Protein 5D9O (pdb70)

Secondary structure (DSSP, 8-state):
------HHHHHHHHBEEEE-TTSTT---S-SS--HHHHHTTTSPPPP-HHHHHHHHHTTEEEEEE----GGGB-TT-PBPHHHHHHHHHHHHHHHHTT-EEEEE--TTBSSSTT--B-S-HHHHHHHHHHHHHHHHHHHHHTTTS-TTEEEES-S----TT--SSS-SSTHHHHHHHHHHHHHHHHHHHT-GGGGT--EEEEPGGG---HHHHHT--PPP-SSSS-EEEEEEE--STTHHHH-SS--HHHHHHHHHHHHHHHHHHTTS-EEEEEE-S--GGG----TTS-HHHHHHHHHHHHHHHHHHHHTT--EEEESTTS-GGGGGTT--S-HHHHHHHHHHHH-/------HHHHHHHHBEEEE-TTSTT---S-SS--HHHHHTTTSPPPP-HHHHHHHHHTTEEEEEE----GGGB-TTSPBPHHHHHHHHHHHHHHHHHT-EEEEE--TTBSSSTT--B-S-HHHHHHHHHHHHHHHHHHHHHTTTS-TTEEEE--S----TT--SSS-SSTTHHHHHHHHHHHHHHHHHTT-GGGGT--EEEEPGGG---HHHHHT--PPP-SSSS-EEEEEEE--STTHHHH-SS--HHHHHHHHHHHHHHHHH-SSS-EEEEEE-S--GGG----TTS-HHHHHHHHHHHHHHHHHHHHTT--EEEESTTS-GGGGGTT--S-HHHHHHHHHHHH-

Nearest PDB structures (foldseek):
  5d9m-assembly1_A  TM=1.002E+00  e=2.907E-74  Segatella bryantii
  3vdh-assembly2_B  TM=1.002E+00  e=3.012E-72  Segatella bryantii
  6d2w-assembly1_A  TM=1.001E+00  e=3.453E-71  Segatella baroniae B14
  6xso-assembly2_B  TM=8.796E-01  e=2.259E-38  uncultured bacterium
  6xso-assembly1_A  TM=8.969E-01  e=2.749E-37  uncultured bacterium

InterPro domains:
  IPR000805 Glycoside hydrolase family 26 [PTHR40079] (240-577)
  IPR001547 Glycoside hydrolase, family 5 [PF00150] (602-896)
  IPR017853 Glycoside hydrolase superfamily [SSF51445] (242-559)
  IPR017853 Glycoside hydrolase superfamily [SSF51445] (584-923)
  IPR022790 Glycosyl hydrolase family 26 domain [PF02156] (246-571)
  IPR022790 Glycosyl hydrolase family 26 domain [PS51764] (250-571)
  IPR026444 Secretion system, C-terminal sorting domain [PF18962] (91-149)
  IPR026444 Secretion system, C-terminal sorting domain [TIGR04183] (95-149)

CATH classification: 3.20.20.80

Structure (mmCIF, N/CA/C/O backbone):
data_5D9O
#
_entry.id   5D9O
#
_cell.length_a   49.180
_cell.length_b   85.058
_cell.length_c   74.978
_cell.angle_alpha   90.00
_cell.angle_beta   101.40
_cell.angle_gamma   90.00
#
_symmetry.space_group_name_H-M   'P 1 21 1'
#
loop_
_entity.id
_entity.type
_entity.pdbx_description
1 polymer B-1,4-endoglucanase
2 branched beta-D-glucopyranose-(1-4)-beta-D-glucopyranose-(1-4)-beta-D-glucopyranose-(1-4)-beta-D-glucopyranose
3 non-polymer 'CALCIUM ION'
4 water water
#
loop_
_atom_site.group_PDB
_atom_site.id
_atom_site.type_symbol
_atom_site.label_atom_id
_atom_site.label_alt_id
_atom_site.label_comp_id
_atom_site.label_asym_id
_atom_site.label_entity_id
_atom_site.label_seq_id
_atom_site.pdbx_PDB_ins_code
_atom_site.Cartn_x
_atom_site.Cartn_y
_atom_site.Cartn_z
_atom_site.occupancy
_atom_site.B_iso_or_equiv
_atom_site.auth_seq_id
_atom_site.auth_comp_id
_atom_site.auth_asym_id
_atom_site.auth_atom_id
_atom_site.pdbx_PDB_model_num
ATOM 1 N N . THR A 1 7 ? 2.516 -35.103 -6.469 1.00 30.63 7 THR A N 1
ATOM 2 C CA . THR A 1 7 ? 2.893 -34.205 -5.385 1.00 30.95 7 THR A CA 1
ATOM 3 C C . THR A 1 7 ? 3.453 -32.908 -5.948 1.00 26.79 7 THR A C 1
ATOM 4 O O . THR A 1 7 ? 4.292 -32.930 -6.844 1.00 26.40 7 THR A O 1
ATOM 8 N N . TYR A 1 8 ? 2.983 -31.778 -5.429 1.00 22.71 8 TYR A N 1
ATOM 9 C CA . TYR A 1 8 ? 3.457 -30.478 -5.890 1.00 18.25 8 TYR A CA 1
ATOM 10 C C . TYR A 1 8 ? 4.766 -30.100 -5.206 1.00 17.76 8 TYR A C 1
ATOM 11 O O . TYR A 1 8 ? 4.868 -30.173 -3.984 1.00 18.94 8 TYR A O 1
ATOM 20 N N . MET A 1 9 ? 5.771 -29.720 -5.990 1.00 15.57 9 MET A N 1
ATOM 21 C CA . MET A 1 9 ? 7.009 -29.177 -5.435 1.00 15.67 9 MET A CA 1
ATOM 22 C C . MET A 1 9 ? 7.377 -27.861 -6.098 1.00 13.36 9 MET A C 1
ATOM 23 O O . MET A 1 9 ? 7.752 -27.837 -7.269 1.00 16.10 9 MET A O 1
ATOM 28 N N . GLU A 1 10 ? 7.312 -26.782 -5.331 1.00 13.77 10 GLU A N 1
ATOM 29 C CA . GLU A 1 10 ? 7.557 -25.446 -5.842 1.00 13.27 10 GLU A CA 1
ATOM 30 C C . GLU A 1 10 ? 8.912 -25.353 -6.534 1.00 12.32 10 GLU A C 1
ATOM 31 O O . GLU A 1 10 ? 9.926 -25.819 -6.020 1.00 13.87 10 GLU A O 1
ATOM 37 N N . GLU A 1 11 ? 8.891 -24.767 -7.726 1.00 11.85 11 GLU A N 1
ATOM 38 C CA . GLU A 1 11 ? 10.067 -24.629 -8.567 1.00 12.52 11 GLU A CA 1
ATOM 39 C C . GLU A 1 11 ? 10.158 -23.199 -9.106 1.00 11.58 11 GLU A C 1
ATOM 40 O O . GLU A 1 11 ? 9.143 -22.615 -9.477 1.00 9.79 11 GLU A O 1
ATOM 46 N N . SER A 1 12 ? 11.361 -22.626 -9.127 1.00 10.02 12 SER A N 1
ATOM 47 C CA . SER A 1 12 ? 11.513 -21.255 -9.604 1.00 11.36 12 SER A CA 1
ATOM 48 C C . SER A 1 12 ? 11.268 -21.189 -11.099 1.00 9.78 12 SER A C 1
ATOM 49 O O . SER A 1 12 ? 11.367 -22.196 -11.802 1.00 9.56 12 SER A O 1
ATOM 52 N N . ALA A 1 13 ? 10.955 -19.996 -11.581 1.00 9.28 13 ALA A N 1
ATOM 53 C CA . ALA A 1 13 ? 10.690 -19.812 -13.001 1.00 9.00 13 ALA A CA 1
ATOM 54 C C . ALA A 1 13 ? 11.917 -20.159 -13.842 1.00 7.21 13 ALA A C 1
ATOM 55 O O . ALA A 1 13 ? 11.792 -20.802 -14.885 1.00 8.83 13 ALA A O 1
ATOM 57 N N . GLN A 1 14 ? 13.100 -19.725 -13.408 1.00 9.43 14 GLN A N 1
ATOM 58 C CA . GLN A 1 14 ? 14.317 -20.033 -14.159 1.00 8.25 14 GLN A CA 1
ATOM 59 C C . GLN A 1 14 ? 14.626 -21.539 -14.159 1.00 8.42 14 GLN A C 1
ATOM 60 O O . GLN A 1 14 ? 15.060 -22.086 -15.179 1.00 10.08 14 GLN A O 1
ATOM 66 N N . SER A 1 15 ? 14.396 -22.211 -13.029 1.00 10.08 15 SER A N 1
ATOM 67 C CA A SER A 1 15 ? 14.586 -23.657 -12.959 0.79 10.69 15 SER A CA 1
ATOM 68 C CA B SER A 1 15 ? 14.579 -23.658 -12.953 0.21 10.82 15 SER A CA 1
ATOM 69 C C . SER A 1 15 ? 13.682 -24.370 -13.959 1.00 10.31 15 SER A C 1
ATOM 70 O O . SER A 1 15 ? 14.124 -25.277 -14.673 1.00 10.40 15 SER A O 1
ATOM 75 N N . ALA A 1 16 ? 12.417 -23.955 -14.014 1.00 6.58 16 ALA A N 1
ATOM 76 C CA . ALA A 1 16 ? 11.485 -24.519 -14.972 1.00 7.79 16 ALA A CA 1
ATOM 77 C C . ALA A 1 16 ? 11.995 -24.341 -16.411 1.00 8.38 16 ALA A C 1
ATOM 78 O O . ALA A 1 16 ? 12.116 -25.311 -17.161 1.00 10.28 16 ALA A O 1
ATOM 80 N N . VAL A 1 17 ? 12.337 -23.109 -16.782 1.00 8.15 17 VAL A N 1
ATOM 81 C CA . VAL A 1 17 ? 12.839 -22.822 -18.124 1.00 8.35 17 VAL A CA 1
ATOM 82 C C . VAL A 1 17 ? 14.081 -23.655 -18.453 1.00 7.10 17 VAL A C 1
ATOM 83 O O . VAL A 1 17 ? 14.191 -24.201 -19.570 1.00 8.18 17 VAL A O 1
ATOM 87 N N . ASP A 1 18 ? 14.972 -23.806 -17.473 1.00 7.94 18 ASP A N 1
ATOM 88 C CA . ASP A 1 18 ? 16.190 -24.594 -17.646 1.00 9.02 18 ASP A CA 1
ATOM 89 C C . ASP A 1 18 ? 15.873 -26.075 -17.840 1.00 9.69 18 ASP A C 1
ATOM 90 O O . ASP A 1 18 ? 16.706 -26.822 -18.357 1.00 12.48 18 ASP A O 1
ATOM 95 N N . ASN A 1 19 ? 14.679 -26.491 -17.422 1.00 8.97 19 ASN A N 1
ATOM 96 C CA . ASN A 1 19 ? 14.261 -27.888 -17.529 1.00 10.32 19 ASN A CA 1
ATOM 97 C C . ASN A 1 19 ? 13.339 -28.193 -18.711 1.00 9.90 19 ASN A C 1
ATOM 98 O O . ASN A 1 19 ? 13.095 -29.358 -19.005 1.00 9.72 19 ASN A O 1
ATOM 103 N N . PHE A 1 20 ? 12.832 -27.157 -19.383 1.00 6.02 20 PHE A N 1
ATOM 104 C CA . PHE A 1 20 ? 11.959 -27.331 -20.542 1.00 7.55 20 PHE A CA 1
ATOM 105 C C . PHE A 1 20 ? 12.644 -28.112 -21.658 1.00 8.85 20 PHE A C 1
ATOM 106 O O . PHE A 1 20 ? 11.996 -28.881 -22.366 1.00 8.65 20 PHE A O 1
ATOM 114 N N . GLY A 1 21 ? 13.949 -27.901 -21.840 1.00 7.42 21 GLY A N 1
ATOM 115 C CA . GLY A 1 21 ? 14.651 -28.550 -22.935 1.00 8.69 21 GLY A CA 1
ATOM 116 C C . GLY A 1 21 ? 14.063 -28.211 -24.286 1.00 8.18 21 GLY A C 1
ATOM 117 O O . GLY A 1 21 ? 13.682 -27.074 -24.538 1.00 8.46 21 GLY A O 1
ATOM 118 N N . LEU A 1 22 ? 13.988 -29.208 -25.157 1.00 6.13 22 LEU A N 1
ATOM 119 C CA . LEU A 1 22 ? 13.333 -29.043 -26.454 1.00 6.13 22 LEU A CA 1
ATOM 120 C C . LEU A 1 22 ? 11.819 -29.042 -26.265 1.00 8.59 22 LEU A C 1
ATOM 121 O O . LEU A 1 22 ? 11.270 -29.956 -25.651 1.00 5.46 22 LEU A O 1
ATOM 126 N N . GLY A 1 23 ? 11.155 -28.003 -26.770 1.00 5.24 23 GLY A N 1
ATOM 127 C CA . GLY A 1 23 ? 9.711 -27.890 -26.638 1.00 5.09 23 GLY A CA 1
ATOM 128 C C . GLY A 1 23 ? 9.009 -27.939 -27.971 1.00 6.83 23 GLY A C 1
ATOM 129 O O . GLY A 1 23 ? 9.602 -27.665 -29.020 1.00 6.93 23 GLY A O 1
ATOM 130 N N . PHE A 1 24 ? 7.722 -28.268 -27.914 1.00 6.00 24 PHE A N 1
ATOM 131 C CA . PHE A 1 24 ? 6.893 -28.413 -29.110 1.00 5.37 24 PHE A CA 1
ATOM 132 C C . PHE A 1 24 ? 5.520 -27.800 -28.869 1.00 6.63 24 PHE A C 1
ATOM 133 O O . PHE A 1 24 ? 4.976 -27.933 -27.779 1.00 7.20 24 PHE A O 1
ATOM 141 N N . ASN A 1 25 ? 4.976 -27.125 -29.886 1.00 4.51 25 ASN A N 1
ATOM 142 C CA . ASN A 1 25 ? 3.602 -26.615 -29.864 1.00 4.41 25 ASN A CA 1
ATOM 143 C C . ASN A 1 25 ? 2.616 -27.568 -30.504 1.00 7.29 25 ASN A C 1
ATOM 144 O O . ASN A 1 25 ? 2.758 -27.876 -31.700 1.00 6.00 25 ASN A O 1
ATOM 149 N N . LEU A 1 26 ? 1.614 -27.995 -29.732 1.00 5.87 26 LEU A N 1
ATOM 150 C CA . LEU A 1 26 ? 0.492 -28.781 -30.261 1.00 5.45 26 LEU A CA 1
ATOM 151 C C . LEU A 1 26 ? -0.477 -27.833 -30.981 1.00 4.32 26 LEU A C 1
ATOM 152 O O . LEU A 1 26 ? -1.633 -27.630 -30.571 1.00 4.73 26 LEU A O 1
ATOM 157 N N . GLY A 1 27 ? 0.022 -27.240 -32.063 1.00 4.77 27 GLY A N 1
ATOM 158 C CA . GLY A 1 27 ? -0.685 -26.144 -32.709 1.00 5.42 27 GLY A CA 1
ATOM 159 C C . GLY A 1 27 ? -1.795 -26.596 -33.644 1.00 6.44 27 GLY A C 1
ATOM 160 O O . GLY A 1 27 ? -1.843 -27.763 -34.058 1.00 4.81 27 GLY A O 1
ATOM 161 N N . ASN A 1 28 ? -2.683 -25.660 -33.970 1.00 6.00 28 ASN A N 1
ATOM 162 C CA . ASN A 1 28 ? -3.851 -25.927 -34.830 1.00 6.38 28 ASN A CA 1
ATOM 163 C C . ASN A 1 28 ? -4.709 -27.087 -34.315 1.00 6.87 28 ASN A C 1
ATOM 164 O O . ASN A 1 28 ? -5.299 -27.826 -35.106 1.00 5.76 28 ASN A O 1
ATOM 169 N N . THR A 1 29 ? -4.772 -27.227 -32.988 1.00 5.87 29 THR A N 1
ATOM 170 C CA . THR A 1 29 ? -5.463 -28.338 -32.349 1.00 7.89 29 THR A CA 1
ATOM 171 C C . THR A 1 29 ? -6.558 -27.768 -31.428 1.00 5.94 29 THR A C 1
ATOM 172 O O . THR A 1 29 ? -7.635 -27.420 -31.918 1.00 6.50 29 THR A O 1
ATOM 176 N N . LEU A 1 30 ? -6.336 -27.632 -30.119 1.00 5.21 30 LEU A N 1
ATOM 177 C CA . LEU A 1 30 ? -7.385 -27.024 -29.302 1.00 7.69 30 LEU A CA 1
ATOM 178 C C . LEU A 1 30 ? -7.505 -25.519 -29.556 1.00 7.30 30 LEU A C 1
ATOM 179 O O . LEU A 1 30 ? -8.468 -24.876 -29.098 1.00 5.42 30 LEU A O 1
ATOM 184 N N . ASP A 1 31 ? -6.547 -24.967 -30.300 1.00 8.01 31 ASP A N 1
ATOM 185 C CA . ASP A 1 31 ? -6.613 -23.565 -30.703 1.00 6.12 31 ASP A CA 1
ATOM 186 C C . ASP A 1 31 ? -7.425 -23.380 -31.983 1.00 5.26 31 ASP A C 1
ATOM 187 O O . ASP A 1 31 ? -7.773 -22.247 -32.347 1.00 6.70 31 ASP A O 1
ATOM 192 N N . ALA A 1 32 ? -7.753 -24.481 -32.649 1.00 4.17 32 ALA A N 1
ATOM 193 C CA . ALA A 1 32 ? -8.573 -24.423 -33.851 1.00 6.75 32 ALA A CA 1
ATOM 194 C C . ALA A 1 32 ? -9.965 -23.924 -33.481 1.00 7.67 32 ALA A C 1
ATOM 195 O O . ALA A 1 32 ? -10.461 -24.177 -32.387 1.00 7.18 32 ALA A O 1
ATOM 197 N N . ASN A 1 33 ? -10.587 -23.199 -34.393 1.00 6.33 33 ASN A N 1
ATOM 198 C CA . ASN A 1 33 ? -11.857 -22.556 -34.095 1.00 6.57 33 ASN A CA 1
ATOM 199 C C . ASN A 1 33 ? -12.554 -22.145 -35.371 1.00 6.96 33 ASN A C 1
ATOM 200 O O . ASN A 1 33 ? -11.932 -22.074 -36.445 1.00 7.99 33 ASN A O 1
ATOM 205 N N . GLY A 1 34 ? -13.850 -21.869 -35.264 1.00 7.48 34 GLY A N 1
ATOM 206 C CA . GLY A 1 34 ? -14.541 -21.297 -36.401 1.00 9.47 34 GLY A CA 1
ATOM 207 C C . GLY A 1 34 ? -15.763 -22.065 -36.860 1.00 7.81 34 GLY A C 1
ATOM 208 O O . GLY A 1 34 ? -16.449 -21.643 -37.794 1.00 11.88 34 GLY A O 1
ATOM 209 N N . CYS A 1 35 ? -15.998 -23.221 -36.256 1.00 7.44 35 CYS A N 1
ATOM 210 C CA . CYS A 1 35 ? -17.100 -24.085 -36.653 1.00 10.04 35 CYS A CA 1
ATOM 211 C C . CYS A 1 35 ? -18.397 -23.697 -35.974 1.00 11.84 35 CYS A C 1
ATOM 212 O O . CYS A 1 35 ? -19.459 -24.231 -36.302 1.00 14.05 35 CYS A O 1
ATOM 215 N N . GLY A 1 36 ? -18.314 -22.758 -35.037 1.00 10.15 36 GLY A N 1
ATOM 216 C CA . GLY A 1 36 ? -19.494 -22.315 -34.327 1.00 10.41 36 GLY A CA 1
ATOM 217 C C . GLY A 1 36 ? -19.660 -23.061 -33.022 1.00 9.95 36 GLY A C 1
ATOM 218 O O . GLY A 1 36 ? -18.964 -24.036 -32.743 1.00 9.77 36 GLY A O 1
ATOM 219 N N . THR A 1 37 ? -20.576 -22.579 -32.205 1.00 8.42 37 THR A N 1
ATOM 220 C CA . THR A 1 37 ? -20.883 -23.236 -30.945 1.00 7.22 37 THR A CA 1
ATOM 221 C C . THR A 1 37 ? -21.731 -24.496 -31.142 1.00 8.17 37 THR A C 1
ATOM 222 O O . THR A 1 37 ? -22.163 -24.796 -32.257 1.00 9.66 37 THR A O 1
ATOM 226 N N . GLY A 1 38 ? -21.948 -25.244 -30.064 1.00 8.05 38 GLY A N 1
ATOM 227 C CA . GLY A 1 38 ? -22.891 -26.344 -30.098 1.00 9.96 38 GLY A CA 1
ATOM 228 C C . GLY A 1 38 ? -22.415 -27.576 -30.841 1.00 8.83 38 GLY A C 1
ATOM 229 O O . GLY A 1 38 ? -23.237 -28.313 -31.371 1.00 9.83 38 GLY A O 1
ATOM 230 N N . LYS A 1 39 ? -21.102 -27.761 -30.958 1.00 9.76 39 LYS A N 1
ATOM 231 C CA . LYS A 1 39 ? -20.558 -28.958 -31.615 1.00 10.11 39 LYS A CA 1
ATOM 232 C C . LYS A 1 39 ? -19.861 -29.898 -30.627 1.00 8.15 39 LYS A C 1
ATOM 233 O O . LYS A 1 39 ? -19.407 -29.456 -29.570 1.00 7.59 39 LYS A O 1
ATOM 239 N N . PRO A 1 40 ? -19.749 -31.194 -30.976 1.00 8.83 40 PRO A N 1
ATOM 240 C CA . PRO A 1 40 ? -18.914 -32.081 -30.151 1.00 9.25 40 PRO A CA 1
ATOM 241 C C . PRO A 1 40 ? -17.486 -31.565 -30.089 1.00 8.80 40 PRO A C 1
ATOM 242 O O . PRO A 1 40 ? -17.049 -30.902 -31.022 1.00 8.22 40 PRO A O 1
ATOM 246 N N . VAL A 1 41 ? -16.773 -31.853 -29.011 1.00 6.72 41 VAL A N 1
ATOM 247 C CA . VAL A 1 41 ? -15.419 -31.307 -28.844 1.00 7.37 41 VAL A CA 1
ATOM 248 C C . VAL A 1 41 ? -14.501 -31.617 -30.034 1.00 7.09 41 VAL A C 1
ATOM 249 O O . VAL A 1 41 ? -13.708 -30.758 -30.463 1.00 5.89 41 VAL A O 1
ATOM 253 N N . ALA A 1 42 ? -14.604 -32.823 -30.587 1.00 6.71 42 ALA A N 1
ATOM 254 C CA . ALA A 1 42 ? -13.712 -33.204 -31.684 1.00 6.65 42 ALA A CA 1
ATOM 255 C C . ALA A 1 42 ? -13.934 -32.354 -32.937 1.00 6.81 42 ALA A C 1
ATOM 256 O O . ALA A 1 42 ? -13.035 -32.242 -33.775 1.00 8.87 42 ALA A O 1
ATOM 258 N N . THR A 1 43 ? -15.123 -31.764 -33.072 1.00 5.34 43 THR A N 1
ATOM 259 C CA . THR A 1 43 ? -15.382 -30.907 -34.227 1.00 5.98 43 THR A CA 1
ATOM 260 C C . THR A 1 43 ? -14.420 -29.711 -34.207 1.00 8.87 43 THR A C 1
ATOM 261 O O . THR A 1 43 ? -13.961 -29.269 -35.258 1.00 8.78 43 THR A O 1
ATOM 265 N N . TYR A 1 44 ? -14.104 -29.208 -33.012 1.00 6.05 44 TYR A N 1
ATOM 266 C CA . TYR A 1 44 ? -13.133 -28.133 -32.856 1.00 4.78 44 TYR A CA 1
ATOM 267 C C . TYR A 1 44 ? -11.705 -28.632 -33.023 1.00 6.45 44 TYR A C 1
ATOM 268 O O . TYR A 1 44 ? -10.913 -28.057 -33.775 1.00 7.16 44 TYR A O 1
ATOM 277 N N . GLU A 1 45 ? -11.383 -29.704 -32.301 1.00 6.23 45 GLU A N 1
ATOM 278 C CA . GLU A 1 45 ? -10.006 -30.181 -32.231 1.00 6.50 45 GLU A CA 1
ATOM 279 C C . GLU A 1 45 ? -9.446 -30.605 -33.586 1.00 7.13 45 GLU A C 1
ATOM 280 O O . GLU A 1 45 ? -8.244 -30.447 -33.848 1.00 6.33 45 GLU A O 1
ATOM 286 N N . THR A 1 46 ? -10.319 -31.094 -34.458 1.00 6.27 46 THR A N 1
ATOM 287 C CA . THR A 1 46 ? -9.896 -31.543 -35.776 1.00 5.31 46 THR A CA 1
ATOM 288 C C . THR A 1 46 ? -10.225 -30.542 -36.884 1.00 6.39 46 THR A C 1
ATOM 289 O O . THR A 1 46 ? -9.993 -30.831 -38.059 1.00 8.56 46 THR A O 1
ATOM 293 N N . PHE A 1 47 ? -10.766 -29.381 -36.513 1.00 5.98 47 PHE A N 1
ATOM 294 C CA . PHE A 1 47 ? -11.288 -28.420 -37.500 1.00 8.64 47 PHE A CA 1
ATOM 295 C C . PHE A 1 47 ? -10.205 -27.833 -38.399 1.00 7.14 47 PHE A C 1
ATOM 296 O O . PHE A 1 47 ? -10.493 -27.391 -39.520 1.00 8.09 47 PHE A O 1
ATOM 304 N N . TRP A 1 48 ? -8.960 -27.820 -37.933 1.00 6.72 48 TRP A N 1
ATOM 305 C CA . TRP A 1 48 ? -7.874 -27.285 -38.758 1.00 6.78 48 TRP A CA 1
ATOM 306 C C . TRP A 1 48 ? -6.907 -28.395 -39.190 1.00 6.97 48 TRP A C 1
ATOM 307 O O . TRP A 1 48 ? -5.717 -28.158 -39.415 1.00 9.66 48 TRP A O 1
ATOM 318 N N . GLY A 1 49 ? -7.429 -29.612 -39.289 1.00 7.59 49 GLY A N 1
ATOM 319 C CA . GLY A 1 49 ? -6.720 -30.686 -39.956 1.00 8.38 49 GLY A CA 1
ATOM 320 C C . GLY A 1 49 ? -5.737 -31.489 -39.127 1.00 8.87 49 GLY A C 1
ATOM 321 O O . GLY A 1 49 ? -4.920 -32.224 -39.691 1.00 11.62 49 GLY A O 1
ATOM 322 N N . GLN A 1 50 ? -5.795 -31.339 -37.803 1.00 6.83 50 GLN A N 1
ATOM 323 C CA . GLN A 1 50 ? -5.015 -32.194 -36.901 1.00 5.05 50 GLN A CA 1
ATOM 324 C C . GLN A 1 50 ? -5.895 -33.316 -36.356 1.00 7.23 50 GLN A C 1
ATOM 325 O O . GLN A 1 50 ? -7.104 -33.137 -36.208 1.00 7.42 50 GLN A O 1
ATOM 331 N N . PRO A 1 51 ? -5.297 -34.474 -36.055 1.00 6.50 51 PRO A N 1
ATOM 332 C CA . PRO A 1 51 ? -6.030 -35.579 -35.426 1.00 6.96 51 PRO A CA 1
ATOM 333 C C . PRO A 1 51 ? -6.366 -35.276 -33.965 1.00 8.73 51 PRO A C 1
ATOM 334 O O . PRO A 1 51 ? -5.734 -34.414 -33.360 1.00 7.89 51 PRO A O 1
ATOM 338 N N . GLU A 1 52 ? -7.353 -35.972 -33.407 1.00 8.42 52 GLU A N 1
ATOM 339 C CA . GLU A 1 52 ? -7.571 -35.897 -31.969 1.00 6.90 52 GLU A CA 1
ATOM 340 C C . GLU A 1 52 ? -6.331 -36.346 -31.211 1.00 7.92 52 GLU A C 1
ATOM 341 O O . GLU A 1 52 ? -5.727 -37.376 -31.521 1.00 8.90 52 GLU A O 1
ATOM 347 N N . THR A 1 53 ? -5.970 -35.572 -30.196 1.00 5.84 53 THR A N 1
ATOM 348 C CA . THR A 1 53 ? -4.747 -35.842 -29.447 1.00 6.17 53 THR A CA 1
ATOM 349 C C . THR A 1 53 ? -4.890 -37.090 -28.579 1.00 8.08 53 THR A C 1
ATOM 350 O O . THR A 1 53 ? -5.953 -37.360 -28.018 1.00 9.05 53 THR A O 1
ATOM 354 N N . THR A 1 54 ? -3.817 -37.865 -28.482 1.00 7.82 54 THR A N 1
ATOM 355 C CA . THR A 1 54 ? -3.817 -39.067 -27.661 1.00 7.93 54 THR A CA 1
ATOM 356 C C . THR A 1 54 ? -2.629 -39.085 -26.704 1.00 7.07 54 THR A C 1
ATOM 357 O O . THR A 1 54 ? -1.660 -38.340 -26.879 1.00 7.43 54 THR A O 1
ATOM 361 N N . GLN A 1 55 ? -2.708 -39.946 -25.696 1.00 8.24 55 GLN A N 1
ATOM 362 C CA . GLN A 1 55 ? -1.604 -40.155 -24.778 1.00 8.16 55 GLN A CA 1
ATOM 363 C C . GLN A 1 55 ? -0.319 -40.522 -25.525 1.00 7.31 55 GLN A C 1
ATOM 364 O O . GLN A 1 55 ? 0.763 -40.031 -25.188 1.00 7.84 55 GLN A O 1
ATOM 370 N N . ASP A 1 56 ? -0.442 -41.371 -26.547 1.00 7.67 56 ASP A N 1
ATOM 371 C CA . ASP A 1 56 ? 0.707 -41.810 -27.327 1.00 10.36 56 ASP A CA 1
ATOM 372 C C . ASP A 1 56 ? 1.525 -40.646 -27.886 1.00 7.23 56 ASP A C 1
ATOM 373 O O . ASP A 1 56 ? 2.752 -40.744 -28.014 1.00 8.72 56 ASP A O 1
ATOM 378 N N . MET A 1 57 ? 0.852 -39.549 -28.238 1.00 6.81 57 MET A N 1
ATOM 379 C CA . MET A 1 57 ? 1.538 -38.397 -28.817 1.00 5.69 57 MET A CA 1
ATOM 380 C C . MET A 1 57 ? 2.447 -37.710 -27.797 1.00 6.24 57 MET A C 1
ATOM 381 O O . MET A 1 57 ? 3.583 -37.324 -28.114 1.00 8.50 57 MET A O 1
ATOM 386 N N . MET A 1 58 ? 1.961 -37.572 -26.575 1.00 7.06 58 MET A N 1
ATOM 387 C CA . MET A 1 58 ? 2.775 -36.972 -25.529 1.00 7.82 58 MET A CA 1
ATOM 388 C C . MET A 1 58 ? 3.922 -37.896 -25.135 1.00 7.20 58 MET A C 1
ATOM 389 O O . MET A 1 58 ? 5.063 -37.452 -24.930 1.00 8.21 58 MET A O 1
ATOM 394 N N . THR A 1 59 ? 3.609 -39.185 -25.026 1.00 6.91 59 THR A N 1
ATOM 395 C CA . THR A 1 59 ? 4.593 -40.195 -24.696 1.00 8.99 59 THR A CA 1
ATOM 396 C C . THR A 1 59 ? 5.697 -40.181 -25.744 1.00 6.31 59 THR A C 1
ATOM 397 O O . THR A 1 59 ? 6.879 -40.291 -25.415 1.00 6.42 59 THR A O 1
ATOM 401 N N . PHE A 1 60 ? 5.305 -40.018 -27.002 1.00 7.23 60 PHE A N 1
ATOM 402 C CA . PHE A 1 60 ? 6.270 -39.963 -28.104 1.00 6.56 60 PHE A CA 1
ATOM 403 C C . PHE A 1 60 ? 7.244 -38.796 -27.943 1.00 6.06 60 PHE A C 1
ATOM 404 O O . PHE A 1 60 ? 8.443 -38.961 -28.140 1.00 7.42 60 PHE A O 1
ATOM 412 N N . LEU A 1 61 ? 6.732 -37.622 -27.581 1.00 7.84 61 LEU A N 1
ATOM 413 C CA . LEU A 1 61 ? 7.597 -36.455 -27.413 1.00 7.34 61 LEU A CA 1
ATOM 414 C C . LEU A 1 61 ? 8.672 -36.716 -26.361 1.00 7.99 61 LEU A C 1
ATOM 415 O O . LEU A 1 61 ? 9.858 -36.493 -26.612 1.00 8.02 61 LEU A O 1
ATOM 420 N N . MET A 1 62 ? 8.254 -37.221 -25.201 1.00 6.76 62 MET A N 1
ATOM 421 C CA . MET A 1 62 ? 9.182 -37.517 -24.117 1.00 9.73 62 MET A CA 1
ATOM 422 C C . MET A 1 62 ? 10.184 -38.593 -24.517 1.00 8.49 62 MET A C 1
ATOM 423 O O . MET A 1 62 ? 11.369 -38.507 -24.190 1.00 10.50 62 MET A O 1
ATOM 428 N N . GLN A 1 63 ? 9.701 -39.603 -25.229 1.00 6.58 63 GLN A N 1
ATOM 429 C CA . GLN A 1 63 ? 10.522 -40.712 -25.715 1.00 8.65 63 GLN A CA 1
ATOM 430 C C . GLN A 1 63 ? 11.595 -40.253 -26.704 1.00 9.28 63 GLN A C 1
ATOM 431 O O . GLN A 1 63 ? 12.596 -40.944 -26.914 1.00 13.15 63 GLN A O 1
ATOM 437 N N . ASN A 1 64 ? 11.384 -39.083 -27.307 1.00 7.77 64 ASN A N 1
ATOM 438 C CA . ASN A 1 64 ? 12.276 -38.599 -28.360 1.00 8.04 64 ASN A CA 1
ATOM 439 C C . ASN A 1 64 ? 12.932 -37.266 -28.050 1.00 8.76 64 ASN A C 1
ATOM 440 O O . ASN A 1 64 ? 13.154 -36.439 -28.942 1.00 8.95 64 ASN A O 1
ATOM 445 N N . GLY A 1 65 ? 13.241 -37.056 -26.778 1.00 7.81 65 GLY A N 1
ATOM 446 C CA . GLY A 1 65 ? 14.159 -35.993 -26.411 1.00 8.50 65 GLY A CA 1
ATOM 447 C C . GLY A 1 65 ? 13.529 -34.632 -26.205 1.00 6.66 65 GLY A C 1
ATOM 448 O O . GLY A 1 65 ? 14.265 -33.647 -26.081 1.00 8.70 65 GLY A O 1
ATOM 449 N N . PHE A 1 66 ? 12.198 -34.568 -26.159 1.00 6.00 66 PHE A N 1
ATOM 450 C CA . PHE A 1 66 ? 11.516 -33.316 -25.878 1.00 10.01 66 PHE A CA 1
ATOM 451 C C . PHE A 1 66 ? 11.005 -33.334 -24.454 1.00 10.31 66 PHE A C 1
ATOM 452 O O . PHE A 1 66 ? 10.542 -34.368 -23.962 1.00 10.09 66 PHE A O 1
ATOM 460 N N . ASN A 1 67 ? 11.077 -32.196 -23.773 1.00 9.48 67 ASN A N 1
ATOM 461 C CA . ASN A 1 67 ? 10.699 -32.194 -22.368 1.00 7.46 67 ASN A CA 1
ATOM 462 C C . ASN A 1 67 ? 9.577 -31.210 -22.026 1.00 7.79 67 ASN A C 1
ATOM 463 O O . ASN A 1 67 ? 9.144 -31.132 -20.890 1.00 6.76 67 ASN A O 1
ATOM 468 N N . ALA A 1 68 ? 9.039 -30.525 -23.027 1.00 5.50 68 ALA A N 1
ATOM 469 C CA . ALA A 1 68 ? 7.967 -29.563 -22.771 1.00 5.85 68 ALA A CA 1
ATOM 470 C C . ALA A 1 68 ? 7.039 -29.441 -23.961 1.00 6.52 68 ALA A C 1
ATOM 471 O O . ALA A 1 68 ? 7.478 -29.530 -25.107 1.00 6.97 68 ALA A O 1
ATOM 473 N N . VAL A 1 69 ? 5.750 -29.246 -23.682 1.00 6.24 69 VAL A N 1
ATOM 474 C CA . VAL A 1 69 ? 4.781 -29.078 -24.749 1.00 5.08 69 VAL A CA 1
ATOM 475 C C . VAL A 1 69 ? 3.912 -27.869 -24.432 1.00 6.28 69 VAL A C 1
ATOM 476 O O . VAL A 1 69 ? 3.475 -27.683 -23.292 1.00 6.52 69 VAL A O 1
ATOM 480 N N . ARG A 1 70 ? 3.703 -27.026 -25.439 1.00 4.69 70 ARG A N 1
ATOM 481 C CA . ARG A 1 70 ? 2.761 -25.922 -25.326 1.00 4.60 70 ARG A CA 1
ATOM 482 C C . ARG A 1 70 ? 1.461 -26.362 -25.979 1.00 5.09 70 ARG A C 1
ATOM 483 O O . ARG A 1 70 ? 1.453 -26.898 -27.099 1.00 5.40 70 ARG A O 1
ATOM 491 N N . ILE A 1 71 ? 0.385 -26.181 -25.228 1.00 5.10 71 ILE A N 1
ATOM 492 C CA . ILE A 1 71 ? -0.957 -26.581 -25.633 1.00 5.50 71 ILE A CA 1
ATOM 493 C C . ILE A 1 71 ? -1.824 -25.344 -25.851 1.00 4.82 71 ILE A C 1
ATOM 494 O O . ILE A 1 71 ? -2.467 -24.865 -24.925 1.00 5.72 71 ILE A O 1
ATOM 499 N N . PRO A 1 72 ? -1.820 -24.802 -27.082 1.00 4.33 72 PRO A N 1
ATOM 500 C CA . PRO A 1 72 ? -2.663 -23.641 -27.392 1.00 5.25 72 PRO A CA 1
ATOM 501 C C . PRO A 1 72 ? -4.134 -23.992 -27.258 1.00 5.74 72 PRO A C 1
ATOM 502 O O . PRO A 1 72 ? -4.545 -25.052 -27.710 1.00 6.40 72 PRO A O 1
ATOM 506 N N . VAL A 1 73 ? -4.914 -23.116 -26.628 1.00 4.59 73 VAL A N 1
ATOM 507 C CA . VAL A 1 73 ? -6.358 -23.344 -26.506 1.00 5.20 73 VAL A CA 1
ATOM 508 C C . VAL A 1 73 ? -7.122 -22.067 -26.851 1.00 5.43 73 VAL A C 1
ATOM 509 O O . VAL A 1 73 ? -6.826 -20.988 -26.310 1.00 5.52 73 VAL A O 1
ATOM 513 N N . THR A 1 74 ? -8.100 -22.194 -27.749 1.00 6.35 74 THR A N 1
ATOM 514 C CA . THR A 1 74 ? -8.989 -21.090 -28.081 1.00 6.61 74 THR A CA 1
ATOM 515 C C . THR A 1 74 ? -10.323 -21.335 -27.396 1.00 7.27 74 THR A C 1
ATOM 516 O O . THR A 1 74 ? -10.871 -22.440 -27.471 1.00 6.71 74 THR A O 1
ATOM 520 N N . TRP A 1 75 ? -10.816 -20.316 -26.691 1.00 6.48 75 TRP A N 1
ATOM 521 C CA . TRP A 1 75 ? -11.917 -20.492 -25.762 1.00 4.85 75 TRP A CA 1
ATOM 522 C C . TRP A 1 75 ? -13.265 -19.928 -26.187 1.00 4.76 75 TRP A C 1
ATOM 523 O O . TRP A 1 75 ? -14.271 -20.370 -25.654 1.00 5.50 75 TRP A O 1
ATOM 534 N N . TYR A 1 76 ? -13.306 -18.996 -27.145 1.00 6.03 76 TYR A N 1
ATOM 535 C CA . TYR A 1 76 ? -14.516 -18.184 -27.315 1.00 6.63 76 TYR A CA 1
ATOM 536 C C . TYR A 1 76 ? -15.763 -18.975 -27.736 1.00 6.57 76 TYR A C 1
ATOM 537 O O . TYR A 1 76 ? -16.866 -18.648 -27.304 1.00 8.15 76 TYR A O 1
ATOM 546 N N . GLU A 1 77 ? -15.602 -20.046 -28.512 1.00 7.04 77 GLU A N 1
ATOM 547 C CA . GLU A 1 77 ? -16.781 -20.834 -28.897 1.00 6.88 77 GLU A CA 1
ATOM 548 C C . GLU A 1 77 ? -17.230 -21.784 -27.791 1.00 7.77 77 GLU A C 1
ATOM 549 O O . GLU A 1 77 ? -18.222 -22.512 -27.940 1.00 7.65 77 GLU A O 1
ATOM 555 N N . HIS A 1 78 ? -16.521 -21.746 -26.670 1.00 5.27 78 HIS A N 1
ATOM 556 C CA . HIS A 1 78 ? -16.784 -22.648 -25.556 1.00 6.34 78 HIS A CA 1
ATOM 557 C C . HIS A 1 78 ? -17.224 -21.918 -24.306 1.00 8.02 78 HIS A C 1
ATOM 558 O O . HIS A 1 78 ? -17.148 -22.457 -23.214 1.00 9.03 78 HIS A O 1
ATOM 565 N N . MET A 1 79 ? -17.663 -20.679 -24.475 1.00 9.30 79 MET A N 1
ATOM 566 C CA . MET A 1 79 ? -18.168 -19.884 -23.359 1.00 9.04 79 MET A CA 1
ATOM 567 C C . MET A 1 79 ? -19.631 -19.501 -23.607 1.00 7.01 79 MET A C 1
ATOM 568 O O . MET A 1 79 ? -19.987 -19.151 -24.746 1.00 8.20 79 MET A O 1
ATOM 573 N N . ASP A 1 80 ? -20.471 -19.580 -22.577 1.00 6.93 80 ASP A N 1
ATOM 574 C CA . ASP A 1 80 ? -21.861 -19.141 -22.743 1.00 7.48 80 ASP A CA 1
ATOM 575 C C . ASP A 1 80 ? -21.874 -17.623 -22.612 1.00 9.46 80 ASP A C 1
ATOM 576 O O . ASP A 1 80 ? -20.817 -16.998 -22.481 1.00 9.67 80 ASP A O 1
ATOM 581 N N . ALA A 1 81 ? -23.065 -17.032 -22.657 1.00 10.85 81 ALA A N 1
ATOM 582 C CA . ALA A 1 81 ? -23.214 -15.576 -22.648 1.00 12.32 81 ALA A CA 1
ATOM 583 C C . ALA A 1 81 ? -22.681 -14.919 -21.380 1.00 14.63 81 ALA A C 1
ATOM 584 O O . ALA A 1 81 ? -22.420 -13.718 -21.364 1.00 17.13 81 ALA A O 1
ATOM 586 N N . GLU A 1 82 ? -22.630 -15.685 -20.294 1.00 11.14 82 GLU A N 1
ATOM 587 C CA . GLU A 1 82 ? -22.131 -15.200 -19.013 1.00 13.60 82 GLU A CA 1
ATOM 588 C C . GLU A 1 82 ? -20.612 -15.430 -18.868 1.00 12.75 82 GLU A C 1
ATOM 589 O O . GLU A 1 82 ? -20.023 -15.097 -17.831 1.00 13.12 82 GLU A O 1
ATOM 595 N N . GLY A 1 83 ? -20.007 -16.116 -19.833 1.00 10.24 83 GLY A N 1
ATOM 596 C CA . GLY A 1 83 ? -18.574 -16.387 -19.762 1.00 8.21 83 GLY A CA 1
ATOM 597 C C . GLY A 1 83 ? -18.197 -17.701 -19.090 1.00 9.33 83 GLY A C 1
ATOM 598 O O . GLY A 1 83 ? -17.022 -17.941 -18.795 1.00 9.04 83 GLY A O 1
ATOM 599 N N . ASN A 1 84 ? -19.188 -18.549 -18.842 1.00 8.20 84 ASN A N 1
ATOM 600 C CA . ASN A 1 84 ? -18.957 -19.857 -18.237 1.00 8.19 84 ASN A CA 1
ATOM 601 C C . ASN A 1 84 ? -18.421 -20.818 -19.291 1.00 7.30 84 ASN A C 1
ATOM 602 O O . ASN A 1 84 ? -18.987 -20.911 -20.376 1.00 7.54 84 ASN A O 1
ATOM 607 N N . VAL A 1 85 ? -17.354 -21.555 -18.982 1.00 6.71 85 VAL A N 1
ATOM 608 C CA . VAL A 1 85 ? -16.779 -22.481 -19.950 1.00 7.06 85 VAL A CA 1
ATOM 609 C C . VAL A 1 85 ? -17.552 -23.805 -19.972 1.00 7.59 85 VAL A C 1
ATOM 610 O O . VAL A 1 85 ? -17.842 -24.377 -18.911 1.00 9.11 85 VAL A O 1
ATOM 614 N N . ASP A 1 86 ? -17.890 -24.257 -21.190 1.00 8.00 86 ASP A N 1
ATOM 615 C CA . ASP A 1 86 ? -18.532 -25.553 -21.441 1.00 7.58 86 ASP A CA 1
ATOM 616 C C . ASP A 1 86 ? -17.744 -26.654 -20.731 1.00 7.52 86 ASP A C 1
ATOM 617 O O . ASP A 1 86 ? -16.525 -26.748 -20.896 1.00 8.59 86 ASP A O 1
ATOM 622 N N . GLU A 1 87 ? -18.435 -27.500 -19.971 1.00 9.48 87 GLU A N 1
ATOM 623 C CA . GLU A 1 87 ? -17.746 -28.538 -19.207 1.00 9.90 87 GLU A CA 1
ATOM 624 C C . GLU A 1 87 ? -17.015 -29.538 -20.102 1.00 7.98 87 GLU A C 1
ATOM 625 O O . GLU A 1 87 ? -15.904 -29.962 -19.772 1.00 7.20 87 GLU A O 1
ATOM 631 N N . ALA A 1 88 ? -17.599 -29.881 -21.250 1.00 7.98 88 ALA A N 1
ATOM 632 C CA . ALA A 1 88 ? -16.926 -30.818 -22.163 1.00 7.03 88 ALA A CA 1
ATOM 633 C C . ALA A 1 88 ? -15.601 -30.251 -22.650 1.00 6.91 88 ALA A C 1
ATOM 634 O O . ALA A 1 88 ? -14.602 -30.967 -22.813 1.00 7.63 88 ALA A O 1
ATOM 636 N N . TRP A 1 89 ? -15.579 -28.949 -22.891 1.00 5.73 89 TRP A N 1
ATOM 637 C CA . TRP A 1 89 ? -14.341 -28.329 -23.355 1.00 5.49 89 TRP A CA 1
ATOM 638 C C . TRP A 1 89 ? -13.285 -28.288 -22.256 1.00 7.98 89 TRP A C 1
ATOM 639 O O . TRP A 1 89 ? -12.131 -28.661 -22.477 1.00 5.39 89 TRP A O 1
ATOM 650 N N . MET A 1 90 ? -13.670 -27.848 -21.062 1.00 8.09 90 MET A N 1
ATOM 651 C CA . MET A 1 90 ? -12.715 -27.822 -19.960 1.00 8.67 90 MET A CA 1
ATOM 652 C C . MET A 1 90 ? -12.175 -29.224 -19.636 1.00 6.07 90 MET A C 1
ATOM 653 O O . MET A 1 90 ? -10.990 -29.380 -19.349 1.00 6.72 90 MET A O 1
ATOM 658 N N . MET A 1 91 ? -13.037 -30.237 -19.724 1.00 6.75 91 MET A N 1
ATOM 659 C CA . MET A 1 91 ? -12.606 -31.613 -19.493 1.00 7.91 91 MET A CA 1
ATOM 660 C C . MET A 1 91 ? -11.587 -32.084 -20.517 1.00 8.09 91 MET A C 1
ATOM 661 O O . MET A 1 91 ? -10.687 -32.852 -20.186 1.00 7.95 91 MET A O 1
ATOM 666 N N . ARG A 1 92 ? -11.718 -31.632 -21.759 1.00 6.85 92 ARG A N 1
ATOM 667 C CA . ARG A 1 92 ? -10.774 -32.057 -22.789 1.00 6.22 92 ARG A CA 1
ATOM 668 C C . ARG A 1 92 ? -9.415 -31.381 -22.594 1.00 6.45 92 ARG A C 1
ATOM 669 O O . ARG A 1 92 ? -8.365 -32.003 -22.791 1.00 6.29 92 ARG A O 1
ATOM 677 N N . VAL A 1 93 ? -9.436 -30.107 -22.206 1.00 6.45 93 VAL A N 1
ATOM 678 C CA . VAL A 1 93 ? -8.203 -29.402 -21.895 1.00 6.70 93 VAL A CA 1
ATOM 679 C C . VAL A 1 93 ? -7.496 -30.146 -20.756 1.00 6.25 93 VAL A C 1
ATOM 680 O O . VAL A 1 93 ? -6.290 -30.437 -20.839 1.00 6.03 93 VAL A O 1
ATOM 684 N N . LYS A 1 94 ? -8.261 -30.484 -19.722 1.00 7.68 94 LYS A N 1
ATOM 685 C CA . LYS A 1 94 ? -7.773 -31.265 -18.598 1.00 8.17 94 LYS A CA 1
ATOM 686 C C . LYS A 1 94 ? -7.190 -32.584 -19.063 1.00 8.00 94 LYS A C 1
ATOM 687 O O . LYS A 1 94 ? -6.117 -33.003 -18.607 1.00 7.79 94 LYS A O 1
ATOM 693 N N . ALA A 1 95 ? -7.899 -33.252 -19.967 1.00 6.81 95 ALA A N 1
ATOM 694 C CA . ALA A 1 95 ? -7.452 -34.565 -20.446 1.00 5.89 95 ALA A CA 1
ATOM 695 C C . ALA A 1 95 ? -6.102 -34.511 -21.172 1.00 6.24 95 ALA A C 1
ATOM 696 O O . ALA A 1 95 ? -5.232 -35.353 -20.943 1.00 7.35 95 ALA A O 1
ATOM 698 N N . ILE A 1 96 ? -5.918 -33.517 -22.038 1.00 8.77 96 ILE A N 1
ATOM 699 C CA . ILE A 1 96 ? -4.663 -33.408 -22.790 1.00 6.43 96 ILE A CA 1
ATOM 700 C C . ILE A 1 96 ? -3.535 -32.950 -21.859 1.00 7.12 96 ILE A C 1
ATOM 701 O O . ILE A 1 96 ? -2.392 -33.407 -21.977 1.00 6.92 96 ILE A O 1
ATOM 706 N N . VAL A 1 97 ? -3.858 -32.062 -20.922 1.00 7.92 97 VAL A N 1
ATOM 707 C CA . VAL A 1 97 ? -2.919 -31.738 -19.855 1.00 7.18 97 VAL A CA 1
ATOM 708 C C . VAL A 1 97 ? -2.480 -33.002 -19.114 1.00 6.36 97 VAL A C 1
ATOM 709 O O . VAL A 1 97 ? -1.284 -33.217 -18.896 1.00 7.55 97 VAL A O 1
ATOM 713 N N . GLU A 1 98 ? -3.431 -33.863 -18.763 1.00 6.20 98 GLU A N 1
ATOM 714 C CA . GLU A 1 98 ? -3.078 -35.081 -18.043 1.00 7.51 98 GLU A CA 1
ATOM 715 C C . GLU A 1 98 ? -2.178 -36.005 -18.877 1.00 6.79 98 GLU A C 1
ATOM 716 O O . GLU A 1 98 ? -1.247 -36.608 -18.332 1.00 8.61 98 GLU A O 1
ATOM 722 N N . TYR A 1 99 ? -2.429 -36.088 -20.188 1.00 5.96 99 TYR A N 1
ATOM 723 C CA . TYR A 1 99 ? -1.548 -36.852 -21.069 1.00 7.02 99 TYR A CA 1
ATOM 724 C C . TYR A 1 99 ? -0.121 -36.348 -20.925 1.00 7.13 99 TYR A C 1
ATOM 725 O O . TYR A 1 99 ? 0.800 -37.133 -20.800 1.00 6.96 99 TYR A O 1
ATOM 734 N N . ALA A 1 100 ? 0.056 -35.025 -20.970 1.00 6.95 100 ALA A N 1
ATOM 735 C CA . ALA A 1 100 ? 1.403 -34.448 -20.890 1.00 6.94 100 ALA A CA 1
ATOM 736 C C . ALA A 1 100 ? 2.016 -34.690 -19.518 1.00 7.26 100 ALA A C 1
ATOM 737 O O . ALA A 1 100 ? 3.197 -35.033 -19.420 1.00 7.40 100 ALA A O 1
ATOM 739 N N . MET A 1 101 ? 1.225 -34.508 -18.457 1.00 6.74 101 MET A N 1
ATOM 740 C CA . MET A 1 101 ? 1.714 -34.759 -17.112 1.00 6.62 101 MET A CA 1
ATOM 741 C C . MET A 1 101 ? 2.139 -36.213 -16.976 1.00 6.80 101 MET A C 1
ATOM 742 O O . MET A 1 101 ? 3.234 -36.493 -16.473 1.00 8.06 101 MET A O 1
ATOM 747 N N . ASN A 1 102 ? 1.296 -37.132 -17.456 1.00 7.86 102 ASN A N 1
ATOM 748 C CA . ASN A 1 102 ? 1.619 -38.555 -17.368 1.00 7.51 102 ASN A CA 1
ATOM 749 C C . ASN A 1 102 ? 2.938 -38.863 -18.051 1.00 9.63 102 ASN A C 1
ATOM 750 O O . ASN A 1 102 ? 3.754 -39.622 -17.536 1.00 9.60 102 ASN A O 1
ATOM 755 N N . ALA A 1 103 ? 3.158 -38.230 -19.197 1.00 8.27 103 ALA A N 1
ATOM 756 C CA . ALA A 1 103 ? 4.365 -38.468 -19.980 1.00 8.24 103 ALA A CA 1
ATOM 757 C C . ALA A 1 103 ? 5.613 -37.849 -19.343 1.00 8.44 103 ALA A C 1
ATOM 758 O O . ALA A 1 103 ? 6.733 -38.072 -19.813 1.00 9.82 103 ALA A O 1
ATOM 760 N N . GLY A 1 104 ? 5.441 -37.079 -18.273 1.00 8.90 104 GLY A N 1
ATOM 761 C CA . GLY A 1 104 ? 6.585 -36.489 -17.582 1.00 8.89 104 GLY A CA 1
ATOM 762 C C . GLY A 1 104 ? 7.036 -35.156 -18.157 1.00 9.53 104 GLY A C 1
ATOM 763 O O . GLY A 1 104 ? 8.074 -34.622 -17.773 1.00 8.68 104 GLY A O 1
ATOM 764 N N . LEU A 1 105 ? 6.236 -34.614 -19.069 1.00 7.82 105 LEU A N 1
ATOM 765 C CA . LEU A 1 105 ? 6.514 -33.339 -19.710 1.00 8.64 105 LEU A CA 1
ATOM 766 C C . LEU A 1 105 ? 6.142 -32.136 -18.852 1.00 7.98 105 LEU A C 1
ATOM 767 O O . LEU A 1 105 ? 5.247 -32.214 -18.000 1.00 7.97 105 LEU A O 1
ATOM 772 N N . TYR A 1 106 ? 6.797 -31.005 -19.127 1.00 5.93 106 TYR A N 1
ATOM 773 C CA . TYR A 1 106 ? 6.224 -29.726 -18.750 1.00 6.82 106 TYR A CA 1
ATOM 774 C C . TYR A 1 106 ? 5.130 -29.391 -19.753 1.00 7.62 106 TYR A C 1
ATOM 775 O O . TYR A 1 106 ? 5.213 -29.781 -20.921 1.00 6.78 106 TYR A O 1
ATOM 784 N N . ALA A 1 107 ? 4.108 -28.676 -19.310 1.00 6.61 107 ALA A N 1
ATOM 785 C CA . ALA A 1 107 ? 3.043 -28.269 -20.220 1.00 6.26 107 ALA A CA 1
ATOM 786 C C . ALA A 1 107 ? 2.632 -26.836 -19.961 1.00 6.58 107 ALA A C 1
ATOM 787 O O . ALA A 1 107 ? 2.648 -26.375 -18.824 1.00 7.66 107 ALA A O 1
ATOM 789 N N . ILE A 1 108 ? 2.267 -26.147 -21.038 1.00 7.18 108 ILE A N 1
ATOM 790 C CA . ILE A 1 108 ? 1.731 -24.793 -20.967 1.00 6.40 108 ILE A CA 1
ATOM 791 C C . ILE A 1 108 ? 0.324 -24.770 -21.549 1.00 4.82 108 ILE A C 1
ATOM 792 O O . ILE A 1 108 ? 0.128 -25.223 -22.669 1.00 5.69 108 ILE A O 1
ATOM 797 N N . VAL A 1 109 ? -0.642 -24.235 -20.802 1.00 4.87 109 VAL A N 1
ATOM 798 C CA . VAL A 1 109 ? -1.977 -23.995 -21.334 1.00 6.47 109 VAL A CA 1
ATOM 799 C C . VAL A 1 109 ? -2.182 -22.493 -21.439 1.00 7.87 109 VAL A C 1
ATOM 800 O O . VAL A 1 109 ? -1.864 -21.761 -20.502 1.00 7.09 109 VAL A O 1
ATOM 804 N N . ASN A 1 110 ? -2.687 -22.034 -22.584 1.00 5.81 110 ASN A N 1
ATOM 805 C CA . ASN A 1 110 ? -2.886 -20.598 -22.778 1.00 5.40 110 ASN A CA 1
ATOM 806 C C . ASN A 1 110 ? -4.303 -20.222 -23.213 1.00 4.55 110 ASN A C 1
ATOM 807 O O . ASN A 1 110 ? -5.211 -21.046 -23.236 1.00 5.77 110 ASN A O 1
ATOM 812 N N . VAL A 1 111 ? -4.449 -18.946 -23.523 1.00 5.53 111 VAL A N 1
ATOM 813 C CA . VAL A 1 111 ? -5.625 -18.387 -24.169 1.00 5.58 111 VAL A CA 1
ATOM 814 C C . VAL A 1 111 ? -5.123 -17.899 -25.529 1.00 5.89 111 VAL A C 1
ATOM 815 O O . VAL A 1 111 ? -4.302 -16.982 -25.589 1.00 5.55 111 VAL A O 1
ATOM 819 N N . HIS A 1 112 ? -5.557 -18.549 -26.608 1.00 5.30 112 HIS A N 1
ATOM 820 C CA . HIS A 1 112 ? -4.857 -18.437 -27.890 1.00 5.67 112 HIS A CA 1
ATOM 821 C C . HIS A 1 112 ? -5.576 -17.528 -28.910 1.00 7.07 112 HIS A C 1
ATOM 822 O O . HIS A 1 112 ? -5.345 -16.320 -28.915 1.00 7.57 112 HIS A O 1
ATOM 829 N N . HIS A 1 113 ? -6.453 -18.068 -29.758 1.00 6.60 113 HIS A N 1
ATOM 830 C CA . HIS A 1 113 ? -7.038 -17.202 -30.796 1.00 5.97 113 HIS A CA 1
ATOM 831 C C . HIS A 1 113 ? -8.209 -16.359 -30.287 1.00 7.13 113 HIS A C 1
ATOM 832 O O . HIS A 1 113 ? -8.950 -15.751 -31.066 1.00 6.67 113 HIS A O 1
ATOM 839 N N . ASP A 1 114 ? -8.349 -16.298 -28.972 1.00 6.67 114 ASP A N 1
ATOM 840 C CA . ASP A 1 114 ? -9.099 -15.222 -28.342 1.00 4.87 114 ASP A CA 1
ATOM 841 C C . ASP A 1 114 ? -8.352 -13.884 -28.476 1.00 5.02 114 ASP A C 1
ATOM 842 O O . ASP A 1 114 ? -8.914 -12.818 -28.188 1.00 6.17 114 ASP A O 1
ATOM 847 N N . THR A 1 115 ? -7.079 -13.975 -28.872 1.00 6.41 115 THR A N 1
ATOM 848 C CA . THR A 1 115 ? -6.263 -12.825 -29.267 1.00 5.64 115 THR A CA 1
ATOM 849 C C . THR A 1 115 ? -5.955 -12.856 -30.766 1.00 6.42 115 THR A C 1
ATOM 850 O O . THR A 1 115 ? -6.074 -13.903 -31.412 1.00 7.03 115 THR A O 1
ATOM 854 N N . ALA A 1 116 ? -5.557 -11.691 -31.279 1.00 7.45 116 ALA A N 1
ATOM 855 C CA . ALA A 1 116 ? -4.949 -11.465 -32.605 1.00 7.82 116 ALA A CA 1
ATOM 856 C C . ALA A 1 116 ? -6.000 -11.202 -33.676 1.00 8.26 116 ALA A C 1
ATOM 857 O O . ALA A 1 116 ? -7.016 -10.559 -33.397 1.00 10.10 116 ALA A O 1
ATOM 859 N N . ALA A 1 117 ? -5.756 -11.667 -34.898 1.00 9.05 117 ALA A N 1
ATOM 860 C CA . ALA A 1 117 ? -6.487 -11.141 -36.052 1.00 11.96 117 ALA A CA 1
ATOM 861 C C . ALA A 1 117 ? -7.655 -11.995 -36.530 1.00 14.04 117 ALA A C 1
ATOM 862 O O . ALA A 1 117 ? -8.343 -11.623 -37.470 1.00 15.11 117 ALA A O 1
ATOM 864 N N . GLY A 1 118 ? -7.867 -13.142 -35.904 1.00 12.55 118 GLY A N 1
ATOM 865 C CA . GLY A 1 118 ? -8.949 -14.021 -36.305 1.00 12.39 118 GLY A CA 1
ATOM 866 C C . GLY A 1 118 ? -10.317 -13.488 -35.935 1.00 15.15 118 GLY A C 1
ATOM 867 O O . GLY A 1 118 ? -10.451 -12.613 -35.080 1.00 15.65 118 GLY A O 1
ATOM 868 N N . SER A 1 119 ? -11.342 -13.985 -36.615 1.00 17.46 119 SER A N 1
ATOM 869 C CA . SER A 1 119 ? -12.695 -13.627 -36.236 1.00 20.05 119 SER A CA 1
ATOM 870 C C . SER A 1 119 ? -12.910 -14.265 -34.873 1.00 21.05 119 SER A C 1
ATOM 871 O O . SER A 1 119 ? -12.461 -15.384 -34.630 1.00 25.05 119 SER A O 1
ATOM 874 N N . GLY A 1 120 ? -13.570 -13.558 -33.980 1.00 19.90 120 GLY A N 1
ATOM 875 C CA . GLY A 1 120 ? -13.801 -14.087 -32.651 1.00 16.25 120 GLY A CA 1
ATOM 876 C C . GLY A 1 120 ? -12.794 -13.620 -31.617 1.00 12.42 120 GLY A C 1
ATOM 877 O O . GLY A 1 120 ? -13.070 -13.713 -30.421 1.00 11.45 120 GLY A O 1
ATOM 878 N N . ALA A 1 121 ? -11.653 -13.083 -32.045 1.00 9.83 121 ALA A N 1
ATOM 879 C CA . ALA A 1 121 ? -10.722 -12.526 -31.067 1.00 8.13 121 ALA A CA 1
ATOM 880 C C . ALA A 1 121 ? -11.410 -11.402 -30.301 1.00 7.76 121 ALA A C 1
ATOM 881 O O . ALA A 1 121 ? -12.054 -10.543 -30.908 1.00 8.92 121 ALA A O 1
ATOM 883 N N . TRP A 1 122 ? -11.260 -11.402 -28.982 1.00 6.86 122 TRP A N 1
ATOM 884 C CA . TRP A 1 122 ? -11.928 -10.422 -28.125 1.00 5.63 122 TRP A CA 1
ATOM 885 C C . TRP A 1 122 ? -11.003 -9.772 -27.090 1.00 8.13 122 TRP A C 1
ATOM 886 O O . TRP A 1 122 ? -11.364 -8.795 -26.446 1.00 8.07 122 TRP A O 1
ATOM 897 N N . ILE A 1 123 ? -9.810 -10.330 -26.937 1.00 6.80 123 ILE A N 1
ATOM 898 C CA . ILE A 1 123 ? -8.811 -9.781 -26.037 1.00 7.88 123 ILE A CA 1
ATOM 899 C C . ILE A 1 123 ? -7.860 -8.921 -26.859 1.00 7.83 123 ILE A C 1
ATOM 900 O O . ILE A 1 123 ? -7.123 -9.447 -27.687 1.00 7.76 123 ILE A O 1
ATOM 905 N N . LYS A 1 124 ? -7.897 -7.604 -26.650 1.00 7.78 124 LYS A N 1
ATOM 906 C CA . LYS A 1 124 ? -7.143 -6.688 -27.504 1.00 7.69 124 LYS A CA 1
ATOM 907 C C . LYS A 1 124 ? -6.417 -5.609 -26.705 1.00 7.19 124 LYS A C 1
ATOM 908 O O . LYS A 1 124 ? -6.917 -5.131 -25.682 1.00 7.08 124 LYS A O 1
ATOM 914 N N . ALA A 1 125 ? -5.228 -5.243 -27.193 1.00 7.76 125 ALA A N 1
ATOM 915 C CA . ALA A 1 125 ? -4.412 -4.206 -26.578 1.00 6.78 125 ALA A CA 1
ATOM 916 C C . ALA A 1 125 ? -4.960 -2.828 -26.939 1.00 9.75 125 ALA A C 1
ATOM 917 O O . ALA A 1 125 ? -4.422 -2.097 -27.779 1.00 11.06 125 ALA A O 1
ATOM 919 N N . ASP A 1 126 ? -6.051 -2.498 -26.261 1.00 9.11 126 ASP A N 1
ATOM 920 C CA . ASP A 1 126 ? -6.880 -1.340 -26.559 1.00 9.59 126 ASP A CA 1
ATOM 921 C C . ASP A 1 126 ? -7.609 -1.038 -25.263 1.00 9.39 126 ASP A C 1
ATOM 922 O O . ASP A 1 126 ? -8.222 -1.929 -24.680 1.00 10.26 126 ASP A O 1
ATOM 927 N N . THR A 1 127 ? -7.497 0.190 -24.779 1.00 8.84 127 THR A N 1
ATOM 928 C CA . THR A 1 127 ? -7.998 0.479 -23.445 1.00 8.98 127 THR A CA 1
ATOM 929 C C . THR A 1 127 ? -9.524 0.334 -23.362 1.00 8.47 127 THR A C 1
ATOM 930 O O . THR A 1 127 ? -10.049 -0.028 -22.309 1.00 9.81 127 THR A O 1
ATOM 934 N N . ASP A 1 128 ? -10.221 0.620 -24.452 1.00 9.50 128 ASP A N 1
ATOM 935 C CA . ASP A 1 128 ? -11.674 0.467 -24.458 1.00 9.46 128 ASP A CA 1
ATOM 936 C C . ASP A 1 128 ? -12.070 -1.011 -24.465 1.00 9.30 128 ASP A C 1
ATOM 937 O O . ASP A 1 128 ? -13.006 -1.421 -23.756 1.00 11.19 128 ASP A O 1
ATOM 942 N N . VAL A 1 129 ? -11.368 -1.811 -25.264 1.00 10.32 129 VAL A N 1
ATOM 943 C CA . VAL A 1 129 ? -11.626 -3.249 -25.290 1.00 9.46 129 VAL A CA 1
ATOM 944 C C . VAL A 1 129 ? -11.326 -3.844 -23.918 1.00 9.25 129 VAL A C 1
ATOM 945 O O . VAL A 1 129 ? -12.092 -4.656 -23.409 1.00 11.19 129 VAL A O 1
ATOM 949 N N . TYR A 1 130 ? -10.215 -3.425 -23.317 1.00 7.56 130 TYR A N 1
ATOM 950 C CA . TYR A 1 130 ? -9.845 -3.905 -21.988 1.00 7.33 130 TYR A CA 1
ATOM 951 C C . TYR A 1 130 ? -10.946 -3.593 -20.957 1.00 8.70 130 TYR A C 1
ATOM 952 O O . TYR A 1 130 ? -11.310 -4.446 -20.137 1.00 10.29 130 TYR A O 1
ATOM 961 N N . ALA A 1 131 ? -11.465 -2.369 -20.978 1.00 10.23 131 ALA A N 1
ATOM 962 C CA . ALA A 1 131 ? -12.510 -1.990 -20.036 1.00 12.58 131 ALA A CA 1
ATOM 963 C C . ALA A 1 131 ? -13.734 -2.893 -20.183 1.00 11.39 131 ALA A C 1
ATOM 964 O O . ALA A 1 131 ? -14.356 -3.279 -19.190 1.00 13.09 131 ALA A O 1
ATOM 966 N N . ALA A 1 132 ? -14.052 -3.236 -21.423 1.00 10.23 132 ALA A N 1
ATOM 967 C CA . ALA A 1 132 ? -15.245 -4.015 -21.739 1.00 11.24 132 ALA A CA 1
ATOM 968 C C . ALA A 1 132 ? -15.071 -5.512 -21.484 1.00 12.21 132 ALA A C 1
ATOM 969 O O . ALA A 1 132 ? -16.059 -6.253 -21.443 1.00 14.25 132 ALA A O 1
ATOM 971 N N . THR A 1 133 ? -13.827 -5.971 -21.368 1.00 11.78 133 THR A N 1
ATOM 972 C CA . THR A 1 133 ? -13.571 -7.411 -21.323 1.00 10.76 133 THR A CA 1
ATOM 973 C C . THR A 1 133 ? -12.791 -7.893 -20.100 1.00 10.30 133 THR A C 1
ATOM 974 O O . THR A 1 133 ? -12.628 -9.108 -19.912 1.00 8.69 133 THR A O 1
ATOM 978 N N . LYS A 1 134 ? -12.309 -6.952 -19.287 1.00 8.80 134 LYS A N 1
ATOM 979 C CA . LYS A 1 134 ? -11.467 -7.267 -18.136 1.00 13.96 134 LYS A CA 1
ATOM 980 C C . LYS A 1 134 ? -12.073 -8.315 -17.207 1.00 11.46 134 LYS A C 1
ATOM 981 O O . LYS A 1 134 ? -11.405 -9.283 -16.852 1.00 10.75 134 LYS A O 1
ATOM 987 N N . GLU A 1 135 ? -13.332 -8.143 -16.829 1.00 10.23 135 GLU A N 1
ATOM 988 C CA . GLU A 1 135 ? -13.922 -9.089 -15.887 1.00 11.93 135 GLU A CA 1
ATOM 989 C C . GLU A 1 135 ? -14.201 -10.434 -16.566 1.00 10.99 135 GLU A C 1
ATOM 990 O O . GLU A 1 135 ? -14.052 -11.482 -15.940 1.00 11.11 135 GLU A O 1
ATOM 996 N N . LYS A 1 136 ? -14.558 -10.411 -17.846 1.00 10.10 136 LYS A N 1
ATOM 997 C CA . LYS A 1 136 ? -14.714 -11.654 -18.610 1.00 9.55 136 LYS A CA 1
ATOM 998 C C . LYS A 1 136 ? -13.401 -12.444 -18.653 1.00 8.24 136 LYS A C 1
ATOM 999 O O . LYS A 1 136 ? -13.377 -13.682 -18.496 1.00 8.77 136 LYS A O 1
ATOM 1005 N N . PHE A 1 137 ? -12.307 -11.722 -18.857 1.00 7.57 137 PHE A N 1
ATOM 1006 C CA . PHE A 1 137 ? -10.979 -12.327 -18.934 1.00 6.47 137 PHE A CA 1
ATOM 1007 C C . PHE A 1 137 ? -10.573 -12.951 -17.586 1.00 8.43 137 PHE A C 1
ATOM 1008 O O . PHE A 1 137 ? -10.076 -14.083 -17.530 1.00 8.50 137 PHE A O 1
ATOM 1016 N N . LYS A 1 138 ? -10.835 -12.230 -16.500 1.00 7.90 138 LYS A N 1
ATOM 1017 C CA . LYS A 1 138 ? -10.522 -12.733 -15.168 1.00 8.08 138 LYS A CA 1
ATOM 1018 C C . LYS A 1 138 ? -11.408 -13.924 -14.812 1.00 9.05 138 LYS A C 1
ATOM 1019 O O . LYS A 1 138 ? -10.953 -14.867 -14.158 1.00 9.45 138 LYS A O 1
ATOM 1025 N N . LYS A 1 139 ? -12.669 -13.893 -15.246 1.00 9.65 139 LYS A N 1
ATOM 1026 C CA . LYS A 1 139 ? -13.574 -15.009 -14.951 1.00 9.86 139 LYS A CA 1
ATOM 1027 C C . LYS A 1 139 ? -13.123 -16.265 -15.711 1.00 8.58 139 LYS A C 1
ATOM 1028 O O . LYS A 1 139 ? -13.173 -17.388 -15.191 1.00 8.77 139 LYS A O 1
ATOM 1034 N N . LEU A 1 140 ? -12.657 -16.076 -16.940 1.00 7.50 140 LEU A N 1
ATOM 1035 C CA . LEU A 1 140 ? -12.137 -17.193 -17.708 1.00 7.09 140 LEU A CA 1
ATOM 1036 C C . LEU A 1 140 ? -10.918 -17.800 -17.008 1.00 8.27 140 LEU A C 1
ATOM 1037 O O . LEU A 1 140 ? -10.833 -19.019 -16.820 1.00 7.92 140 LEU A O 1
ATOM 1042 N N . TRP A 1 141 ? -9.979 -16.956 -16.595 1.00 6.31 141 TRP A N 1
ATOM 1043 C CA . TRP A 1 141 ? -8.781 -17.499 -15.964 1.00 7.85 141 TRP A CA 1
ATOM 1044 C C . TRP A 1 141 ? -9.074 -18.109 -14.594 1.00 7.59 141 TRP A C 1
ATOM 1045 O O . TRP A 1 141 ? -8.450 -19.093 -14.200 1.00 6.84 141 TRP A O 1
ATOM 1056 N N . THR A 1 142 ? -10.053 -17.553 -13.888 1.00 7.97 142 THR A N 1
ATOM 1057 C CA . THR A 1 142 ? -10.474 -18.147 -12.625 1.00 7.59 142 THR A CA 1
ATOM 1058 C C . THR A 1 142 ? -10.955 -19.576 -12.865 1.00 7.75 142 THR A C 1
ATOM 1059 O O . THR A 1 142 ? -10.569 -20.503 -12.137 1.00 9.39 142 THR A O 1
ATOM 1063 N N . GLN A 1 143 ? -11.770 -19.769 -13.900 1.00 8.46 143 GLN A N 1
ATOM 1064 C CA . GLN A 1 143 ? -12.237 -21.115 -14.236 1.00 8.40 143 GLN A CA 1
ATOM 1065 C C . GLN A 1 143 ? -11.118 -22.064 -14.668 1.00 8.56 143 GLN A C 1
ATOM 1066 O O . GLN A 1 143 ? -11.073 -23.215 -14.221 1.00 8.29 143 GLN A O 1
ATOM 1072 N N . ILE A 1 144 ? -10.223 -21.596 -15.541 1.00 8.41 144 ILE A N 1
ATOM 1073 C CA . ILE A 1 144 ? -9.127 -22.445 -15.994 1.00 7.77 144 ILE A CA 1
ATOM 1074 C C . ILE A 1 144 ? -8.247 -22.832 -14.814 1.00 8.93 144 ILE A C 1
ATOM 1075 O O . ILE A 1 144 ? -7.949 -24.005 -14.617 1.00 8.81 144 ILE A O 1
ATOM 1080 N N . ALA A 1 145 ? -7.869 -21.843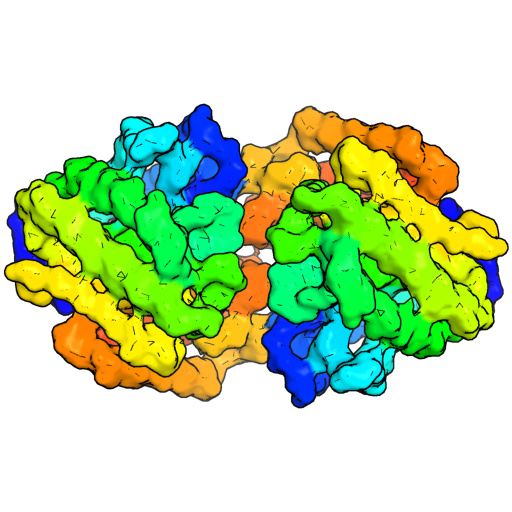 -14.003 1.00 8.16 145 ALA A N 1
ATOM 1081 C CA . ALA A 1 145 ? -7.017 -22.091 -12.843 1.00 8.43 145 ALA A CA 1
ATOM 1082 C C . ALA A 1 145 ? -7.658 -23.072 -11.872 1.00 7.85 145 ALA A C 1
ATOM 1083 O O . ALA A 1 145 ? -7.004 -24.000 -11.397 1.00 9.59 145 ALA A O 1
ATOM 1085 N N . ASN A 1 146 ? -8.934 -22.885 -11.566 1.00 8.21 146 ASN A N 1
ATOM 1086 C CA . ASN A 1 146 ? -9.612 -23.838 -10.686 1.00 9.21 146 ASN A CA 1
ATOM 1087 C C . ASN A 1 146 ? -9.666 -25.240 -11.287 1.00 8.42 146 ASN A C 1
ATOM 1088 O O . ASN A 1 146 ? -9.394 -26.227 -10.598 1.00 10.14 146 ASN A O 1
ATOM 1093 N N . ALA A 1 147 ? -9.980 -25.343 -12.574 1.00 7.92 147 ALA A N 1
ATOM 1094 C CA . ALA A 1 147 ? -10.109 -26.660 -13.193 1.00 9.34 147 ALA A CA 1
ATOM 1095 C C . ALA A 1 147 ? -8.778 -27.416 -13.232 1.00 9.15 147 ALA A C 1
ATOM 1096 O O . ALA A 1 147 ? -8.758 -28.646 -13.134 1.00 9.59 147 ALA A O 1
ATOM 1098 N N . LEU A 1 148 ? -7.676 -26.678 -13.363 1.00 9.12 148 LEU A N 1
ATOM 1099 C CA . LEU A 1 148 ? -6.353 -27.283 -13.512 1.00 7.04 148 LEU A CA 1
ATOM 1100 C C . LEU A 1 148 ? -5.498 -27.192 -12.245 1.00 9.89 148 LEU A C 1
ATOM 1101 O O . LEU A 1 148 ? -4.295 -27.483 -12.275 1.00 10.36 148 LEU A O 1
ATOM 1106 N N . ALA A 1 149 ? -6.123 -26.829 -11.130 1.00 9.48 149 ALA A N 1
ATOM 1107 C CA . ALA A 1 149 ? -5.395 -26.483 -9.913 1.00 10.14 149 ALA A CA 1
ATOM 1108 C C . ALA A 1 149 ? -4.570 -27.625 -9.323 1.00 11.73 149 ALA A C 1
ATOM 1109 O O . ALA A 1 149 ? -3.515 -27.384 -8.738 1.00 13.35 149 ALA A O 1
ATOM 1111 N N . ASP A 1 150 ? -5.026 -28.859 -9.488 1.00 10.02 150 ASP A N 1
ATOM 1112 C CA . ASP A 1 150 ? -4.400 -29.962 -8.761 1.00 10.74 150 ASP A CA 1
ATOM 1113 C C . ASP A 1 150 ? -3.162 -30.524 -9.450 1.00 10.72 150 ASP A C 1
ATOM 1114 O O . ASP A 1 150 ? -2.428 -31.304 -8.853 1.00 10.62 150 ASP A O 1
ATOM 1119 N N . TYR A 1 151 ? -2.908 -30.113 -10.691 1.00 10.59 151 TYR A N 1
ATOM 1120 C CA . TYR A 1 151 ? -1.708 -30.568 -11.385 1.00 10.68 151 TYR A CA 1
ATOM 1121 C C . TYR A 1 151 ? -0.456 -29.946 -10.792 1.00 9.55 151 TYR A C 1
ATOM 1122 O O . TYR A 1 151 ? -0.495 -28.831 -10.262 1.00 10.61 151 TYR A O 1
ATOM 1131 N N . ASP A 1 152 ? 0.644 -30.692 -10.834 1.00 8.76 152 ASP A N 1
ATOM 1132 C CA . ASP A 1 152 ? 1.871 -30.224 -10.188 1.00 8.21 152 ASP A CA 1
ATOM 1133 C C . ASP A 1 152 ? 2.586 -29.132 -10.989 1.00 8.51 152 ASP A C 1
ATOM 1134 O O . ASP A 1 152 ? 2.046 -28.602 -11.962 1.00 7.94 152 ASP A O 1
ATOM 1139 N N . GLN A 1 153 ? 3.794 -28.790 -10.549 1.00 8.84 153 GLN A N 1
ATOM 1140 C CA . GLN A 1 153 ? 4.525 -27.639 -11.065 1.00 8.55 153 GLN A CA 1
ATOM 1141 C C . GLN A 1 153 ? 4.977 -27.815 -12.512 1.00 7.54 153 GLN A C 1
ATOM 1142 O O . GLN A 1 153 ? 5.473 -26.874 -13.127 1.00 9.55 153 GLN A O 1
ATOM 1148 N N . HIS A 1 154 ? 4.786 -29.001 -13.075 1.00 6.84 154 HIS A N 1
ATOM 1149 C CA . HIS A 1 154 ? 5.094 -29.167 -14.493 1.00 7.49 154 HIS A CA 1
ATOM 1150 C C . HIS A 1 154 ? 4.102 -28.454 -15.398 1.00 7.11 154 HIS A C 1
ATOM 1151 O O . HIS A 1 154 ? 4.405 -28.193 -16.569 1.00 8.44 154 HIS A O 1
ATOM 1158 N N . LEU A 1 155 ? 2.937 -28.113 -14.847 1.00 6.78 155 LEU A N 1
ATOM 1159 C CA . LEU A 1 155 ? 1.943 -27.374 -15.603 1.00 5.73 155 LEU A CA 1
ATOM 1160 C C . LEU A 1 155 ? 2.083 -25.881 -15.354 1.00 6.86 155 LEU A C 1
ATOM 1161 O O . LEU A 1 155 ? 2.078 -25.429 -14.211 1.00 7.22 155 LEU A O 1
ATOM 1166 N N . LEU A 1 156 ? 2.193 -25.119 -16.439 1.00 6.92 156 LEU A N 1
ATOM 1167 C CA . LEU A 1 156 ? 2.230 -23.664 -16.372 1.00 7.31 156 LEU A CA 1
ATOM 1168 C C . LEU A 1 156 ? 1.030 -23.067 -17.119 1.00 7.49 156 LEU A C 1
ATOM 1169 O O . LEU A 1 156 ? 0.472 -23.714 -18.015 1.00 7.76 156 LEU A O 1
ATOM 1174 N N . PHE A 1 157 ? 0.632 -21.854 -16.726 1.00 8.41 157 PHE A N 1
ATOM 1175 C CA . PHE A 1 157 ? -0.416 -21.086 -17.411 1.00 6.81 157 PHE A CA 1
ATOM 1176 C C . PHE A 1 157 ? 0.193 -19.899 -18.154 1.00 6.64 157 PHE A C 1
ATOM 1177 O O . PHE A 1 157 ? 1.079 -19.234 -17.625 1.00 7.73 157 PHE A O 1
ATOM 1185 N N . GLU A 1 158 ? -0.307 -19.631 -19.363 1.00 5.72 158 GLU A N 1
ATOM 1186 C CA . GLU A 1 158 ? 0.114 -18.488 -20.180 1.00 6.12 158 GLU A CA 1
ATOM 1187 C C . GLU A 1 158 ? -1.116 -17.613 -20.462 1.00 8.21 158 GLU A C 1
ATOM 1188 O O . GLU A 1 158 ? -2.091 -18.071 -21.066 1.00 6.73 158 GLU A O 1
ATOM 1194 N N . GLY A 1 159 ? -1.068 -16.357 -20.024 1.00 4.94 159 GLY A N 1
ATOM 1195 C CA . GLY A 1 159 ? -2.248 -15.503 -19.992 1.00 6.01 159 GLY A CA 1
ATOM 1196 C C . GLY A 1 159 ? -2.958 -15.264 -21.306 1.00 6.54 159 GLY A C 1
ATOM 1197 O O . GLY A 1 159 ? -4.190 -15.261 -21.349 1.00 6.25 159 GLY A O 1
ATOM 1198 N N . TYR A 1 160 ? -2.184 -15.071 -22.373 1.00 5.83 160 TYR A N 1
ATOM 1199 C CA . TYR A 1 160 ? -2.708 -14.697 -23.694 1.00 6.94 160 TYR A CA 1
ATOM 1200 C C . TYR A 1 160 ? -1.592 -14.875 -24.729 1.00 6.05 160 TYR A C 1
ATOM 1201 O O . TYR A 1 160 ? -0.404 -14.704 -24.418 1.00 6.14 160 TYR A O 1
ATOM 1210 N N . ASN A 1 161 ? -1.969 -15.180 -25.967 1.00 6.27 161 ASN A N 1
ATOM 1211 C CA . ASN A 1 161 ? -1.009 -15.565 -27.014 1.00 5.89 161 ASN A CA 1
ATOM 1212 C C . ASN A 1 161 ? -0.343 -14.387 -27.737 1.00 5.01 161 ASN A C 1
ATOM 1213 O O . ASN A 1 161 ? 0.806 -14.018 -27.446 1.00 6.15 161 ASN A O 1
ATOM 1218 N N . GLU A 1 162 ? -1.066 -13.784 -28.670 1.00 5.47 162 GLU A N 1
ATOM 1219 C CA . GLU A 1 162 ? -0.519 -12.703 -29.481 1.00 6.04 162 GLU A CA 1
ATOM 1220 C C . GLU A 1 162 ? -1.502 -11.541 -29.476 1.00 7.20 162 GLU A C 1
ATOM 1221 O O . GLU A 1 162 ? -2.273 -11.348 -30.418 1.00 6.47 162 GLU A O 1
ATOM 1227 N N . MET A 1 163 ? -1.476 -10.775 -28.388 1.00 4.57 163 MET A N 1
ATOM 1228 C CA . MET A 1 163 ? -2.399 -9.669 -28.228 1.00 4.50 163 MET A CA 1
ATOM 1229 C C . MET A 1 163 ? -2.009 -8.514 -29.150 1.00 6.84 163 MET A C 1
ATOM 1230 O O . MET A 1 163 ? -0.866 -8.056 -29.143 1.00 7.23 163 MET A O 1
ATOM 1235 N N . LEU A 1 164 ? -2.973 -8.059 -29.944 1.00 6.32 164 LEU A N 1
ATOM 1236 C CA . LEU A 1 164 ? -2.790 -6.943 -30.866 1.00 6.49 164 LEU A CA 1
ATOM 1237 C C . LEU A 1 164 ? -3.772 -5.842 -30.535 1.00 8.44 164 LEU A C 1
ATOM 1238 O O . LEU A 1 164 ? -4.748 -6.068 -29.803 1.00 9.67 164 LEU A O 1
ATOM 1243 N N . ASP A 1 165 ? -3.549 -4.657 -31.102 1.00 8.93 165 ASP A N 1
ATOM 1244 C CA . ASP A 1 165 ? -4.496 -3.565 -30.924 1.00 9.05 165 ASP A CA 1
ATOM 1245 C C . ASP A 1 165 ? -5.738 -3.798 -31.795 1.00 9.42 165 ASP A C 1
ATOM 1246 O O . ASP A 1 165 ? -5.869 -4.837 -32.458 1.00 9.44 165 ASP A O 1
ATOM 1251 N N . GLY A 1 166 ? -6.632 -2.820 -31.817 1.00 11.01 166 GLY A N 1
ATOM 1252 C CA . GLY A 1 166 ? -7.886 -2.956 -32.538 1.00 13.29 166 GLY A CA 1
ATOM 1253 C C . GLY A 1 166 ? -7.726 -2.935 -34.044 1.00 16.33 166 GLY A C 1
ATOM 1254 O O . GLY A 1 166 ? -8.665 -3.241 -34.778 1.00 19.54 166 GLY A O 1
ATOM 1255 N N . ASN A 1 167 ? -6.536 -2.575 -34.510 1.00 15.76 167 ASN A N 1
ATOM 1256 C CA . ASN A 1 167 ? -6.240 -2.593 -35.934 1.00 15.74 167 ASN A CA 1
ATOM 1257 C C . ASN A 1 167 ? -5.430 -3.825 -36.338 1.00 13.80 167 ASN A C 1
ATOM 1258 O O . ASN A 1 167 ? -5.002 -3.953 -37.486 1.00 13.61 167 ASN A O 1
ATOM 1263 N N . ASN A 1 1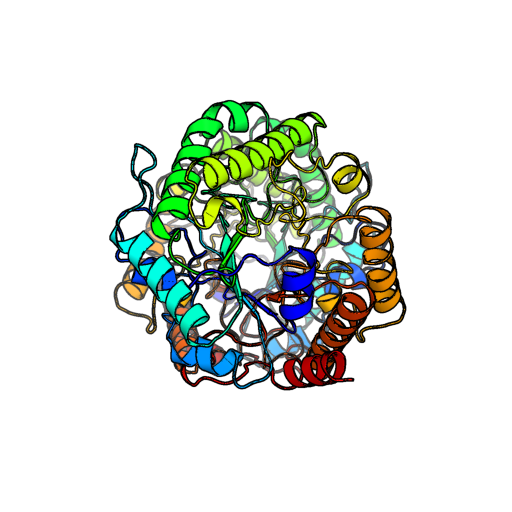68 ? -5.256 -4.749 -35.395 1.00 12.14 168 ASN A N 1
ATOM 1264 C CA . ASN A 1 168 ? -4.469 -5.955 -35.640 1.00 11.31 168 ASN A CA 1
ATOM 1265 C C . ASN A 1 168 ? -3.052 -5.612 -36.107 1.00 11.31 168 ASN A C 1
ATOM 1266 O O . ASN A 1 168 ? -2.507 -6.255 -36.999 1.00 13.76 168 ASN A O 1
ATOM 1271 N N . SER A 1 169 ? -2.465 -4.599 -35.488 1.00 11.53 169 SER A N 1
ATOM 1272 C CA A SER A 1 169 ? -1.123 -4.150 -35.838 0.34 9.91 169 SER A CA 1
ATOM 1273 C CA B SER A 1 169 ? -1.127 -4.159 -35.852 0.66 9.72 169 SER A CA 1
ATOM 1274 C C . SER A 1 169 ? -0.084 -5.116 -35.285 1.00 9.34 169 SER A C 1
ATOM 1275 O O . SER A 1 169 ? 0.045 -5.262 -34.075 1.00 8.33 169 SER A O 1
ATOM 1280 N N . TRP A 1 170 ? 0.659 -5.767 -36.176 1.00 10.89 170 TRP A N 1
ATOM 1281 C CA . TRP A 1 170 ? 1.577 -6.839 -35.770 1.00 13.10 170 TRP A CA 1
ATOM 1282 C C . TRP A 1 170 ? 2.920 -6.464 -35.129 1.00 16.62 170 TRP A C 1
ATOM 1283 O O . TRP A 1 170 ? 3.505 -7.282 -34.425 1.00 19.15 170 TRP A O 1
ATOM 1294 N N . ASP A 1 171 ? 3.444 -5.278 -35.379 1.00 16.12 171 ASP A N 1
ATOM 1295 C CA . ASP A 1 171 ? 4.743 -4.954 -34.799 1.00 14.53 171 ASP A CA 1
ATOM 1296 C C . ASP A 1 171 ? 4.603 -4.174 -33.503 1.00 12.56 171 ASP A C 1
ATOM 1297 O O . ASP A 1 171 ? 5.192 -4.535 -32.478 1.00 11.66 171 ASP A O 1
ATOM 1302 N N . GLU A 1 172 ? 3.731 -3.169 -33.535 1.00 8.12 172 GLU A N 1
ATOM 1303 C CA . GLU A 1 172 ? 3.534 -2.237 -32.421 1.00 9.02 172 GLU A CA 1
ATOM 1304 C C . GLU A 1 172 ? 2.107 -1.711 -32.460 1.00 9.26 172 GLU A C 1
ATOM 1305 O O . GLU A 1 172 ? 1.522 -1.585 -33.541 1.00 10.86 172 GLU A O 1
ATOM 1311 N N . PRO A 1 173 ? 1.555 -1.369 -31.286 1.00 9.00 173 PRO A N 1
ATOM 1312 C CA . PRO A 1 173 ? 0.205 -0.795 -31.285 1.00 9.22 173 PRO A CA 1
ATOM 1313 C C . PRO A 1 173 ? 0.202 0.580 -31.938 1.00 11.88 173 PRO A C 1
ATOM 1314 O O . PRO A 1 173 ? 1.203 1.292 -31.879 1.00 10.60 173 PRO A O 1
ATOM 1318 N N . GLN A 1 174 ? -0.902 0.937 -32.578 1.00 10.02 174 GLN A N 1
ATOM 1319 C CA . GLN A 1 174 ? -1.032 2.253 -33.209 1.00 10.92 174 GLN A CA 1
ATOM 1320 C C . GLN A 1 174 ? -1.273 3.387 -32.203 1.00 10.80 174 GLN A C 1
ATOM 1321 O O . GLN A 1 174 ? -1.255 4.557 -32.581 1.00 12.11 174 GLN A O 1
ATOM 1327 N N . LYS A 1 175 ? -1.603 3.024 -30.961 1.00 11.98 175 LYS A N 1
ATOM 1328 C CA . LYS A 1 175 ? -1.785 3.955 -29.836 1.00 13.56 175 LYS A CA 1
ATOM 1329 C C . LYS A 1 175 ? -0.905 3.491 -28.687 1.00 10.34 175 LYS A C 1
ATOM 1330 O O . LYS A 1 175 ? -0.927 2.303 -28.374 1.00 9.80 175 LYS A O 1
ATOM 1336 N N . ALA A 1 176 ? -0.177 4.385 -28.024 1.00 9.57 176 ALA A N 1
ATOM 1337 C CA . ALA A 1 176 ? 0.700 3.946 -26.934 1.00 11.28 176 ALA A CA 1
ATOM 1338 C C . ALA A 1 176 ? -0.100 3.352 -25.775 1.00 11.28 176 ALA A C 1
ATOM 1339 O O . ALA A 1 176 ? 0.396 2.495 -25.027 1.00 11.34 176 ALA A O 1
ATOM 1341 N N . SER A 1 177 ? -1.356 3.763 -25.637 1.00 10.52 177 SER A N 1
ATOM 1342 C CA . SER A 1 177 ? -2.169 3.231 -24.553 1.00 9.94 177 SER A CA 1
ATOM 1343 C C . SER A 1 177 ? -2.445 1.741 -24.740 1.00 9.02 177 SER A C 1
ATOM 1344 O O . SER A 1 177 ? -2.869 1.081 -23.798 1.00 10.11 177 SER A O 1
ATOM 1347 N N . GLY A 1 178 ? -2.236 1.216 -25.948 1.00 8.27 178 GLY A N 1
ATOM 1348 C CA . GLY A 1 178 ? -2.361 -0.219 -26.154 1.00 10.58 178 GLY A CA 1
ATOM 1349 C C . GLY A 1 178 ? -1.453 -0.999 -25.210 1.00 10.14 178 GLY A C 1
ATOM 1350 O O . GLY A 1 178 ? -1.815 -2.074 -24.723 1.00 8.94 178 GLY A O 1
ATOM 1351 N N . TYR A 1 179 ? -0.288 -0.444 -24.893 1.00 10.00 179 TYR A N 1
ATOM 1352 C CA . TYR A 1 179 ? 0.610 -1.118 -23.966 1.00 8.64 179 TYR A CA 1
ATOM 1353 C C . TYR A 1 179 ? 0.043 -1.137 -22.548 1.00 11.02 179 TYR A C 1
ATOM 1354 O O . TYR A 1 179 ? 0.246 -2.098 -21.809 1.00 11.09 179 TYR A O 1
ATOM 1363 N N . GLU A 1 180 ? -0.665 -0.074 -22.171 1.00 11.99 180 GLU A N 1
ATOM 1364 C CA . GLU A 1 180 ? -1.290 0.009 -20.851 1.00 12.43 180 GLU A CA 1
ATOM 1365 C C . GLU A 1 180 ? -2.308 -1.110 -20.679 1.00 11.35 180 GLU A C 1
ATOM 1366 O O . GLU A 1 180 ? -2.369 -1.767 -19.631 1.00 10.91 180 GLU A O 1
ATOM 1372 N N . ALA A 1 181 ? -3.098 -1.318 -21.725 1.00 9.75 181 ALA A N 1
ATOM 1373 C CA . ALA A 1 181 ? -4.125 -2.345 -21.729 1.00 10.06 181 ALA A CA 1
ATOM 1374 C C . ALA A 1 181 ? -3.496 -3.716 -21.594 1.00 10.23 181 ALA A C 1
ATOM 1375 O O . ALA A 1 181 ? -3.955 -4.544 -20.799 1.00 8.69 181 ALA A O 1
ATOM 1377 N N . LEU A 1 182 ? -2.455 -3.961 -22.387 1.00 9.58 182 LEU A N 1
ATOM 1378 C CA . LEU A 1 182 ? -1.771 -5.245 -22.342 1.00 9.27 182 LEU A CA 1
ATOM 1379 C C . LEU A 1 182 ? -1.229 -5.506 -20.952 1.00 7.75 182 LEU A C 1
ATOM 1380 O O . LEU A 1 182 ? -1.408 -6.596 -20.397 1.00 8.21 182 LEU A O 1
ATOM 1385 N N . ASN A 1 183 ? -0.545 -4.505 -20.398 1.00 7.16 183 ASN A N 1
ATOM 1386 C CA . ASN A 1 183 ? 0.076 -4.646 -19.094 1.00 7.68 183 ASN A CA 1
ATOM 1387 C C . ASN A 1 183 ? -0.990 -4.890 -18.042 1.00 8.85 183 ASN A C 1
ATOM 1388 O O . ASN A 1 183 ? -0.776 -5.643 -17.101 1.00 8.58 183 ASN A O 1
ATOM 1393 N N . ASN A 1 184 ? -2.158 -4.292 -18.226 1.00 8.07 184 ASN A N 1
ATOM 1394 C CA . ASN A 1 184 ? -3.247 -4.493 -17.280 1.00 10.34 184 ASN A CA 1
ATOM 1395 C C . ASN A 1 184 ? -3.825 -5.890 -17.377 1.00 7.89 184 ASN A C 1
ATOM 1396 O O . ASN A 1 184 ? -4.081 -6.519 -16.353 1.00 9.55 184 ASN A O 1
ATOM 1401 N N . TYR A 1 185 ? -3.998 -6.389 -18.595 1.00 8.63 185 TYR A N 1
ATOM 1402 C CA . TYR A 1 185 ? -4.429 -7.771 -18.766 1.00 7.48 185 TYR A CA 1
ATOM 1403 C C . TYR A 1 185 ? -3.454 -8.723 -18.070 1.00 8.82 185 TYR A C 1
ATOM 1404 O O . TYR A 1 185 ? -3.870 -9.680 -17.406 1.00 7.97 185 TYR A O 1
ATOM 1413 N N . ALA A 1 186 ? -2.157 -8.474 -18.250 1.00 8.40 186 ALA A N 1
ATOM 1414 C CA . ALA A 1 186 ? -1.139 -9.360 -17.694 1.00 5.70 186 ALA A CA 1
ATOM 1415 C C . ALA A 1 186 ? -1.261 -9.377 -16.176 1.00 6.60 186 ALA A C 1
ATOM 1416 O O . ALA A 1 186 ? -1.147 -10.435 -15.551 1.00 8.20 186 ALA A O 1
ATOM 1418 N N . GLN A 1 187 ? -1.507 -8.211 -15.581 1.00 7.86 187 GLN A N 1
ATOM 1419 C CA . GLN A 1 187 ? -1.674 -8.155 -14.135 1.00 7.46 187 GLN A CA 1
ATOM 1420 C C . GLN A 1 187 ? -2.953 -8.866 -13.699 1.00 9.06 187 GLN A C 1
ATOM 1421 O O . GLN A 1 187 ? -2.978 -9.545 -12.668 1.00 9.31 187 GLN A O 1
ATOM 1427 N N . ASP A 1 188 ? -4.024 -8.697 -14.468 1.00 9.12 188 ASP A N 1
ATOM 1428 C CA . ASP A 1 188 ? -5.295 -9.330 -14.121 1.00 11.28 188 ASP A CA 1
ATOM 1429 C C . ASP A 1 188 ? -5.190 -10.856 -14.172 1.00 9.16 188 ASP A C 1
ATOM 1430 O O . ASP A 1 188 ? -5.772 -11.560 -13.342 1.00 10.35 188 ASP A O 1
ATOM 1435 N N . PHE A 1 189 ? -4.448 -11.357 -15.153 1.00 7.26 189 PHE A N 1
ATOM 1436 C CA . PHE A 1 189 ? -4.196 -12.790 -15.297 1.00 8.24 189 PHE A CA 1
ATOM 1437 C C . PHE A 1 189 ? -3.498 -13.344 -14.065 1.00 8.78 189 PHE A C 1
ATOM 1438 O O . PHE A 1 189 ? -3.952 -14.312 -13.450 1.00 8.78 189 PHE A O 1
ATOM 1446 N N . VAL A 1 190 ? -2.397 -12.712 -13.685 1.00 9.14 190 VAL A N 1
ATOM 1447 C CA . VAL A 1 190 ? -1.669 -13.155 -12.505 1.00 8.13 190 VAL A CA 1
ATOM 1448 C C . VAL A 1 190 ? -2.563 -13.075 -11.271 1.00 9.53 190 VAL A C 1
ATOM 1449 O O . VAL A 1 190 ? -2.651 -14.035 -10.493 1.00 8.85 190 VAL A O 1
ATOM 1453 N N . ASP A 1 191 ? -3.279 -11.962 -11.117 1.00 9.26 191 ASP A N 1
ATOM 1454 C CA . ASP A 1 191 ? -4.158 -11.793 -9.954 1.00 9.93 191 ASP A CA 1
ATOM 1455 C C . ASP A 1 191 ? -5.221 -12.893 -9.868 1.00 9.85 191 ASP A C 1
ATOM 1456 O O . ASP A 1 191 ? -5.460 -13.467 -8.802 1.00 11.49 191 ASP A O 1
ATOM 1461 N N . ALA A 1 192 ? -5.870 -13.173 -10.994 1.00 9.71 192 ALA A N 1
ATOM 1462 C CA . ALA A 1 192 ? -6.965 -14.143 -11.008 1.00 9.68 192 ALA A CA 1
ATOM 1463 C C . ALA A 1 192 ? -6.455 -15.551 -10.706 1.00 9.94 192 ALA A C 1
ATOM 1464 O O . ALA A 1 192 ? -7.084 -16.301 -9.959 1.00 9.98 192 ALA A O 1
ATOM 1466 N N . VAL A 1 193 ? -5.299 -15.908 -11.262 1.00 8.74 193 VAL A N 1
ATOM 1467 C CA . VAL A 1 193 ? -4.748 -17.236 -11.022 1.00 8.74 193 VAL A CA 1
ATOM 1468 C C . VAL A 1 193 ? -4.343 -17.389 -9.557 1.00 9.99 193 VAL A C 1
ATOM 1469 O O . VAL A 1 193 ? -4.708 -18.360 -8.883 1.00 9.53 193 VAL A O 1
ATOM 1473 N N . ARG A 1 194 ? -3.601 -16.412 -9.050 1.00 8.19 194 ARG A N 1
ATOM 1474 C CA . ARG A 1 194 ? -3.105 -16.488 -7.680 1.00 8.79 194 ARG A CA 1
ATOM 1475 C C . ARG A 1 194 ? -4.241 -16.557 -6.683 1.00 10.79 194 ARG A C 1
ATOM 1476 O O . ARG A 1 194 ? -4.110 -17.190 -5.643 1.00 12.37 194 ARG A O 1
ATOM 1484 N N . ALA A 1 195 ? -5.362 -15.921 -7.014 1.00 10.82 195 ALA A N 1
ATOM 1485 C CA . ALA A 1 195 ? -6.486 -15.872 -6.088 1.00 11.82 195 ALA A CA 1
ATOM 1486 C C . ALA A 1 195 ? -7.100 -17.245 -5.849 1.00 11.60 195 ALA A C 1
ATOM 1487 O O . ALA A 1 195 ? -7.701 -17.472 -4.801 1.00 12.56 195 ALA A O 1
ATOM 1489 N N . THR A 1 196 ? -6.927 -18.170 -6.794 1.00 11.55 196 THR A N 1
ATOM 1490 C CA . THR A 1 196 ? -7.541 -19.490 -6.655 1.00 11.45 196 THR A CA 1
ATOM 1491 C C . THR A 1 196 ? -6.777 -20.368 -5.657 1.00 11.80 196 THR A C 1
ATOM 1492 O O . THR A 1 196 ? -7.283 -21.405 -5.217 1.00 14.60 196 THR A O 1
ATOM 1496 N N . GLY A 1 197 ? -5.577 -19.936 -5.277 1.00 11.51 197 GLY A N 1
ATOM 1497 C CA . GLY A 1 197 ? -4.815 -20.595 -4.223 1.00 11.82 197 GLY A CA 1
ATOM 1498 C C . GLY A 1 197 ? -4.332 -22.006 -4.518 1.00 12.16 197 GLY A C 1
ATOM 1499 O O . GLY A 1 197 ? -4.189 -22.408 -5.679 1.00 10.87 197 GLY A O 1
ATOM 1500 N N . GLY A 1 198 ? -4.050 -22.768 -3.465 1.00 13.45 198 GLY A N 1
ATOM 1501 C CA . GLY A 1 198 ? -3.525 -24.108 -3.657 1.00 12.15 198 GLY A CA 1
ATOM 1502 C C . GLY A 1 198 ? -2.202 -24.051 -4.404 1.00 12.08 198 GLY A C 1
ATOM 1503 O O . GLY A 1 198 ? -1.400 -23.145 -4.174 1.00 13.77 198 GLY A O 1
ATOM 1504 N N . ASN A 1 199 ? -1.978 -25.001 -5.311 1.00 11.46 199 ASN A N 1
ATOM 1505 C CA . ASN A 1 199 ? -0.764 -24.994 -6.136 1.00 8.29 199 ASN A CA 1
ATOM 1506 C C . ASN A 1 199 ? -0.640 -23.710 -6.955 1.00 8.29 199 ASN A C 1
ATOM 1507 O O . ASN A 1 199 ? 0.467 -23.272 -7.297 1.00 9.17 199 ASN A O 1
ATOM 1512 N N . ASN A 1 200 ? -1.778 -23.118 -7.296 1.00 9.35 200 ASN A N 1
ATOM 1513 C CA . ASN A 1 200 ? -1.768 -21.923 -8.127 1.00 8.18 200 ASN A CA 1
ATOM 1514 C C . ASN A 1 200 ? -1.191 -20.710 -7.405 1.00 9.57 200 ASN A C 1
ATOM 1515 O O . ASN A 1 200 ? -0.900 -19.687 -8.035 1.00 10.21 200 ASN A O 1
ATOM 1520 N N . ALA A 1 201 ? -1.014 -20.819 -6.091 1.00 9.60 201 ALA A N 1
ATOM 1521 C CA . ALA A 1 201 ? -0.373 -19.746 -5.329 1.00 8.74 201 ALA A CA 1
ATOM 1522 C C . ALA A 1 201 ? 1.091 -19.546 -5.757 1.00 9.86 201 ALA A C 1
ATOM 1523 O O . ALA A 1 201 ? 1.620 -18.434 -5.683 1.00 11.10 201 ALA A O 1
ATOM 1525 N N . THR A 1 202 ? 1.746 -20.615 -6.204 1.00 9.66 202 THR A N 1
ATOM 1526 C CA . THR A 1 202 ? 3.159 -20.542 -6.568 1.00 8.68 202 THR A CA 1
ATOM 1527 C C . THR A 1 202 ? 3.472 -21.162 -7.941 1.00 8.54 202 THR A C 1
ATOM 1528 O O . THR A 1 202 ? 4.636 -21.275 -8.325 1.00 8.90 202 THR A O 1
ATOM 1532 N N . ARG A 1 203 ? 2.442 -21.554 -8.682 1.00 8.88 203 ARG A N 1
ATOM 1533 C CA . ARG A 1 203 ? 2.639 -22.050 -10.044 1.00 6.82 203 ARG A CA 1
ATOM 1534 C C . ARG A 1 203 ? 3.357 -21.028 -10.908 1.00 8.34 203 ARG A C 1
ATOM 1535 O O . ARG A 1 203 ? 3.115 -19.829 -10.796 1.00 8.51 203 ARG A O 1
ATOM 1543 N N . ASN A 1 204 ? 4.243 -21.503 -11.771 1.00 6.55 204 ASN A N 1
ATOM 1544 C CA . ASN A 1 204 ? 4.903 -20.597 -12.705 1.00 8.14 204 ASN A CA 1
ATOM 1545 C C . ASN A 1 204 ? 3.947 -20.154 -13.827 1.00 7.93 204 ASN A C 1
ATOM 1546 O O . ASN A 1 204 ? 3.235 -20.971 -14.433 1.00 8.07 204 ASN A O 1
ATOM 1551 N N . LEU A 1 205 ? 3.906 -18.837 -14.046 1.00 5.88 205 LEU A N 1
ATOM 1552 C CA . LEU A 1 205 ? 2.981 -18.206 -14.986 1.00 5.70 205 LEU A CA 1
ATOM 1553 C C . LEU A 1 205 ? 3.753 -17.483 -16.081 1.00 6.89 205 LEU A C 1
ATOM 1554 O O . LEU A 1 205 ? 4.841 -16.961 -15.840 1.00 7.55 205 LEU A O 1
ATOM 1559 N N . ILE A 1 206 ? 3.186 -17.454 -17.279 1.00 6.93 206 ILE A N 1
ATOM 1560 C CA . ILE A 1 206 ? 3.865 -16.872 -18.431 1.00 6.05 206 ILE A CA 1
ATOM 1561 C C . ILE A 1 206 ? 3.058 -15.710 -18.984 1.00 5.89 206 ILE A C 1
ATOM 1562 O O . ILE A 1 206 ? 1.861 -15.847 -19.236 1.00 7.23 206 ILE A O 1
ATOM 1567 N N . VAL A 1 207 ? 3.707 -14.560 -19.141 1.00 5.85 207 VAL A N 1
ATOM 1568 C CA . VAL A 1 207 ? 3.073 -13.376 -19.712 1.00 7.10 207 VAL A CA 1
ATOM 1569 C C . VAL A 1 207 ? 3.825 -12.954 -20.971 1.00 5.50 207 VAL A C 1
ATOM 1570 O O . VAL A 1 207 ? 5.079 -12.981 -21.026 1.00 7.27 207 VAL A O 1
ATOM 1574 N N . ASN A 1 208 ? 3.070 -12.614 -22.006 1.00 5.02 208 ASN A N 1
ATOM 1575 C CA . ASN A 1 208 ? 3.651 -12.336 -23.307 1.00 5.17 208 ASN A CA 1
ATOM 1576 C C . ASN A 1 208 ? 3.721 -10.835 -23.614 1.00 6.53 208 ASN A C 1
ATOM 1577 O O . ASN A 1 208 ? 2.926 -10.042 -23.119 1.00 6.72 208 ASN A O 1
ATOM 1582 N N . THR A 1 209 ? 4.686 -10.452 -24.441 1.00 5.00 209 THR A N 1
ATOM 1583 C CA . THR A 1 209 ? 4.782 -9.068 -24.911 1.00 6.70 209 THR A CA 1
ATOM 1584 C C . THR A 1 209 ? 3.679 -8.771 -25.931 1.00 7.47 209 THR A C 1
ATOM 1585 O O . THR A 1 209 ? 2.979 -9.679 -26.381 1.00 6.17 209 THR A O 1
ATOM 1589 N N . TYR A 1 210 ? 3.536 -7.503 -26.304 1.00 6.40 21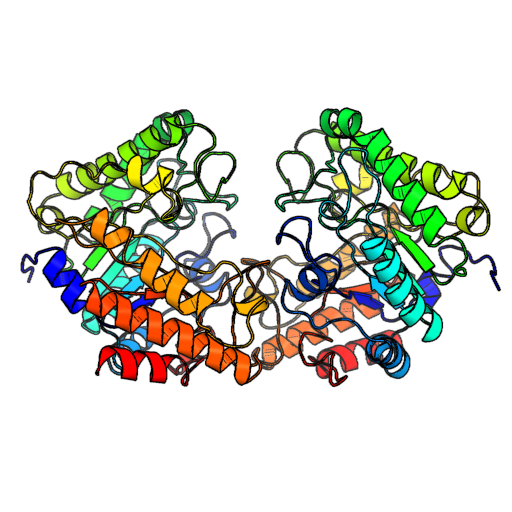0 TYR A N 1
ATOM 1590 C CA . TYR A 1 210 ? 2.642 -7.120 -27.397 1.00 7.54 210 TYR A CA 1
ATOM 1591 C C . TYR A 1 210 ? 2.965 -7.935 -28.644 1.00 6.93 210 TYR A C 1
ATOM 1592 O O . TYR A 1 210 ? 4.119 -7.976 -29.064 1.00 6.75 210 TYR A O 1
ATOM 1601 N N . ALA A 1 211 ? 1.952 -8.598 -29.205 1.00 5.80 211 ALA A N 1
ATOM 1602 C CA . ALA A 1 211 ? 2.090 -9.425 -30.414 1.00 6.10 211 ALA A CA 1
ATOM 1603 C C . ALA A 1 211 ? 3.102 -10.563 -30.266 1.00 5.46 211 ALA A C 1
ATOM 1604 O O . ALA A 1 211 ? 3.494 -11.168 -31.267 1.00 7.50 211 ALA A O 1
ATOM 1606 N N . ALA A 1 212 ? 3.499 -10.855 -29.029 1.00 6.99 212 ALA A N 1
ATOM 1607 C CA . ALA A 1 212 ? 4.673 -11.684 -28.737 1.00 7.67 212 ALA A CA 1
ATOM 1608 C C . ALA A 1 212 ? 5.892 -11.199 -29.530 1.00 7.33 212 ALA A C 1
ATOM 1609 O O . ALA A 1 212 ? 6.774 -11.987 -29.886 1.00 6.20 212 ALA A O 1
ATOM 1611 N N . ALA A 1 213 ? 5.954 -9.890 -29.774 1.00 6.37 213 ALA A N 1
ATOM 1612 C CA . ALA A 1 213 ? 7.038 -9.299 -30.549 1.00 7.98 213 ALA A CA 1
ATOM 1613 C C . ALA A 1 213 ? 8.181 -8.838 -29.653 1.00 7.33 213 ALA A C 1
ATOM 1614 O O . ALA A 1 213 ? 8.096 -8.915 -28.426 1.00 5.60 213 ALA A O 1
ATOM 1616 N N . LYS A 1 214 ? 9.271 -8.378 -30.265 1.00 8.27 214 LYS A N 1
ATOM 1617 C CA . LYS A 1 214 ? 10.466 -8.080 -29.480 1.00 9.69 214 LYS A CA 1
ATOM 1618 C C . LYS A 1 214 ? 11.231 -6.850 -29.932 1.00 9.15 214 LYS A C 1
ATOM 1619 O O . LYS A 1 214 ? 12.430 -6.728 -29.659 1.00 10.94 214 LYS A O 1
ATOM 1625 N N . GLY A 1 215 ? 10.570 -5.969 -30.674 1.00 7.80 215 GLY A N 1
ATOM 1626 C CA . GLY A 1 215 ? 11.180 -4.707 -31.069 1.00 7.56 215 GLY A CA 1
ATOM 1627 C C . GLY A 1 215 ? 11.457 -3.797 -29.877 1.00 9.91 215 GLY A C 1
ATOM 1628 O O . GLY A 1 215 ? 10.952 -4.018 -28.767 1.00 10.81 215 GLY A O 1
ATOM 1629 N N . GLU A 1 216 ? 12.255 -2.759 -30.112 1.00 8.58 216 GLU A N 1
ATOM 1630 C CA . GLU A 1 216 ? 12.677 -1.838 -29.066 1.00 8.49 216 GLU A CA 1
ATOM 1631 C C . GLU A 1 216 ? 11.509 -1.240 -28.292 1.00 9.42 216 GLU A C 1
ATOM 1632 O O . GLU A 1 216 ? 11.492 -1.256 -27.063 1.00 10.61 216 GLU A O 1
ATOM 1638 N N . ASN A 1 217 ? 10.519 -0.728 -29.008 1.00 9.88 217 ASN A N 1
ATOM 1639 C CA . ASN A 1 217 ? 9.425 -0.069 -28.318 1.00 8.45 217 ASN A CA 1
ATOM 1640 C C . ASN A 1 217 ? 8.560 -1.065 -27.541 1.00 8.98 217 ASN A C 1
ATOM 1641 O O . ASN A 1 217 ? 8.100 -0.752 -26.445 1.00 8.75 217 ASN A O 1
ATOM 1646 N N . VAL A 1 218 ? 8.356 -2.258 -28.101 1.00 9.36 218 VAL A N 1
ATOM 1647 C CA . VAL A 1 218 ? 7.547 -3.286 -27.449 1.00 8.13 218 VAL A CA 1
ATOM 1648 C C . VAL A 1 218 ? 8.196 -3.734 -26.147 1.00 8.29 218 VAL A C 1
ATOM 1649 O O . VAL A 1 218 ? 7.520 -3.863 -25.128 1.00 7.66 218 VAL A O 1
ATOM 1653 N N . LEU A 1 219 ? 9.511 -3.946 -26.169 1.00 9.47 219 LEU A N 1
ATOM 1654 C CA . LEU A 1 219 ? 10.187 -4.376 -24.943 1.00 9.17 219 LEU A CA 1
ATOM 1655 C C . LEU A 1 219 ? 10.229 -3.251 -23.903 1.00 10.05 219 LEU A C 1
ATOM 1656 O O . LEU A 1 219 ? 10.062 -3.503 -22.703 1.00 11.73 219 LEU A O 1
ATOM 1661 N N . ASN A 1 220 ? 10.422 -2.010 -24.344 1.00 8.88 220 ASN A N 1
ATOM 1662 C CA . ASN A 1 220 ? 10.553 -0.910 -23.396 1.00 11.01 220 ASN A CA 1
ATOM 1663 C C . ASN A 1 220 ? 9.226 -0.607 -22.712 1.00 10.82 220 ASN A C 1
ATOM 1664 O O . ASN A 1 220 ? 9.218 -0.161 -21.562 1.00 13.70 220 ASN A O 1
ATOM 1669 N N . ASN A 1 221 ? 8.118 -0.939 -23.379 1.00 9.29 221 ASN A N 1
ATOM 1670 C CA . ASN A 1 221 ? 6.798 -0.623 -22.845 1.00 10.17 221 ASN A CA 1
ATOM 1671 C C . ASN A 1 221 ? 6.109 -1.822 -22.229 1.00 10.80 221 ASN A C 1
ATOM 1672 O O . ASN A 1 221 ? 4.945 -1.747 -21.833 1.00 10.69 221 ASN A O 1
ATOM 1677 N N . PHE A 1 222 ? 6.844 -2.920 -22.118 1.00 11.28 222 PHE A N 1
ATOM 1678 C CA . PHE A 1 222 ? 6.347 -4.076 -21.393 1.00 9.83 222 PHE A CA 1
ATOM 1679 C C . PHE A 1 222 ? 6.618 -3.880 -19.915 1.00 10.42 222 PHE A C 1
ATOM 1680 O O . PHE A 1 222 ? 7.726 -3.532 -19.522 1.00 11.99 222 PHE A O 1
ATOM 1688 N N . MET A 1 223 ? 5.599 -4.117 -19.105 1.00 11.21 223 MET A N 1
ATOM 1689 C CA . MET A 1 223 ? 5.742 -4.056 -17.658 1.00 12.90 223 MET A CA 1
ATOM 1690 C C . MET A 1 223 ? 5.365 -5.396 -17.037 1.00 11.49 223 MET A C 1
ATOM 1691 O O . MET A 1 223 ? 4.223 -5.833 -17.140 1.00 10.70 223 MET A O 1
ATOM 1700 N N . LEU A 1 224 ? 6.327 -6.045 -16.394 1.00 10.86 224 LEU A N 1
ATOM 1701 C CA . LEU A 1 224 ? 6.052 -7.306 -15.713 1.00 12.25 224 LEU A CA 1
ATOM 1702 C C . LEU A 1 224 ? 5.054 -7.098 -14.566 1.00 12.03 224 LEU A C 1
ATOM 1703 O O . LEU A 1 224 ? 5.251 -6.201 -13.737 1.00 11.75 224 LEU A O 1
ATOM 1708 N N . PRO A 1 225 ? 3.998 -7.937 -14.494 1.00 10.75 225 PRO A N 1
ATOM 1709 C CA . PRO A 1 225 ? 3.032 -7.835 -13.392 1.00 12.74 225 PRO A CA 1
ATOM 1710 C C . PRO A 1 225 ? 3.685 -7.962 -12.016 1.00 11.66 225 PRO A C 1
ATOM 1711 O O . PRO A 1 225 ? 4.744 -8.574 -11.858 1.00 11.03 225 PRO A O 1
ATOM 1715 N N . THR A 1 226 ? 3.069 -7.339 -11.025 1.00 13.46 226 THR A N 1
ATOM 1716 C CA A THR A 1 226 ? 3.488 -7.506 -9.648 0.57 13.85 226 THR A CA 1
ATOM 1717 C CA B THR A 1 226 ? 3.498 -7.514 -9.650 0.43 13.89 226 THR A CA 1
ATOM 1718 C C . THR A 1 226 ? 2.985 -8.854 -9.137 1.00 14.53 226 THR A C 1
ATOM 1719 O O . THR A 1 226 ? 1.843 -9.235 -9.394 1.00 18.47 226 THR A O 1
ATOM 1726 N N . ASP A 1 227 ? 3.839 -9.578 -8.426 1.00 13.98 227 ASP A N 1
ATOM 1727 C CA . ASP A 1 227 ? 3.496 -10.910 -7.952 1.00 15.29 227 ASP A CA 1
ATOM 1728 C C . ASP A 1 227 ? 3.922 -11.017 -6.490 1.00 17.71 227 ASP A C 1
ATOM 1729 O O . ASP A 1 227 ? 5.055 -10.671 -6.145 1.00 20.34 227 ASP A O 1
ATOM 1734 N N . ALA A 1 228 ? 3.028 -11.509 -5.640 1.00 18.38 228 ALA A N 1
ATOM 1735 C CA . ALA A 1 228 ? 3.298 -11.546 -4.205 1.00 21.19 228 ALA A CA 1
ATOM 1736 C C . ALA A 1 228 ? 4.253 -12.672 -3.814 1.00 22.50 228 ALA A C 1
ATOM 1737 O O . ALA A 1 228 ? 4.779 -12.683 -2.708 1.00 27.24 228 ALA A O 1
ATOM 1739 N N . VAL A 1 229 ? 4.502 -13.596 -4.734 1.00 18.97 229 VAL A N 1
ATOM 1740 C CA . VAL A 1 229 ? 5.449 -14.673 -4.491 1.00 16.33 229 VAL A CA 1
ATOM 1741 C C . VAL A 1 229 ? 6.675 -14.399 -5.350 1.00 17.38 229 VAL A C 1
ATOM 1742 O O . VAL A 1 229 ? 6.594 -13.625 -6.294 1.00 18.79 229 VAL A O 1
ATOM 1746 N N . ASN A 1 230 ? 7.798 -15.034 -5.048 1.00 21.12 230 ASN A N 1
ATOM 1747 C CA . ASN A 1 230 ? 9.014 -14.664 -5.754 1.00 23.51 230 ASN A CA 1
ATOM 1748 C C . ASN A 1 230 ? 9.363 -15.600 -6.894 1.00 19.03 230 ASN A C 1
ATOM 1749 O O . ASN A 1 230 ? 9.205 -16.817 -6.783 1.00 17.79 230 ASN A O 1
ATOM 1754 N N . ASN A 1 231 ? 9.887 -15.011 -7.968 1.00 18.03 231 ASN A N 1
ATOM 1755 C CA . ASN A 1 231 ? 10.445 -15.767 -9.083 1.00 16.55 231 ASN A CA 1
ATOM 1756 C C . ASN A 1 231 ? 9.520 -16.823 -9.677 1.00 13.32 231 ASN A C 1
ATOM 1757 O O . ASN A 1 231 ? 9.942 -17.954 -9.907 1.00 12.53 231 ASN A O 1
ATOM 1762 N N . HIS A 1 232 ? 8.265 -16.461 -9.928 1.00 10.28 232 HIS A N 1
ATOM 1763 C CA . HIS A 1 232 ? 7.345 -17.399 -10.570 1.00 10.66 232 HIS A CA 1
ATOM 1764 C C . HIS A 1 232 ? 6.678 -16.798 -11.795 1.00 9.94 232 HIS A C 1
ATOM 1765 O O . HIS A 1 232 ? 5.538 -17.160 -12.136 1.00 9.71 232 HIS A O 1
ATOM 1772 N N . LEU A 1 233 ? 7.393 -15.895 -12.461 1.00 8.52 233 LEU A N 1
ATOM 1773 C CA . LEU A 1 233 ? 6.933 -15.332 -13.726 1.00 8.84 233 LEU A CA 1
ATOM 1774 C C . LEU A 1 233 ? 7.965 -15.527 -14.840 1.00 7.85 233 LEU A C 1
ATOM 1775 O O . LEU A 1 233 ? 9.170 -15.398 -14.617 1.00 8.92 233 LEU A O 1
ATOM 1780 N N . ILE A 1 234 ? 7.466 -15.825 -16.038 1.00 6.67 234 ILE A N 1
ATOM 1781 C CA . ILE A 1 234 ? 8.270 -16.010 -17.240 1.00 7.62 234 ILE A CA 1
ATOM 1782 C C . ILE A 1 234 ? 7.697 -15.116 -18.335 1.00 7.48 234 ILE A C 1
ATOM 1783 O O . ILE A 1 234 ? 6.482 -15.000 -18.444 1.00 7.28 234 ILE A O 1
ATOM 1788 N N . VAL A 1 235 ? 8.542 -14.464 -19.125 1.00 6.51 235 VAL A N 1
ATOM 1789 C CA A VAL A 1 235 ? 8.033 -13.691 -20.252 0.12 7.22 235 VAL A CA 1
ATOM 1790 C CA B VAL A 1 235 ? 8.096 -13.671 -20.278 0.88 7.43 235 VAL A CA 1
ATOM 1791 C C . VAL A 1 235 ? 8.234 -14.472 -21.557 1.00 7.51 235 VAL A C 1
ATOM 1792 O O . VAL A 1 235 ? 9.213 -15.200 -21.722 1.00 7.48 235 VAL A O 1
ATOM 1799 N N . GLN A 1 236 ? 7.263 -14.357 -22.458 1.00 5.90 236 GLN A N 1
ATOM 1800 C CA . GLN A 1 236 ? 7.300 -15.110 -23.711 1.00 5.62 236 GLN A CA 1
ATOM 1801 C C . GLN A 1 236 ? 7.218 -14.216 -24.939 1.00 6.36 236 GLN A C 1
ATOM 1802 O O . GLN A 1 236 ? 6.400 -13.281 -25.003 1.00 5.69 236 GLN A O 1
ATOM 1808 N N . VAL A 1 237 ? 8.072 -14.510 -25.910 1.00 6.10 237 VAL A N 1
ATOM 1809 C CA . VAL A 1 237 ? 7.997 -13.906 -27.228 1.00 4.79 237 VAL A CA 1
ATOM 1810 C C . VAL A 1 237 ? 8.021 -15.000 -28.290 1.00 6.53 237 VAL A C 1
ATOM 1811 O O . VAL A 1 237 ? 8.303 -16.162 -27.991 1.00 6.32 237 VAL A O 1
ATOM 1815 N N . HIS A 1 238 ? 7.721 -14.630 -29.532 1.00 4.59 238 HIS A N 1
ATOM 1816 C CA . HIS A 1 238 ? 7.730 -15.582 -30.650 1.00 4.49 238 HIS A CA 1
ATOM 1817 C C . HIS A 1 238 ? 8.726 -15.138 -31.717 1.00 6.93 238 HIS A C 1
ATOM 1818 O O . HIS A 1 238 ? 9.137 -13.976 -31.738 1.00 8.97 238 HIS A O 1
ATOM 1825 N N . SER A 1 239 ? 9.098 -16.038 -32.624 1.00 5.27 239 SER A N 1
ATOM 1826 C CA . SER A 1 239 ? 10.076 -15.665 -33.639 1.00 4.62 239 SER A CA 1
ATOM 1827 C C . SER A 1 239 ? 9.883 -16.369 -34.969 1.00 4.90 239 SER A C 1
ATOM 1828 O O . SER A 1 239 ? 9.968 -17.596 -35.053 1.00 6.44 239 SER A O 1
ATOM 1831 N N . TYR A 1 240 ? 9.647 -15.580 -36.016 1.00 4.63 240 TYR A N 1
ATOM 1832 C CA . TYR A 1 240 ? 9.649 -16.102 -37.388 1.00 5.55 240 TYR A CA 1
ATOM 1833 C C . TYR A 1 240 ? 10.583 -15.220 -38.198 1.00 8.06 240 TYR A C 1
ATOM 1834 O O . TYR A 1 240 ? 10.243 -14.746 -39.278 1.00 10.71 240 TYR A O 1
ATOM 1843 N N . ASP A 1 241 ? 11.795 -15.065 -37.672 1.00 7.42 241 ASP A N 1
ATOM 1844 C CA . ASP A 1 241 ? 12.755 -14.062 -38.114 1.00 6.80 241 ASP A CA 1
ATOM 1845 C C . ASP A 1 241 ? 13.979 -14.681 -38.770 1.00 7.67 241 ASP A C 1
ATOM 1846 O O . ASP A 1 241 ? 14.413 -15.747 -38.365 1.00 8.22 241 ASP A O 1
ATOM 1851 N N . PRO A 1 242 ? 14.528 -14.030 -39.811 1.00 7.20 242 PRO A N 1
ATOM 1852 C CA . PRO A 1 242 ? 14.037 -12.799 -40.448 1.00 7.82 242 PRO A CA 1
ATOM 1853 C C . PRO A 1 242 ? 12.741 -13.089 -41.201 1.00 7.58 242 PRO A C 1
ATOM 1854 O O . PRO A 1 242 ? 12.646 -14.132 -41.857 1.00 7.90 242 PRO A O 1
ATOM 1858 N N . TRP A 1 243 ? 11.773 -12.190 -41.114 1.00 7.41 243 TRP A N 1
ATOM 1859 C CA . TRP A 1 243 ? 10.451 -12.443 -41.667 1.00 6.72 243 TRP A CA 1
ATOM 1860 C C . TRP A 1 243 ? 10.519 -12.844 -43.150 1.00 7.68 243 TRP A C 1
ATOM 1861 O O . TRP A 1 243 ? 11.196 -12.202 -43.964 1.00 7.60 243 TRP A O 1
ATOM 1872 N N . ASN A 1 244 ? 9.821 -13.938 -43.457 1.00 6.04 244 ASN A N 1
ATOM 1873 C CA . ASN A 1 244 ? 9.693 -14.494 -44.813 1.00 6.21 244 ASN A CA 1
ATOM 1874 C C . ASN A 1 244 ? 10.970 -15.132 -45.372 1.00 7.72 244 ASN A C 1
ATOM 1875 O O . ASN A 1 244 ? 11.084 -15.367 -46.578 1.00 6.33 244 ASN A O 1
ATOM 1880 N N . PHE A 1 245 ? 11.900 -15.471 -44.489 1.00 5.70 245 PHE A N 1
ATOM 1881 C CA . PHE A 1 245 ? 13.157 -16.086 -44.917 1.00 5.20 245 PHE A CA 1
ATOM 1882 C C . PHE A 1 245 ? 12.921 -17.409 -45.643 1.00 6.97 245 PHE A C 1
ATOM 1883 O O . PHE A 1 245 ? 13.708 -17.798 -46.513 1.00 6.56 245 PHE A O 1
ATOM 1891 N N . PHE A 1 246 ? 11.827 -18.099 -45.306 1.00 6.62 246 PHE A N 1
ATOM 1892 C CA . PHE A 1 246 ? 11.589 -19.412 -45.903 1.00 6.98 246 PHE A CA 1
ATOM 1893 C C . PHE A 1 246 ? 11.353 -19.252 -47.397 1.00 7.68 246 PHE A C 1
ATOM 1894 O O . PHE A 1 246 ? 11.639 -20.157 -48.177 1.00 7.28 246 PHE A O 1
ATOM 1902 N N . ASN A 1 247 ? 10.839 -18.091 -47.797 1.00 7.47 247 ASN A N 1
ATOM 1903 C CA . ASN A 1 247 ? 10.597 -17.839 -49.215 1.00 8.26 247 ASN A CA 1
ATOM 1904 C C . ASN A 1 247 ? 11.733 -17.115 -49.933 1.00 10.83 247 ASN A C 1
ATOM 1905 O O . ASN A 1 247 ? 11.896 -17.265 -51.147 1.00 15.48 247 ASN A O 1
ATOM 1910 N N . THR A 1 248 ? 12.516 -16.335 -49.199 1.00 10.98 248 THR A N 1
ATOM 1911 C CA . THR A 1 248 ? 13.539 -15.512 -49.832 1.00 10.94 248 THR A CA 1
ATOM 1912 C C . THR A 1 248 ? 14.934 -16.132 -49.796 1.00 12.41 248 THR A C 1
ATOM 1913 O O . THR A 1 248 ? 15.782 -15.774 -50.616 1.00 13.05 248 THR A O 1
ATOM 1917 N N . LYS A 1 249 ? 15.150 -17.059 -48.863 1.00 11.08 249 LYS A N 1
ATOM 1918 C CA . LYS A 1 249 ? 16.455 -17.689 -48.620 1.00 10.40 249 LYS A CA 1
ATOM 1919 C C . LYS A 1 249 ? 16.454 -19.133 -49.088 1.00 8.96 249 LYS A C 1
ATOM 1920 O O . LYS A 1 249 ? 15.416 -19.806 -48.998 1.00 10.09 249 LYS A O 1
ATOM 1926 N N . THR A 1 250 ? 17.604 -19.620 -49.558 1.00 12.44 250 THR A N 1
ATOM 1927 C CA . THR A 1 250 ? 17.778 -21.051 -49.774 1.00 13.77 250 THR A CA 1
ATOM 1928 C C . THR A 1 250 ? 18.645 -21.641 -48.682 1.00 14.72 250 THR A C 1
ATOM 1929 O O . THR A 1 250 ? 18.698 -22.859 -48.519 1.00 16.92 250 THR A O 1
ATOM 1933 N N . THR A 1 251 ? 19.335 -20.775 -47.941 1.00 14.57 251 THR A N 1
ATOM 1934 C CA . THR A 1 251 ? 20.230 -21.224 -46.881 1.00 13.53 251 THR A CA 1
ATOM 1935 C C . THR A 1 251 ? 20.123 -20.311 -45.653 1.00 9.10 251 THR A C 1
ATOM 1936 O O . THR A 1 251 ? 19.882 -19.103 -45.775 1.00 10.47 251 THR A O 1
ATOM 1940 N N . TRP A 1 252 ? 20.291 -20.900 -44.471 1.00 7.28 252 TRP A N 1
ATOM 1941 C CA . TRP A 1 252 ? 20.325 -20.150 -43.216 1.00 7.47 252 TRP A CA 1
ATOM 1942 C C . TRP A 1 252 ? 21.654 -19.416 -43.139 1.00 7.37 252 TRP A C 1
ATOM 1943 O O . TRP A 1 252 ? 22.649 -19.950 -42.639 1.00 9.53 252 TRP A O 1
ATOM 1954 N N . ASP A 1 253 ? 21.681 -18.202 -43.672 1.00 8.99 253 ASP A N 1
ATOM 1955 C CA . ASP A 1 253 ? 22.954 -17.526 -43.905 1.00 7.72 253 ASP A CA 1
ATOM 1956 C C . ASP A 1 253 ? 23.317 -16.563 -42.772 1.00 8.78 253 ASP A C 1
ATOM 1957 O O . ASP A 1 253 ? 22.675 -16.573 -41.723 1.00 10.27 253 ASP A O 1
ATOM 1962 N N . SER A 1 254 ? 24.361 -15.759 -42.969 1.00 9.31 254 SER A N 1
ATOM 1963 C CA A SER A 1 254 ? 24.831 -14.863 -41.917 0.22 10.15 254 SER A CA 1
ATOM 1964 C CA B SER A 1 254 ? 24.822 -14.889 -41.892 0.78 10.04 254 SER A CA 1
ATOM 1965 C C . SER A 1 254 ? 23.762 -13.868 -41.493 1.00 9.69 254 SER A C 1
ATOM 1966 O O . SER A 1 254 ? 23.653 -13.529 -40.314 1.00 9.13 254 SER A O 1
ATOM 1971 N N . GLU A 1 255 ? 22.975 -13.387 -42.450 1.00 9.58 255 GLU A N 1
ATOM 1972 C CA . GLU A 1 255 ? 21.891 -12.479 -42.083 1.00 8.43 255 GLU A CA 1
ATOM 1973 C C . GLU A 1 255 ? 20.933 -13.139 -41.090 1.00 9.43 255 GLU A C 1
ATOM 1974 O O . GLU A 1 255 ? 20.562 -12.540 -40.081 1.00 8.28 255 GLU A O 1
ATOM 1980 N N . CYS A 1 256 ? 20.572 -14.387 -41.369 1.00 8.22 256 CYS A N 1
ATOM 1981 C CA . CYS A 1 256 ? 19.672 -15.142 -40.510 1.00 7.65 256 CYS A CA 1
ATOM 1982 C C . CYS A 1 256 ? 20.294 -15.340 -39.136 1.00 6.17 256 CYS A C 1
ATOM 1983 O O . CYS A 1 256 ? 19.660 -15.095 -38.109 1.00 7.93 256 CYS A O 1
ATOM 1986 N N . HIS A 1 257 ? 21.540 -15.787 -39.124 1.00 6.41 257 HIS A N 1
ATOM 1987 C CA . HIS A 1 257 ? 22.210 -16.039 -37.862 1.00 6.52 257 HIS A CA 1
ATOM 1988 C C . HIS A 1 257 ? 22.347 -14.765 -37.047 1.00 9.74 257 HIS A C 1
ATOM 1989 O O . HIS A 1 257 ? 22.059 -14.756 -35.849 1.00 9.47 257 HIS A O 1
ATOM 1996 N N . ASN A 1 258 ? 22.779 -13.685 -37.698 1.00 9.32 258 ASN A N 1
ATOM 1997 C CA . ASN A 1 258 ? 22.999 -12.439 -36.980 1.00 10.03 258 ASN A CA 1
ATOM 1998 C C . ASN A 1 258 ? 21.680 -11.866 -36.468 1.00 9.38 258 ASN A C 1
ATOM 1999 O O . ASN A 1 258 ? 21.628 -11.270 -35.402 1.00 9.10 258 ASN A O 1
ATOM 2004 N N . THR A 1 259 ? 20.610 -12.066 -37.222 1.00 9.61 259 THR A N 1
ATOM 2005 C CA . THR A 1 259 ? 19.290 -11.618 -36.797 1.00 8.79 259 THR A CA 1
ATOM 2006 C C . THR A 1 259 ? 18.909 -12.261 -35.469 1.00 9.02 259 THR A C 1
ATOM 2007 O O . THR A 1 259 ? 18.486 -11.579 -34.536 1.00 10.69 259 THR A O 1
ATOM 2011 N N . LEU A 1 260 ? 19.093 -13.573 -35.371 1.00 7.71 260 LEU A N 1
ATOM 2012 C CA . LEU A 1 260 ? 18.756 -14.281 -34.144 1.00 9.21 260 LEU A CA 1
ATOM 2013 C C . LEU A 1 260 ? 19.698 -13.925 -32.998 1.00 9.55 260 LEU A C 1
ATOM 2014 O O . LEU A 1 260 ? 19.258 -13.788 -31.857 1.00 9.97 260 LEU A O 1
ATOM 2019 N N . THR A 1 261 ? 20.995 -13.792 -33.277 1.00 7.95 261 THR A N 1
ATOM 2020 C CA . THR A 1 261 ? 21.919 -13.461 -32.193 1.00 10.07 261 THR A CA 1
ATOM 2021 C C . THR A 1 261 ? 21.560 -12.100 -31.607 1.00 10.32 261 THR A C 1
ATOM 2022 O O . THR A 1 261 ? 21.581 -11.918 -30.393 1.00 12.04 261 THR A O 1
ATOM 2026 N N . GLU A 1 262 ? 21.192 -11.157 -32.469 1.00 8.34 262 GLU A N 1
ATOM 2027 C CA . GLU A 1 262 ? 20.806 -9.832 -32.005 1.00 11.62 262 GLU A CA 1
ATOM 2028 C C . GLU A 1 262 ? 19.486 -9.852 -31.234 1.00 9.05 262 GLU A C 1
ATOM 2029 O O . GLU A 1 262 ? 19.294 -9.056 -30.298 1.00 10.68 262 GLU A O 1
ATOM 2035 N N . ILE A 1 263 ? 18.572 -10.745 -31.621 1.00 9.66 263 ILE A N 1
ATOM 2036 C CA . ILE A 1 263 ? 17.304 -10.870 -30.919 1.00 7.98 263 ILE A CA 1
ATOM 2037 C C . ILE A 1 263 ? 17.530 -11.360 -29.497 1.00 9.42 263 ILE A C 1
ATOM 2038 O O . ILE A 1 263 ? 17.011 -10.788 -28.536 1.00 9.22 263 ILE A O 1
ATOM 2043 N N . PHE A 1 264 ? 18.333 -12.404 -29.351 1.00 9.82 264 PHE A N 1
ATOM 2044 C CA . PHE A 1 264 ? 18.588 -12.916 -28.012 1.00 9.59 264 PHE A CA 1
ATOM 2045 C C . PHE A 1 264 ? 19.381 -11.916 -27.175 1.00 8.77 264 PHE A C 1
ATOM 2046 O O . PHE A 1 264 ? 19.172 -11.821 -25.969 1.00 8.55 264 PHE A O 1
ATOM 2054 N N . SER A 1 265 ? 20.305 -11.182 -27.795 1.00 8.73 265 SER A N 1
ATOM 2055 C CA A SER A 1 265 ? 21.051 -10.156 -27.075 0.50 9.17 265 SER A CA 1
ATOM 2056 C CA B SER A 1 265 ? 21.047 -10.166 -27.062 0.50 9.16 265 SER A CA 1
ATOM 2057 C C . SER A 1 265 ? 20.099 -9.107 -26.514 1.00 9.05 265 SER A C 1
ATOM 2058 O O . SER A 1 265 ? 20.215 -8.701 -25.357 1.00 10.39 265 SER A O 1
ATOM 2063 N N . ALA A 1 266 ? 19.153 -8.673 -27.339 1.00 9.35 266 ALA A N 1
ATOM 2064 C CA . ALA A 1 266 ? 18.198 -7.654 -26.918 1.00 9.69 266 ALA A CA 1
ATOM 2065 C C . ALA A 1 266 ? 17.295 -8.166 -25.790 1.00 9.36 266 ALA A C 1
ATOM 2066 O O . ALA A 1 266 ? 17.012 -7.444 -24.829 1.00 11.49 266 ALA A O 1
ATOM 2068 N N . LEU A 1 267 ? 16.857 -9.416 -25.906 1.00 8.48 267 LEU A N 1
ATOM 2069 C CA . LEU A 1 267 ? 16.012 -10.014 -24.885 1.00 9.07 267 LEU A CA 1
ATOM 2070 C C . LEU A 1 267 ? 16.747 -10.156 -23.567 1.00 8.59 267 LEU A C 1
ATOM 2071 O O . LEU A 1 267 ? 16.209 -9.832 -22.513 1.00 8.69 267 LEU A O 1
ATOM 2076 N N . SER A 1 268 ? 17.989 -10.616 -23.622 1.00 8.63 268 SER A N 1
ATOM 2077 C CA . SER A 1 268 ? 18.741 -10.823 -22.398 1.00 9.23 268 SER A CA 1
ATOM 2078 C C . SER A 1 268 ? 19.107 -9.498 -21.734 1.00 10.00 268 SER A C 1
ATOM 2079 O O . SER A 1 268 ? 19.185 -9.419 -20.505 1.00 11.89 268 SER A O 1
ATOM 2082 N N . LYS A 1 269 ? 19.246 -8.436 -22.517 1.00 8.67 269 LYS A N 1
ATOM 2083 C CA . LYS A 1 269 ? 19.624 -7.159 -21.921 1.00 11.09 269 LYS A CA 1
ATOM 2084 C C . LYS A 1 269 ? 18.393 -6.481 -21.303 1.00 12.84 269 LYS A C 1
ATOM 2085 O O . LYS A 1 269 ? 18.491 -5.792 -20.274 1.00 11.21 269 LYS A O 1
ATOM 2091 N N . LYS A 1 270 ? 17.226 -6.745 -21.879 1.00 12.25 270 LYS A N 1
ATOM 2092 C CA . LYS A 1 270 ? 15.967 -6.233 -21.332 1.00 13.96 270 LYS A CA 1
ATOM 2093 C C . LYS A 1 270 ? 15.529 -6.950 -20.056 1.00 13.51 270 LYS A C 1
ATOM 2094 O O . LYS A 1 270 ? 15.180 -6.309 -19.059 1.00 13.13 270 LYS A O 1
ATOM 2100 N N . PHE A 1 271 ? 15.567 -8.277 -20.055 1.00 11.28 271 PHE A N 1
ATOM 2101 C CA . PHE A 1 271 ? 14.950 -8.997 -18.946 1.00 12.34 271 PHE A CA 1
ATOM 2102 C C . PHE A 1 271 ? 15.881 -9.485 -17.847 1.00 17.90 271 PHE A C 1
ATOM 2103 O O . PHE A 1 271 ? 15.401 -9.897 -16.789 1.00 22.01 271 PHE A O 1
ATOM 2111 N N . THR A 1 272 ? 17.186 -9.375 -18.078 1.00 18.94 272 THR A N 1
ATOM 2112 C CA . THR A 1 272 ? 18.222 -9.788 -17.123 1.00 17.88 272 THR A CA 1
ATOM 2113 C C . THR A 1 272 ? 17.833 -11.000 -16.266 1.00 18.44 272 THR A C 1
ATOM 2114 O O . THR A 1 272 ? 17.945 -12.144 -16.719 1.00 17.89 272 THR A O 1
ATOM 2118 N N . THR A 1 273 ? 17.286 -10.745 -15.078 1.00 17.23 273 THR A N 1
ATOM 2119 C CA . THR A 1 273 ? 16.991 -11.800 -14.106 1.00 19.35 273 THR A CA 1
ATOM 2120 C C . THR A 1 273 ? 15.645 -12.476 -14.329 1.00 16.37 273 THR A C 1
ATOM 2121 O O . THR A 1 273 ? 15.383 -13.535 -13.759 1.00 16.59 273 THR A O 1
ATOM 2125 N N . ILE A 1 274 ? 14.801 -11.901 -15.177 1.00 12.56 274 ILE A N 1
ATOM 2126 C CA . ILE A 1 274 ? 13.509 -12.515 -15.415 1.00 11.02 274 ILE A CA 1
ATOM 2127 C C . ILE A 1 274 ? 13.726 -13.480 -16.568 1.00 9.47 274 ILE A C 1
ATOM 2128 O O . ILE A 1 274 ? 14.237 -13.074 -17.599 1.00 10.85 274 ILE A O 1
ATOM 2133 N N . PRO A 1 275 ? 13.315 -14.756 -16.416 1.00 9.38 275 PRO A N 1
ATOM 2134 C CA . PRO A 1 275 ? 13.522 -15.689 -17.530 1.00 9.01 275 PRO A CA 1
ATOM 2135 C C . PRO A 1 275 ? 12.559 -15.443 -18.673 1.00 9.00 275 PRO A C 1
ATOM 2136 O O . PRO A 1 275 ? 11.446 -14.991 -18.441 1.00 8.71 275 PRO A O 1
ATOM 2140 N N . TYR A 1 276 ? 12.989 -15.728 -19.895 1.00 8.35 276 TYR A N 1
ATOM 2141 C CA . TYR A 1 276 ? 12.095 -15.639 -21.043 1.00 8.13 276 TYR A CA 1
ATOM 2142 C C . TYR A 1 276 ? 12.207 -16.873 -21.915 1.00 8.19 276 TYR A C 1
ATOM 2143 O O . TYR A 1 276 ? 13.203 -17.602 -21.846 1.00 8.22 276 TYR A O 1
ATOM 2152 N N . ILE A 1 277 ? 11.159 -17.116 -22.701 1.00 6.30 277 ILE A N 1
ATOM 2153 C CA . ILE A 1 277 ? 11.150 -18.211 -23.665 1.00 6.47 277 ILE A CA 1
ATOM 2154 C C . ILE A 1 277 ? 10.726 -17.752 -25.053 1.00 6.64 277 ILE A C 1
ATOM 2155 O O . ILE A 1 277 ? 10.022 -16.741 -25.212 1.00 7.48 277 ILE A O 1
ATOM 2160 N N . ILE A 1 278 ? 11.196 -18.492 -26.052 1.00 5.68 278 ILE A N 1
ATOM 2161 C CA . ILE A 1 278 ? 10.706 -18.382 -27.414 1.00 5.27 278 ILE A CA 1
ATOM 2162 C C . ILE A 1 278 ? 9.570 -19.398 -27.515 1.00 4.76 278 ILE A C 1
ATOM 2163 O O . ILE A 1 278 ? 9.794 -20.585 -27.754 1.00 7.62 278 ILE A O 1
ATOM 2168 N N . GLY A 1 279 ? 8.344 -18.934 -27.317 1.00 5.45 279 GLY A N 1
ATOM 2169 C CA . GLY A 1 279 ? 7.220 -19.837 -27.159 1.00 4.84 279 GLY A CA 1
ATOM 2170 C C . GLY A 1 279 ? 6.713 -20.421 -28.449 1.00 5.03 279 GLY A C 1
ATOM 2171 O O . GLY A 1 279 ? 5.900 -21.345 -28.427 1.00 5.59 279 GLY A O 1
ATOM 2172 N N . ALA A 1 280 ? 7.144 -19.851 -29.570 1.00 4.43 280 ALA A N 1
ATOM 2173 C CA . ALA A 1 280 ? 6.764 -20.352 -30.884 1.00 4.34 280 ALA A CA 1
ATOM 2174 C C . ALA A 1 280 ? 7.725 -19.817 -31.920 1.00 4.38 280 ALA A C 1
ATOM 2175 O O . ALA A 1 280 ? 7.985 -18.612 -31.969 1.00 5.88 280 ALA A O 1
ATOM 2177 N N . TYR A 1 281 ? 8.251 -20.707 -32.749 1.00 7.80 281 TYR A N 1
ATOM 2178 C CA . TYR A 1 281 ? 9.112 -20.307 -33.860 1.00 6.21 281 TYR A CA 1
ATOM 2179 C C . TYR A 1 281 ? 8.976 -21.322 -34.978 1.00 4.45 281 TYR A C 1
ATOM 2180 O O . TYR A 1 281 ? 8.524 -22.447 -34.762 1.00 5.71 281 TYR A O 1
ATOM 2189 N N . GLY A 1 282 ? 9.337 -20.915 -36.184 1.00 4.47 282 GLY A N 1
ATOM 2190 C CA . GLY A 1 282 ? 9.262 -21.809 -37.318 1.00 5.08 282 GLY A CA 1
ATOM 2191 C C . GLY A 1 282 ? 9.515 -21.060 -38.602 1.00 5.08 282 GLY A C 1
ATOM 2192 O O . GLY A 1 282 ? 9.939 -19.891 -38.577 1.00 6.29 282 GLY A O 1
ATOM 2193 N N . THR A 1 283 ? 9.231 -21.725 -39.719 1.00 4.53 283 THR A N 1
ATOM 2194 C CA . THR A 1 283 ? 9.493 -21.206 -41.053 1.00 4.58 283 THR A CA 1
ATOM 2195 C C . THR A 1 283 ? 8.349 -20.393 -41.624 1.00 8.28 283 THR A C 1
ATOM 2196 O O . THR A 1 283 ? 8.452 -19.892 -42.744 1.00 8.73 283 THR A O 1
ATOM 2200 N N . HIS A 1 284 ? 7.272 -20.255 -40.854 1.00 8.80 284 HIS A N 1
ATOM 2201 C CA . HIS A 1 284 ? 6.040 -19.629 -41.326 1.00 7.18 284 HIS A CA 1
ATOM 2202 C C . HIS A 1 284 ? 6.284 -18.191 -41.781 1.00 8.31 284 HIS A C 1
ATOM 2203 O O . HIS A 1 284 ? 6.761 -17.358 -41.015 1.00 6.49 284 HIS A O 1
ATOM 2210 N N . GLY A 1 285 ? 5.984 -17.922 -43.052 1.00 8.42 285 GLY A N 1
ATOM 2211 C CA . GLY A 1 285 ? 6.242 -16.617 -43.640 1.00 6.36 285 GLY A CA 1
ATOM 2212 C C . GLY A 1 285 ? 5.031 -16.036 -44.347 1.00 7.95 285 GLY A C 1
ATOM 2213 O O . GLY A 1 285 ? 3.901 -16.276 -43.939 1.00 9.54 285 GLY A O 1
ATOM 2214 N N . GLU A 1 286 ? 5.269 -15.282 -45.418 1.00 7.84 286 GLU A N 1
ATOM 2215 C CA . GLU A 1 286 ? 4.173 -14.648 -46.151 1.00 9.88 286 GLU A CA 1
ATOM 2216 C C . GLU A 1 286 ? 3.198 -15.683 -46.703 1.00 11.44 286 GLU A C 1
ATOM 2217 O O . GLU A 1 286 ? 3.593 -16.805 -46.999 1.00 9.25 286 GLU A O 1
ATOM 2223 N N . SER A 1 287 ? 1.924 -15.299 -46.808 1.00 12.25 287 SER A N 1
ATOM 2224 C CA . SER A 1 287 ? 0.865 -16.179 -47.309 1.00 14.35 287 SER A CA 1
ATOM 2225 C C . SER A 1 287 ? 0.811 -17.490 -46.522 1.00 16.21 287 SER A C 1
ATOM 2226 O O . SER A 1 287 ? 0.477 -18.546 -47.077 1.00 15.81 287 SER A O 1
ATOM 2229 N N . ASP A 1 288 ? 1.160 -17.383 -45.239 1.00 16.18 288 ASP A N 1
ATOM 2230 C CA . ASP A 1 288 ? 1.430 -18.497 -44.320 1.00 23.54 288 ASP A CA 1
ATOM 2231 C C . ASP A 1 288 ? 1.982 -19.736 -45.005 1.00 22.70 288 ASP A C 1
ATOM 2232 O O . ASP A 1 288 ? 1.459 -20.843 -44.860 1.00 25.62 288 ASP A O 1
ATOM 2237 N N . ILE A 1 289 ? 3.029 -19.527 -45.778 1.00 16.83 289 ILE A N 1
ATOM 2238 C CA . ILE A 1 289 ? 3.794 -20.617 -46.333 1.00 13.30 289 ILE A CA 1
ATOM 2239 C C . ILE A 1 289 ? 4.774 -21.121 -45.277 1.00 13.33 289 ILE A C 1
ATOM 2240 O O . ILE A 1 289 ? 5.378 -20.324 -44.550 1.00 14.11 289 ILE A O 1
ATOM 2245 N N . SER A 1 290 ? 4.895 -22.441 -45.158 1.00 11.74 290 SER A N 1
ATOM 2246 C CA . SER A 1 290 ? 5.835 -23.039 -44.219 1.00 9.96 290 SER A CA 1
ATOM 2247 C C . SER A 1 290 ? 6.315 -24.378 -44.740 1.00 9.07 290 SER A C 1
ATOM 2248 O O . SER A 1 290 ? 5.732 -24.940 -45.664 1.00 11.24 290 SER A O 1
ATOM 2251 N N . VAL A 1 291 ? 7.381 -24.890 -44.132 1.00 8.02 291 VAL A N 1
ATOM 2252 C CA . VAL A 1 291 ? 7.997 -26.141 -44.567 1.00 8.47 291 VAL A CA 1
ATOM 2253 C C . VAL A 1 291 ? 7.092 -27.354 -44.319 1.00 8.68 291 VAL A C 1
ATOM 2254 O O . VAL A 1 291 ? 6.296 -27.372 -43.371 1.00 9.66 291 VAL A O 1
ATOM 2258 N N . SER A 1 292 ? 7.179 -28.347 -45.202 1.00 8.11 292 SER A N 1
ATOM 2259 C CA . SER A 1 292 ? 6.546 -29.646 -44.968 1.00 8.67 292 SER A CA 1
ATOM 2260 C C . SER A 1 292 ? 7.479 -30.745 -45.459 1.00 8.63 292 SER A C 1
ATOM 2261 O O . SER A 1 292 ? 8.551 -30.464 -46.008 1.00 9.32 292 SER A O 1
ATOM 2264 N N . LYS A 1 293 ? 7.084 -32.003 -45.267 1.00 8.47 293 LYS A N 1
ATOM 2265 C CA . LYS A 1 293 ? 7.976 -33.093 -45.650 1.00 8.95 293 LYS A CA 1
ATOM 2266 C C . LYS A 1 293 ? 8.110 -33.211 -47.179 1.00 10.29 293 LYS A C 1
ATOM 2267 O O . LYS A 1 293 ? 8.993 -33.925 -47.669 1.00 12.97 293 LYS A O 1
ATOM 2273 N N . SER A 1 294 ? 7.283 -32.487 -47.932 1.00 10.64 294 SER A N 1
ATOM 2274 C CA . SER A 1 294 ? 7.427 -32.489 -49.391 1.00 11.01 294 SER A CA 1
ATOM 2275 C C . SER A 1 294 ? 8.107 -31.221 -49.926 1.00 11.92 294 SER A C 1
ATOM 2276 O O . SER A 1 294 ? 8.232 -31.032 -51.141 1.00 12.58 294 SER A O 1
ATOM 2279 N N . SER A 1 295 ? 8.536 -30.350 -49.020 1.00 11.36 295 SER A N 1
ATOM 2280 C CA . SER A 1 295 ? 9.411 -29.243 -49.391 1.00 11.34 295 SER A CA 1
ATOM 2281 C C . SER A 1 295 ? 10.706 -29.771 -50.002 1.00 9.87 295 SER A C 1
ATOM 2282 O O . SER A 1 295 ? 11.172 -30.857 -49.655 1.00 10.61 295 SER A O 1
ATOM 2285 N N . PRO A 1 296 ? 11.307 -28.999 -50.916 1.00 9.56 296 PRO A N 1
ATOM 2286 C CA . PRO A 1 296 ? 12.615 -29.401 -51.436 1.00 9.76 296 PRO A CA 1
ATOM 2287 C C . PRO A 1 296 ? 13.608 -29.643 -50.306 1.00 9.47 296 PRO A C 1
ATOM 2288 O O . PRO A 1 296 ? 13.518 -28.974 -49.266 1.00 9.25 296 PRO A O 1
ATOM 2292 N N . ALA A 1 297 ? 14.537 -30.577 -50.508 1.00 10.67 297 ALA A N 1
ATOM 2293 C CA . ALA A 1 297 ? 15.514 -30.940 -49.473 1.00 9.73 297 ALA A CA 1
ATOM 2294 C C . ALA A 1 297 ? 16.243 -29.713 -48.942 1.00 9.17 297 ALA A C 1
ATOM 2295 O O . ALA A 1 297 ? 16.500 -29.592 -47.749 1.00 9.48 297 ALA A O 1
ATOM 2297 N N . GLU A 1 298 ? 16.562 -28.805 -49.850 1.00 9.92 298 GLU A N 1
ATOM 2298 C CA . GLU A 1 298 ? 17.290 -27.590 -49.508 1.00 11.86 298 GLU A CA 1
ATOM 2299 C C . GLU A 1 298 ? 16.498 -26.728 -48.520 1.00 9.53 298 GLU A C 1
ATOM 2300 O O . GLU A 1 298 ? 17.070 -26.117 -47.606 1.00 9.40 298 GLU A O 1
ATOM 2306 N N . LYS A 1 299 ? 15.176 -26.709 -48.681 1.00 7.78 299 LYS A N 1
ATOM 2307 C CA . LYS A 1 299 ? 14.312 -25.927 -47.804 1.00 8.12 299 LYS A CA 1
ATOM 2308 C C . LYS A 1 299 ? 14.141 -26.629 -46.458 1.00 8.06 299 LYS A C 1
ATOM 2309 O O . LYS A 1 299 ? 13.981 -25.981 -45.429 1.00 8.95 299 LYS A O 1
ATOM 2315 N N . ILE A 1 300 ? 14.152 -27.960 -46.460 1.00 7.93 300 ILE A N 1
ATOM 2316 C CA . ILE A 1 300 ? 14.096 -28.690 -45.201 1.00 6.47 300 ILE A CA 1
ATOM 2317 C C . ILE A 1 300 ? 15.383 -28.455 -44.391 1.00 8.75 300 ILE A C 1
ATOM 2318 O O . ILE A 1 300 ? 15.336 -28.274 -43.166 1.00 6.98 300 ILE A O 1
ATOM 2323 N N . LYS A 1 301 ? 16.516 -28.410 -45.083 1.00 8.41 301 LYS A N 1
ATOM 2324 C CA . LYS A 1 301 ? 17.794 -28.095 -44.450 1.00 9.23 301 LYS A CA 1
ATOM 2325 C C . LYS A 1 301 ? 17.787 -26.681 -43.878 1.00 7.95 301 LYS A C 1
ATOM 2326 O O . LYS A 1 301 ? 18.296 -26.450 -42.779 1.00 7.36 301 LYS A O 1
ATOM 2332 N N . LEU A 1 302 ? 17.210 -25.738 -44.621 1.00 8.06 302 LEU A N 1
ATOM 2333 C CA . LEU A 1 302 ? 17.011 -24.385 -44.122 1.00 8.14 302 LEU A CA 1
ATOM 2334 C C . LEU A 1 302 ? 16.230 -24.418 -42.804 1.00 7.56 302 LEU A C 1
ATOM 2335 O O . LEU A 1 302 ? 16.606 -23.752 -41.829 1.00 7.18 302 LEU A O 1
ATOM 2340 N N . ALA A 1 303 ? 15.151 -25.197 -42.759 1.00 6.98 303 ALA A N 1
ATOM 2341 C CA . ALA A 1 303 ? 14.390 -25.324 -41.513 1.00 7.01 303 ALA A CA 1
ATOM 2342 C C . ALA A 1 303 ? 15.231 -25.947 -40.401 1.00 6.12 303 ALA A C 1
ATOM 2343 O O . ALA A 1 303 ? 15.146 -25.527 -39.251 1.00 6.11 303 ALA A O 1
ATOM 2345 N N . ALA A 1 304 ? 16.031 -26.955 -40.731 1.00 6.56 304 ALA A N 1
ATOM 2346 C CA . ALA A 1 304 ? 16.867 -27.604 -39.710 1.00 7.36 304 ALA A CA 1
ATOM 2347 C C . ALA A 1 304 ? 17.884 -26.622 -39.120 1.00 7.08 304 ALA A C 1
ATOM 2348 O O . ALA A 1 304 ? 18.073 -26.547 -37.895 1.00 6.50 304 ALA A O 1
ATOM 2350 N N . ASP A 1 305 ? 18.496 -25.831 -39.994 1.00 7.00 305 ASP A N 1
ATOM 2351 C CA . ASP A 1 305 ? 19.515 -24.867 -39.561 1.00 7.25 305 ASP A CA 1
ATOM 2352 C C . ASP A 1 305 ? 18.911 -23.755 -38.689 1.00 6.72 305 ASP A C 1
ATOM 2353 O O . ASP A 1 305 ? 19.535 -23.346 -37.697 1.00 8.28 305 ASP A O 1
ATOM 2358 N N . GLN A 1 306 ? 17.715 -23.276 -39.031 1.00 5.86 306 GLN A N 1
ATOM 2359 C CA . GLN A 1 306 ? 17.030 -22.313 -38.169 1.00 5.54 306 GLN A CA 1
ATOM 2360 C C . GLN A 1 306 ? 16.842 -22.897 -36.776 1.00 6.14 306 GLN A C 1
ATOM 2361 O O . GLN A 1 306 ? 17.115 -22.245 -35.757 1.00 6.68 306 GLN A O 1
ATOM 2367 N N . ALA A 1 307 ? 16.345 -24.132 -36.745 1.00 7.02 307 ALA A N 1
ATOM 2368 C CA . ALA A 1 307 ? 15.943 -24.756 -35.500 1.00 5.42 307 ALA A CA 1
ATOM 2369 C C . ALA A 1 307 ? 17.162 -25.021 -34.620 1.00 5.63 307 ALA A C 1
ATOM 2370 O O . ALA A 1 307 ? 17.128 -24.781 -33.406 1.00 6.50 307 ALA A O 1
ATOM 2372 N N . ALA A 1 308 ? 18.251 -25.483 -35.231 1.00 5.83 308 ALA A N 1
ATOM 2373 C CA . ALA A 1 308 ? 19.481 -25.692 -34.485 1.00 7.54 308 ALA A CA 1
ATOM 2374 C C . ALA A 1 308 ? 19.967 -24.370 -33.883 1.00 7.09 308 ALA A C 1
ATOM 2375 O O . ALA A 1 308 ? 20.321 -24.309 -32.718 1.00 7.32 308 ALA A O 1
ATOM 2377 N N . ASP A 1 309 ? 19.937 -23.306 -34.668 1.00 6.71 309 ASP A N 1
ATOM 2378 C CA . ASP A 1 309 ? 20.425 -22.009 -34.202 1.00 7.97 309 ASP A CA 1
ATOM 2379 C C . ASP A 1 309 ? 19.540 -21.480 -33.067 1.00 6.54 309 ASP A C 1
ATOM 2380 O O . ASP A 1 309 ? 20.034 -20.996 -32.056 1.00 6.13 309 ASP A O 1
ATOM 2385 N N . MET A 1 310 ? 18.226 -21.591 -33.225 1.00 6.20 310 MET A N 1
ATOM 2386 C CA . MET A 1 310 ? 17.306 -21.158 -32.178 1.00 7.59 310 MET A CA 1
ATOM 2387 C C . MET A 1 310 ? 17.552 -21.899 -30.868 1.00 6.75 310 MET A C 1
ATOM 2388 O O . MET A 1 310 ? 17.582 -21.307 -29.789 1.00 6.23 310 MET A O 1
ATOM 2393 N N . VAL A 1 311 ? 17.712 -23.210 -30.966 1.00 5.72 311 VAL A N 1
ATOM 2394 C CA . VAL A 1 311 ? 17.924 -24.033 -29.776 1.00 5.82 311 VAL A CA 1
ATOM 2395 C C . VAL A 1 311 ? 19.246 -23.718 -29.059 1.00 8.11 311 VAL A C 1
ATOM 2396 O O . VAL A 1 311 ? 19.266 -23.562 -27.830 1.00 6.13 311 VAL A O 1
ATOM 2400 N N . LYS A 1 312 ? 20.347 -23.607 -29.801 1.00 7.61 312 LYS A N 1
ATOM 2401 C CA . LYS A 1 312 ? 21.614 -23.349 -29.130 1.00 7.23 312 LYS A CA 1
ATOM 2402 C C . LYS A 1 312 ? 21.704 -21.923 -28.584 1.00 8.20 312 LYS A C 1
ATOM 2403 O O . LYS A 1 312 ? 22.293 -21.709 -27.530 1.00 9.51 312 LYS A O 1
ATOM 2409 N N . LEU A 1 313 ? 21.161 -20.948 -29.311 1.00 6.54 313 LEU A N 1
ATOM 2410 C CA . LEU A 1 313 ? 21.156 -19.583 -28.790 1.00 6.70 313 LEU A CA 1
ATOM 2411 C C . LEU A 1 313 ? 20.315 -19.502 -27.514 1.00 7.48 313 LEU A C 1
ATOM 2412 O O . LEU A 1 313 ? 20.717 -18.863 -26.552 1.00 6.56 313 LEU A O 1
ATOM 2417 N N . ALA A 1 314 ? 19.168 -20.172 -27.486 1.00 6.54 314 ALA A N 1
ATOM 2418 C CA . ALA A 1 314 ? 18.358 -20.165 -26.278 1.00 6.88 314 ALA A CA 1
ATOM 2419 C C . ALA A 1 314 ? 19.117 -20.784 -25.109 1.00 7.96 314 ALA A C 1
ATOM 2420 O O . ALA A 1 314 ? 19.057 -20.262 -23.999 1.00 6.68 314 ALA A O 1
ATOM 2422 N N . LYS A 1 315 ? 19.850 -21.869 -25.366 1.00 7.35 315 LYS A N 1
ATOM 2423 C CA . LYS A 1 315 ? 20.641 -22.521 -24.328 1.00 8.79 315 LYS A CA 1
ATOM 2424 C C . LYS A 1 315 ? 21.672 -21.546 -23.783 1.00 7.58 315 LYS A C 1
ATOM 2425 O O . LYS A 1 315 ? 21.805 -21.387 -22.561 1.00 8.00 315 LYS A O 1
ATOM 2431 N N . ASP A 1 316 ? 22.379 -20.866 -24.689 1.00 8.17 316 ASP A N 1
ATOM 2432 C CA . ASP A 1 316 ? 23.382 -19.891 -24.285 1.00 9.59 316 ASP A CA 1
ATOM 2433 C C . ASP A 1 316 ? 22.798 -18.788 -23.417 1.00 8.92 316 ASP A C 1
ATOM 2434 O O . ASP A 1 316 ? 23.493 -18.229 -22.563 1.00 10.00 316 ASP A O 1
ATOM 2439 N N . HIS A 1 317 ? 21.539 -18.453 -23.664 1.00 8.37 317 HIS A N 1
ATOM 2440 C CA . HIS A 1 317 ? 20.884 -17.342 -22.976 1.00 9.16 317 HIS A CA 1
ATOM 2441 C C . HIS A 1 317 ? 19.956 -17.792 -21.847 1.00 8.87 317 HIS A C 1
ATOM 2442 O O . HIS A 1 317 ? 19.143 -17.000 -21.356 1.00 9.71 317 HIS A O 1
ATOM 2449 N N . HIS A 1 318 ? 20.073 -19.054 -21.427 1.00 7.41 318 HIS A N 1
ATOM 2450 C CA . HIS A 1 318 ? 19.261 -19.558 -20.317 1.00 6.72 318 HIS A CA 1
ATOM 2451 C C . HIS A 1 318 ? 17.783 -19.351 -20.606 1.00 8.50 318 HIS A C 1
ATOM 2452 O O . HIS A 1 318 ? 17.001 -18.930 -19.746 1.00 8.66 318 HIS A O 1
ATOM 2459 N N . SER A 1 319 ? 17.433 -19.642 -21.860 1.00 6.25 319 SER A N 1
ATOM 2460 C CA . SER A 1 319 ? 16.070 -19.559 -22.358 1.00 5.99 319 SER A CA 1
ATOM 2461 C C . SER A 1 319 ? 15.619 -20.976 -22.721 1.00 6.34 319 SER A C 1
ATOM 2462 O O . SER A 1 319 ? 16.259 -21.966 -22.313 1.00 7.33 319 SER A O 1
ATOM 2465 N N . ALA A 1 320 ? 14.524 -21.080 -23.469 1.00 6.01 320 ALA A N 1
ATOM 2466 C CA . ALA A 1 320 ? 14.011 -22.362 -23.964 1.00 6.09 320 ALA A CA 1
ATOM 2467 C C . ALA A 1 320 ? 13.121 -22.067 -25.149 1.00 5.85 320 ALA A C 1
ATOM 2468 O O . ALA A 1 320 ? 12.712 -20.922 -25.342 1.00 6.39 320 ALA A O 1
ATOM 2470 N N . THR A 1 321 ? 12.826 -23.090 -25.953 1.00 5.49 321 THR A N 1
ATOM 2471 C CA . THR A 1 321 ? 12.141 -22.879 -27.226 1.00 6.61 321 THR A CA 1
ATOM 2472 C C . THR A 1 321 ? 11.054 -23.909 -27.484 1.00 5.82 321 THR A C 1
ATOM 2473 O O . THR A 1 321 ? 11.180 -25.057 -27.069 1.00 6.41 321 THR A O 1
ATOM 2477 N N . PHE A 1 322 ? 10.020 -23.504 -28.215 1.00 5.37 322 PHE A N 1
ATOM 2478 C CA . PHE A 1 322 ? 8.905 -24.406 -28.561 1.00 4.74 322 PHE A CA 1
ATOM 2479 C C . PHE A 1 322 ? 8.628 -24.314 -30.057 1.00 5.98 322 PHE A C 1
ATOM 2480 O O . PHE A 1 322 ? 8.211 -23.263 -30.554 1.00 6.20 322 PHE A O 1
ATOM 2488 N N . TYR A 1 323 ? 8.862 -25.410 -30.773 1.00 5.52 323 TYR A N 1
ATOM 2489 C CA . TYR A 1 323 ? 8.706 -25.407 -32.234 1.00 5.22 323 TYR A CA 1
ATOM 2490 C C . TYR A 1 323 ? 7.237 -25.261 -32.611 1.00 4.47 323 TYR A C 1
ATOM 2491 O O . TYR A 1 323 ? 6.405 -25.945 -32.053 1.00 5.59 323 TYR A O 1
ATOM 2500 N N . TRP A 1 324 ? 6.915 -24.376 -33.557 1.00 4.38 324 TRP A N 1
ATOM 2501 C CA . TRP A 1 324 ? 5.523 -24.288 -33.995 1.00 4.27 324 TRP A CA 1
ATOM 2502 C C . TRP A 1 324 ? 5.212 -25.351 -35.052 1.00 4.30 324 TRP A C 1
ATOM 2503 O O . TRP A 1 324 ? 5.484 -25.159 -36.231 1.00 4.56 324 TRP A O 1
ATOM 2514 N N . MET A 1 325 ? 4.685 -26.488 -34.593 1.00 6.00 325 MET A N 1
ATOM 2515 C CA . MET A 1 325 ? 3.923 -27.462 -35.395 1.00 7.09 325 MET A CA 1
ATOM 2516 C C . MET A 1 325 ? 4.676 -28.380 -36.359 1.00 6.15 325 MET A C 1
ATOM 2517 O O . MET A 1 325 ? 4.440 -29.586 -36.368 1.00 4.99 325 MET A O 1
ATOM 2522 N N . SER A 1 326 ? 5.531 -27.806 -37.196 1.00 5.71 326 SER A N 1
ATOM 2523 C CA . SER A 1 326 ? 5.931 -28.481 -38.440 1.00 6.46 326 SER A CA 1
ATOM 2524 C C . SER A 1 326 ? 6.604 -29.829 -38.242 1.00 6.03 326 SER A C 1
ATOM 2525 O O . SER A 1 326 ? 6.454 -30.728 -39.069 1.00 5.89 326 SER A O 1
ATOM 2528 N N . ILE A 1 327 ? 7.358 -29.986 -37.156 1.00 7.03 327 ILE A N 1
ATOM 2529 C CA . ILE A 1 327 ? 8.140 -31.210 -36.965 1.00 6.61 327 ILE A CA 1
ATOM 2530 C C . ILE A 1 327 ? 7.288 -32.447 -36.630 1.00 6.00 327 ILE A C 1
ATOM 2531 O O . ILE A 1 327 ? 7.761 -33.565 -36.761 1.00 6.00 327 ILE A O 1
ATOM 2536 N N . PHE A 1 328 ? 6.035 -32.239 -36.227 1.00 5.16 328 PHE A N 1
ATOM 2537 C CA . PHE A 1 328 ? 5.191 -33.333 -35.733 1.00 5.01 328 PHE A CA 1
ATOM 2538 C C . PHE A 1 328 ? 3.739 -33.010 -36.065 1.00 5.89 328 PHE A C 1
ATOM 2539 O O . PHE A 1 328 ? 3.004 -32.503 -35.227 1.00 7.31 328 PHE A O 1
ATOM 2547 N N . ASP A 1 329 ? 3.348 -33.304 -37.305 1.00 5.85 329 ASP A N 1
ATOM 2548 C CA . ASP A 1 329 ? 2.166 -32.717 -37.901 1.00 7.12 329 ASP A CA 1
ATOM 2549 C C . ASP A 1 329 ? 1.205 -33.711 -38.529 1.00 7.06 329 ASP A C 1
ATOM 2550 O O . ASP A 1 329 ? 1.617 -34.685 -39.155 1.00 7.25 329 ASP A O 1
ATOM 2555 N N . GLY A 1 330 ? -0.086 -33.445 -38.380 1.00 6.23 330 GLY A N 1
ATOM 2556 C CA . GLY A 1 330 ? -1.091 -34.183 -39.127 1.00 4.97 330 GLY A CA 1
ATOM 2557 C C . GLY A 1 330 ? -1.070 -35.681 -38.872 1.00 5.18 330 GLY A C 1
ATOM 2558 O O . GLY A 1 330 ? -0.996 -36.124 -37.721 1.00 5.99 330 GLY A O 1
ATOM 2559 N N . SER A 1 331 ? -1.170 -36.464 -39.941 1.00 6.15 331 SER A N 1
ATOM 2560 C CA . SER A 1 331 ? -1.239 -37.914 -39.786 1.00 7.33 331 SER A CA 1
ATOM 2561 C C . SER A 1 331 ? 0.033 -38.490 -39.187 1.00 8.46 331 SER A C 1
ATOM 2562 O O . SER A 1 331 ? 0.024 -39.603 -38.695 1.00 8.57 331 SER A O 1
ATOM 2565 N N . ASP A 1 332 ? 1.130 -37.743 -39.201 1.00 6.23 332 ASP A N 1
ATOM 2566 C CA . ASP A 1 332 ? 2.325 -38.260 -38.563 1.00 5.94 332 ASP A CA 1
ATOM 2567 C C . ASP A 1 332 ? 2.115 -38.381 -37.049 1.00 5.62 332 ASP A C 1
ATOM 2568 O O . ASP A 1 332 ? 2.713 -39.240 -36.398 1.00 7.38 332 ASP A O 1
ATOM 2573 N N . ARG A 1 333 ? 1.263 -37.524 -36.480 1.00 7.09 333 ARG A N 1
ATOM 2574 C CA . ARG A 1 333 ? 1.003 -37.604 -35.037 1.00 5.85 333 ARG A CA 1
ATOM 2575 C C . ARG A 1 333 ? 0.350 -38.926 -34.625 1.00 8.55 333 ARG A C 1
ATOM 2576 O O . ARG A 1 333 ? 0.545 -39.392 -33.500 1.00 7.67 333 ARG A O 1
ATOM 2584 N N A ILE A 1 334 ? -0.425 -39.507 -35.536 0.64 9.31 334 ILE A N 1
ATOM 2585 N N B ILE A 1 334 ? -0.430 -39.516 -35.533 0.36 9.37 334 ILE A N 1
ATOM 2586 C CA A ILE A 1 334 ? -1.158 -40.747 -35.280 0.64 10.16 334 ILE A CA 1
ATOM 2587 C CA B ILE A 1 334 ? -1.179 -40.745 -35.245 0.36 9.97 334 ILE A CA 1
ATOM 2588 C C A ILE A 1 334 ? -0.249 -41.967 -35.230 0.64 10.04 334 ILE A C 1
ATOM 2589 C C B ILE A 1 334 ? -0.290 -41.992 -35.297 0.36 10.01 334 ILE A C 1
ATOM 2590 O O A ILE A 1 334 ? -0.543 -42.951 -34.541 0.64 11.34 334 ILE A O 1
ATOM 2591 O O B ILE A 1 334 ? -0.653 -43.035 -34.753 0.36 10.84 334 ILE A O 1
ATOM 2600 N N . GLN A 1 335 ? 0.878 -41.887 -35.934 1.00 8.68 335 GLN A N 1
ATOM 2601 C CA . GLN A 1 335 ? 1.724 -43.061 -36.134 1.00 10.74 335 GLN A CA 1
ATOM 2602 C C . GLN A 1 335 ? 2.308 -43.636 -34.814 1.00 8.94 335 GLN A C 1
ATOM 2603 O O . GLN A 1 335 ? 2.165 -44.836 -34.573 1.00 12.11 335 GLN A O 1
ATOM 2609 N N . PRO A 1 336 ? 2.991 -42.825 -33.973 1.00 8.66 336 PRO A N 1
ATOM 2610 C CA . PRO A 1 336 ? 3.508 -41.460 -34.106 1.00 7.08 336 PRO A CA 1
ATOM 2611 C C . PRO A 1 336 ? 4.923 -41.496 -34.683 1.00 7.30 336 PRO A C 1
ATOM 2612 O O . PRO A 1 336 ? 5.694 -42.392 -34.335 1.00 8.67 336 PRO A O 1
ATOM 2616 N N . GLN A 1 337 ? 5.232 -40.549 -35.563 1.00 7.33 337 GLN A N 1
ATOM 2617 C CA . GLN A 1 337 ? 6.579 -40.385 -36.106 1.00 6.18 337 GLN A CA 1
ATOM 2618 C C . GLN A 1 337 ? 6.812 -38.905 -36.377 1.00 5.94 337 GLN A C 1
ATOM 2619 O O . GLN A 1 337 ? 5.871 -38.145 -36.593 1.00 7.20 337 GLN A O 1
ATOM 2625 N N . TRP A 1 338 ? 8.073 -38.499 -36.412 1.00 7.00 338 TRP A N 1
ATOM 2626 C CA . TRP A 1 338 ? 8.367 -37.131 -36.787 1.00 6.78 338 TRP A CA 1
ATOM 2627 C C . TRP A 1 338 ? 8.002 -36.865 -38.238 1.00 6.51 338 TRP A C 1
ATOM 2628 O O . TRP A 1 338 ? 8.204 -37.709 -39.096 1.00 8.27 338 TRP A O 1
ATOM 2639 N N . SER A 1 339 ? 7.467 -35.679 -38.499 1.00 7.16 339 SER A N 1
ATOM 2640 C CA . SER A 1 339 ? 7.256 -35.214 -39.866 1.00 6.44 339 SER A CA 1
ATOM 2641 C C . SER A 1 339 ? 8.572 -34.785 -40.498 1.00 5.82 339 SER A C 1
ATOM 2642 O O . SER A 1 339 ? 8.806 -35.005 -41.696 1.00 7.13 339 SER A O 1
ATOM 2645 N N . LEU A 1 340 ? 9.422 -34.153 -39.689 1.00 5.91 340 LEU A N 1
ATOM 2646 C CA . LEU A 1 340 ? 10.689 -33.607 -40.171 1.00 6.14 340 LEU A CA 1
ATOM 2647 C C . LEU A 1 340 ? 11.854 -34.119 -39.330 1.00 6.31 340 LEU A C 1
ATOM 2648 O O . LEU A 1 340 ? 12.410 -33.380 -38.515 1.00 6.28 340 LEU A O 1
ATOM 2653 N N . PRO A 1 341 ? 12.224 -35.395 -39.512 1.00 6.52 341 PRO A N 1
ATOM 2654 C CA . PRO A 1 341 ? 13.274 -35.988 -38.672 1.00 6.17 341 PRO A CA 1
ATOM 2655 C C . PRO A 1 341 ? 14.635 -35.289 -38.793 1.00 8.67 341 PRO A C 1
ATOM 2656 O O . PRO A 1 341 ? 15.388 -35.327 -37.818 1.00 9.01 341 PRO A O 1
ATOM 2660 N N . THR A 1 342 ? 14.957 -34.671 -39.928 1.00 6.26 342 THR A N 1
ATOM 2661 C CA . THR A 1 342 ? 16.268 -34.004 -40.020 1.00 9.09 342 THR A CA 1
ATOM 2662 C C . THR A 1 342 ? 16.274 -32.724 -39.197 1.00 7.46 342 THR A C 1
ATOM 2663 O O . THR A 1 342 ? 17.304 -32.331 -38.643 1.00 7.93 342 THR A O 1
ATOM 2667 N N . VAL A 1 343 ? 15.117 -32.075 -39.112 1.00 6.77 343 VAL A N 1
ATOM 2668 C CA . VAL A 1 343 ? 15.001 -30.876 -38.301 1.00 5.77 343 VAL A CA 1
ATOM 2669 C C . VAL A 1 343 ? 15.157 -31.257 -36.827 1.00 5.79 343 VAL A C 1
ATOM 2670 O O . VAL A 1 343 ? 15.866 -30.591 -36.063 1.00 7.27 343 VAL A O 1
ATOM 2674 N N . VAL A 1 344 ? 14.504 -32.344 -36.427 1.00 5.81 344 VAL A N 1
ATOM 2675 C CA . VAL A 1 344 ? 14.597 -32.799 -35.042 1.00 5.86 344 VAL A CA 1
ATOM 2676 C C . VAL A 1 344 ? 16.028 -33.242 -34.668 1.00 6.71 344 VAL A C 1
ATOM 2677 O O . VAL A 1 344 ? 16.524 -32.894 -33.584 1.00 6.15 344 VAL A O 1
ATOM 2681 N N . GLU A 1 345 ? 16.697 -33.958 -35.566 1.00 6.52 345 GLU A N 1
ATOM 2682 C CA . GLU A 1 345 ? 18.077 -34.378 -35.318 1.00 6.58 345 GLU A CA 1
ATOM 2683 C C . GLU A 1 345 ? 18.976 -33.167 -35.085 1.00 7.94 345 GLU A C 1
ATOM 2684 O O . GLU A 1 345 ? 19.816 -33.186 -34.193 1.00 8.87 345 GLU A O 1
ATOM 2690 N N . ALA A 1 346 ? 18.792 -32.111 -35.876 1.00 6.90 346 ALA A N 1
ATOM 2691 C CA . ALA A 1 346 ? 19.590 -30.903 -35.699 1.00 7.93 346 ALA A CA 1
ATOM 2692 C C . ALA A 1 346 ? 19.307 -30.241 -34.358 1.00 8.05 346 ALA A C 1
ATOM 2693 O O . ALA A 1 346 ? 20.219 -29.731 -33.708 1.00 8.74 346 ALA A O 1
ATOM 2695 N N . MET A 1 347 ? 18.043 -30.242 -33.956 1.00 6.51 347 MET A N 1
ATOM 2696 C CA . MET A 1 347 ? 17.662 -29.672 -32.666 1.00 6.02 347 MET A CA 1
ATOM 2697 C C . MET A 1 347 ? 18.291 -30.450 -31.522 1.00 6.21 347 MET A C 1
ATOM 2698 O O . MET A 1 347 ? 18.782 -29.866 -30.548 1.00 7.40 347 MET A O 1
ATOM 2703 N N . GLN A 1 348 ? 18.273 -31.769 -31.640 1.00 6.33 348 GLN A N 1
ATOM 2704 C CA . GLN A 1 348 ? 18.801 -32.630 -30.586 1.00 6.53 348 GLN A CA 1
ATOM 2705 C C . GLN A 1 348 ? 20.305 -32.436 -30.447 1.00 6.86 348 GLN A C 1
ATOM 2706 O O . GLN A 1 348 ? 20.823 -32.358 -29.333 1.00 8.62 348 GLN A O 1
ATOM 2712 N N . GLU A 1 349 ? 20.998 -32.335 -31.573 1.00 6.87 349 GLU A N 1
ATOM 2713 C CA . GLU A 1 349 ? 22.440 -32.080 -31.525 1.00 7.13 349 GLU A CA 1
ATOM 2714 C C . GLU A 1 349 ? 22.708 -30.741 -30.824 1.00 8.41 349 GLU A C 1
ATOM 2715 O O . GLU A 1 349 ? 23.575 -30.635 -29.960 1.00 10.35 349 GLU A O 1
ATOM 2721 N N . ALA A 1 350 ? 21.924 -29.732 -31.182 1.00 8.41 350 ALA A N 1
ATOM 2722 C CA . ALA A 1 350 ? 22.096 -28.388 -30.631 1.00 8.69 350 ALA A CA 1
ATOM 2723 C C . ALA A 1 350 ? 21.821 -28.342 -29.134 1.00 11.13 350 ALA A C 1
ATOM 2724 O O . ALA A 1 350 ? 22.427 -27.545 -28.421 1.00 12.59 350 ALA A O 1
ATOM 2726 N N . TYR A 1 351 ? 20.875 -29.150 -28.658 1.00 7.29 351 TYR A N 1
ATOM 2727 C CA . TYR A 1 351 ? 20.521 -29.082 -27.251 1.00 8.16 351 TYR A CA 1
ATOM 2728 C C . TYR A 1 351 ? 21.464 -29.889 -26.380 1.00 10.46 351 TYR A C 1
ATOM 2729 O O . TYR A 1 351 ? 21.768 -29.505 -25.243 1.00 11.85 351 TYR A O 1
ATOM 2738 N N . ASN A 1 352 ? 21.945 -31.005 -26.902 1.00 10.05 352 ASN A N 1
ATOM 2739 C CA . ASN A 1 352 ? 22.705 -31.901 -26.042 1.00 12.52 352 ASN A CA 1
ATOM 2740 C C . ASN A 1 352 ? 24.206 -31.665 -26.107 1.00 13.67 352 ASN A C 1
ATOM 2741 O O . ASN A 1 352 ? 24.980 -32.356 -25.447 1.00 14.16 352 ASN A O 1
ATOM 2746 N N . ASN A 1 353 ? 24.621 -30.684 -26.901 1.00 9.31 353 ASN A N 1
ATOM 2747 C CA . ASN A 1 353 ? 25.999 -30.228 -26.861 1.00 9.49 353 ASN A CA 1
ATOM 2748 C C . ASN A 1 353 ? 26.090 -28.752 -26.479 1.00 15.12 353 ASN A C 1
ATOM 2749 O O . ASN A 1 353 ? 27.140 -28.129 -26.653 1.00 16.57 353 ASN A O 1
ATOM 2754 N N . THR B 1 7 ? -3.681 -10.817 -85.196 1.00 48.34 7 THR B N 1
ATOM 2755 C CA . THR B 1 7 ? -4.935 -10.253 -85.680 1.00 47.14 7 THR B CA 1
ATOM 2756 C C . THR B 1 7 ? -6.067 -10.502 -84.688 1.00 42.90 7 THR B C 1
ATOM 2757 O O . THR B 1 7 ? -6.260 -11.619 -84.204 1.00 45.19 7 THR B O 1
ATOM 2759 N N . TYR B 1 8 ? -6.816 -9.446 -84.401 1.00 36.14 8 TYR B N 1
ATOM 2760 C CA . TYR B 1 8 ? -7.926 -9.506 -83.459 1.00 29.03 8 TYR B CA 1
ATOM 2761 C C . TYR B 1 8 ? -9.217 -9.985 -84.111 1.00 26.36 8 TYR B C 1
ATOM 2762 O O . TYR B 1 8 ? -9.632 -9.458 -85.144 1.00 26.81 8 TYR B O 1
ATOM 2771 N N . MET B 1 9 ? -9.861 -10.968 -83.490 1.00 22.77 9 MET B N 1
ATOM 2772 C CA . MET B 1 9 ? -11.173 -11.428 -83.932 1.00 21.94 9 MET B CA 1
ATOM 2773 C C . MET B 1 9 ? -12.158 -11.365 -82.787 1.00 19.25 9 MET B C 1
ATOM 2774 O O . MET B 1 9 ? -12.048 -12.134 -81.837 1.00 19.41 9 MET B O 1
ATOM 2779 N N . GLU B 1 10 ? -13.125 -10.461 -82.885 1.00 16.83 10 GLU B N 1
ATOM 2780 C CA . GLU B 1 10 ? -14.110 -10.275 -81.823 1.00 16.53 10 GLU B CA 1
ATOM 2781 C C . GLU B 1 10 ? -14.799 -11.596 -81.521 1.00 16.12 10 GLU B C 1
ATOM 2782 O O . GLU B 1 10 ? -15.218 -12.310 -82.440 1.00 17.26 10 GLU B O 1
ATOM 2788 N N . GLU B 1 11 ? -14.887 -11.929 -80.237 1.00 15.11 11 GLU B N 1
ATOM 2789 C CA . GLU B 1 11 ? -15.500 -13.174 -79.777 1.00 14.47 11 GLU B CA 1
ATOM 2790 C C . GLU B 1 11 ? -16.445 -12.853 -78.619 1.00 14.73 11 GLU B C 1
ATOM 2791 O O . GLU B 1 11 ? -16.114 -12.046 -77.748 1.00 11.92 11 GLU B O 1
ATOM 2797 N N . SER B 1 12 ? -17.622 -13.464 -78.601 1.00 15.28 12 SER B N 1
ATOM 2798 C CA . SER B 1 12 ? -18.585 -13.166 -77.550 1.00 12.60 12 SER B CA 1
ATOM 2799 C C . SER B 1 12 ? -18.109 -13.730 -76.223 1.00 10.93 12 SER B C 1
ATOM 2800 O O . SER B 1 12 ? -17.284 -14.657 -76.189 1.00 12.07 12 SER B O 1
ATOM 2803 N N . ALA B 1 13 ? -18.636 -13.182 -75.131 1.00 10.92 13 ALA B N 1
ATOM 2804 C CA . ALA B 1 13 ? -18.253 -13.622 -73.795 1.00 12.40 13 ALA B CA 1
ATOM 2805 C C . ALA B 1 13 ? -18.572 -15.096 -73.570 1.00 11.66 13 ALA B C 1
ATOM 2806 O O . ALA B 1 13 ? -17.752 -15.824 -73.033 1.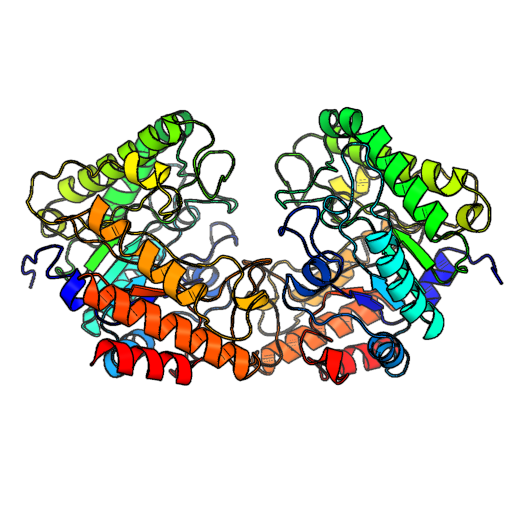00 10.87 13 ALA B O 1
ATOM 2808 N N . GLN B 1 14 ? -19.749 -15.546 -73.999 1.00 11.86 14 GLN B N 1
ATOM 2809 C CA . GLN B 1 14 ? -20.096 -16.951 -73.816 1.00 11.13 14 GLN B CA 1
ATOM 2810 C C . GLN B 1 14 ? -19.191 -17.856 -74.651 1.00 11.99 14 GLN B C 1
ATOM 2811 O O . GLN B 1 14 ? -18.801 -18.924 -74.200 1.00 12.03 14 GLN B O 1
ATOM 2817 N N . SER B 1 15 ? -18.860 -17.428 -75.866 1.00 12.61 15 SER B N 1
ATOM 2818 C CA . SER B 1 15 ? -17.982 -18.230 -76.711 1.00 12.41 15 SER B CA 1
ATOM 2819 C C . SER B 1 15 ? -16.619 -18.414 -76.060 1.00 13.10 15 SER B C 1
ATOM 2820 O O . SER B 1 15 ? -16.073 -19.513 -76.053 1.00 13.93 15 SER B O 1
ATOM 2823 N N . ALA B 1 16 ? -16.081 -17.337 -75.497 1.00 13.94 16 ALA B N 1
ATOM 2824 C CA . ALA B 1 16 ? -14.818 -17.403 -74.763 1.00 12.17 16 ALA B CA 1
ATOM 2825 C C . ALA B 1 16 ? -14.892 -18.393 -73.588 1.00 10.29 16 ALA B C 1
ATOM 2826 O O . ALA B 1 16 ? -14.033 -19.272 -73.453 1.00 11.41 16 ALA B O 1
ATOM 2828 N N . VAL B 1 17 ? -15.921 -18.257 -72.753 1.00 10.84 17 VAL B N 1
ATOM 2829 C CA . VAL B 1 17 ? -16.102 -19.139 -71.598 1.00 10.94 17 VAL B CA 1
ATOM 2830 C C . VAL B 1 17 ? -16.178 -20.599 -72.057 1.00 10.75 17 VAL B C 1
ATOM 2831 O O . VAL B 1 17 ? -15.586 -21.479 -71.447 1.00 11.82 17 VAL B O 1
ATOM 2835 N N . ASP B 1 18 ? -16.870 -20.838 -73.164 1.00 12.52 18 ASP B N 1
ATOM 2836 C CA . ASP B 1 18 ? -16.999 -22.188 -73.696 1.00 13.27 18 ASP B CA 1
ATOM 2837 C C . ASP B 1 18 ? -15.670 -22.730 -74.218 1.00 14.08 18 ASP B C 1
ATOM 2838 O O . ASP B 1 18 ? -15.500 -23.949 -74.354 1.00 16.40 18 ASP B O 1
ATOM 2843 N N . ASN B 1 19 ? -14.729 -21.836 -74.509 1.00 11.86 19 ASN B N 1
ATOM 2844 C CA . ASN B 1 19 ? -13.434 -22.248 -75.033 1.00 12.74 19 ASN B CA 1
ATOM 2845 C C . ASN B 1 19 ? -12.331 -22.300 -73.980 1.00 11.50 19 ASN B C 1
ATOM 2846 O O . ASN B 1 19 ? -11.243 -22.797 -74.267 1.00 13.21 19 ASN B O 1
ATOM 2851 N N . PHE B 1 20 ? -12.596 -21.796 -72.773 1.00 10.82 20 PHE B N 1
ATOM 2852 C CA . PHE B 1 20 ? -11.597 -21.808 -71.713 1.00 9.66 20 PHE B CA 1
ATOM 2853 C C . PHE B 1 20 ? -11.148 -23.231 -71.358 1.00 11.07 20 PHE B C 1
ATOM 2854 O O . PHE B 1 20 ? -9.983 -23.461 -71.066 1.00 10.66 20 PHE B O 1
ATOM 2862 N N . GLY B 1 21 ? -12.077 -24.181 -71.376 1.00 9.39 21 GLY B N 1
ATOM 2863 C CA . GLY B 1 21 ? -11.773 -25.541 -70.965 1.00 10.29 21 GLY B CA 1
ATOM 2864 C C . GLY B 1 21 ? -11.286 -25.602 -69.531 1.00 10.30 21 GLY B C 1
ATOM 2865 O O . GLY B 1 21 ? -11.815 -24.903 -68.659 1.00 9.19 21 GLY B O 1
ATOM 2866 N N . LEU B 1 22 ? -10.268 -26.429 -69.288 1.00 9.33 22 LEU B N 1
ATOM 2867 C CA . LEU B 1 22 ? -9.631 -26.478 -67.973 1.00 8.85 22 LEU B CA 1
ATOM 2868 C C . LEU B 1 22 ? -8.737 -25.262 -67.755 1.00 8.13 22 LEU B C 1
ATOM 2869 O O . LEU B 1 22 ? -7.873 -24.965 -68.579 1.00 10.23 22 LEU B O 1
ATOM 2874 N N . GLY B 1 23 ? -8.950 -24.558 -66.648 1.00 7.38 23 GLY B N 1
ATOM 2875 C CA . GLY B 1 23 ? -8.149 -23.384 -66.339 1.00 7.19 23 GLY B CA 1
ATOM 2876 C C . GLY B 1 23 ? -7.300 -23.515 -65.087 1.00 6.92 23 GLY B C 1
ATOM 2877 O O . GLY B 1 23 ? -7.567 -24.341 -64.212 1.00 7.03 23 GLY B O 1
ATOM 2878 N N . PHE B 1 24 ? -6.280 -22.667 -65.004 1.00 6.82 24 PHE B N 1
ATOM 2879 C CA . PHE B 1 24 ? -5.320 -22.683 -63.909 1.00 6.59 24 PHE B CA 1
ATOM 2880 C C . PHE B 1 24 ? -4.972 -21.254 -63.496 1.00 6.42 24 PHE B C 1
ATOM 2881 O O . PHE B 1 24 ? -4.836 -20.374 -64.350 1.00 7.74 24 PHE B O 1
ATOM 2889 N N . ASN B 1 25 ? -4.837 -21.048 -62.193 1.00 6.82 25 ASN B N 1
ATOM 2890 C CA . ASN B 1 25 ? -4.335 -19.798 -61.623 1.00 7.90 25 ASN B CA 1
ATOM 2891 C C . ASN B 1 25 ? -2.857 -19.839 -61.354 1.00 5.97 25 ASN B C 1
ATOM 2892 O O . ASN B 1 25 ? -2.425 -20.626 -60.518 1.00 6.85 25 ASN B O 1
ATOM 2897 N N . LEU B 1 26 ? -2.106 -18.941 -61.986 1.00 6.07 26 LEU B N 1
ATOM 2898 C CA . LEU B 1 26 ? -0.677 -18.754 -61.673 1.00 6.04 26 LEU B CA 1
ATOM 2899 C C . LEU B 1 26 ? -0.528 -17.933 -60.386 1.00 7.37 26 LEU B C 1
ATOM 2900 O O . LEU B 1 26 ? -0.046 -16.789 -60.412 1.00 7.44 26 LEU B O 1
ATOM 2905 N N . GLY B 1 27 ? -0.962 -18.509 -59.263 1.00 5.62 27 GLY B N 1
ATOM 2906 C CA . GLY B 1 27 ? -1.101 -17.745 -58.025 1.00 5.41 27 GLY B CA 1
ATOM 2907 C C . GLY B 1 27 ? 0.185 -17.571 -57.244 1.00 5.72 27 GLY B C 1
ATOM 2908 O O . GLY B 1 27 ? 1.160 -18.298 -57.457 1.00 6.90 27 GLY B O 1
ATOM 2909 N N . ASN B 1 28 ? 0.155 -16.619 -56.311 1.00 7.07 28 ASN B N 1
ATOM 2910 C CA . ASN B 1 28 ? 1.301 -16.284 -55.461 1.00 7.12 28 ASN B CA 1
ATOM 2911 C C . ASN B 1 28 ? 2.541 -15.958 -56.271 1.00 7.64 28 ASN B C 1
ATOM 2912 O O . ASN B 1 28 ? 3.675 -16.222 -55.847 1.00 8.60 28 ASN B O 1
ATOM 2917 N N . THR B 1 29 ? 2.315 -15.362 -57.437 1.00 6.22 29 THR B N 1
ATOM 2918 C CA . THR B 1 29 ? 3.383 -15.079 -58.386 1.00 7.87 29 THR B CA 1
ATOM 2919 C C . THR B 1 29 ? 3.426 -13.566 -58.641 1.00 7.89 29 THR B C 1
ATOM 2920 O O . THR B 1 29 ? 3.998 -12.836 -57.828 1.00 7.87 29 THR B O 1
ATOM 2924 N N . LEU B 1 30 ? 2.816 -13.062 -59.713 1.00 8.33 30 LEU B N 1
ATOM 2925 C CA . LEU B 1 30 ? 2.805 -11.612 -59.894 1.00 5.94 30 LEU B CA 1
ATOM 2926 C C . LEU B 1 30 ? 1.880 -10.918 -58.891 1.00 8.54 30 LEU B C 1
ATOM 2927 O O . LEU B 1 30 ? 1.894 -9.689 -58.770 1.00 7.49 30 LEU B O 1
ATOM 2932 N N . ASP B 1 31 ? 1.084 -11.714 -58.179 1.00 6.56 31 ASP B N 1
ATOM 2933 C CA . ASP B 1 31 ? 0.216 -11.202 -57.118 1.00 6.49 31 ASP B CA 1
ATOM 2934 C C . ASP B 1 31 ? 0.948 -11.138 -55.786 1.00 6.61 31 ASP B C 1
ATOM 2935 O O . ASP B 1 31 ? 0.457 -10.518 -54.838 1.00 6.62 31 ASP B O 1
ATOM 2940 N N . ALA B 1 32 ? 2.131 -11.743 -55.707 1.00 6.91 32 ALA B N 1
ATOM 2941 C CA . ALA B 1 32 ? 2.894 -11.699 -54.452 1.00 7.34 32 ALA B CA 1
ATOM 2942 C C . ALA B 1 32 ? 3.291 -10.260 -54.148 1.00 6.46 32 ALA B C 1
ATOM 2943 O O . ALA B 1 32 ? 3.549 -9.471 -55.060 1.00 6.54 32 ALA B O 1
ATOM 2945 N N . ASN B 1 33 ? 3.326 -9.913 -52.863 1.00 7.39 33 ASN B N 1
ATOM 2946 C CA . ASN B 1 33 ? 3.540 -8.529 -52.450 1.00 8.45 33 ASN B CA 1
ATOM 2947 C C . ASN B 1 33 ? 3.971 -8.451 -50.987 1.00 9.66 33 ASN B C 1
ATOM 2948 O O . ASN B 1 33 ? 3.821 -9.408 -50.230 1.00 9.92 33 ASN B O 1
ATOM 2953 N N . GLY B 1 34 ? 4.515 -7.302 -50.595 1.00 10.30 34 GLY B N 1
ATOM 2954 C CA . GLY B 1 34 ? 4.852 -7.056 -49.205 1.00 9.88 34 GLY B CA 1
ATOM 2955 C C . GLY B 1 34 ? 6.283 -6.604 -48.996 1.00 10.52 34 GLY B C 1
ATOM 2956 O O . GLY B 1 34 ? 6.637 -6.156 -47.906 1.00 13.38 34 GLY B O 1
ATOM 2957 N N . CYS B 1 35 ? 7.088 -6.674 -50.049 1.00 8.95 35 CYS B N 1
ATOM 2958 C CA . CYS B 1 35 ? 8.501 -6.320 -49.957 1.00 11.16 35 CYS B CA 1
ATOM 2959 C C . CYS B 1 35 ? 8.729 -4.822 -50.149 1.00 14.06 35 CYS B C 1
ATOM 2960 O O . CYS B 1 35 ? 9.856 -4.344 -50.027 1.00 17.84 35 CYS B O 1
ATOM 2963 N N . GLY B 1 36 ? 7.669 -4.097 -50.487 1.00 12.52 36 GLY B N 1
ATOM 2964 C CA . GLY B 1 36 ? 7.757 -2.661 -50.690 1.00 12.98 36 GLY B CA 1
ATOM 2965 C C . GLY B 1 36 ? 7.994 -2.265 -52.134 1.00 12.84 36 GLY B C 1
ATOM 2966 O O . GLY B 1 36 ? 8.300 -3.098 -52.981 1.00 12.77 36 GLY B O 1
ATOM 2967 N N . THR B 1 37 ? 7.837 -0.979 -52.417 1.00 8.89 37 THR B N 1
ATOM 2968 C CA A THR B 1 37 ? 8.136 -0.407 -53.726 0.89 9.84 37 THR B CA 1
ATOM 2969 C CA B THR B 1 37 ? 8.133 -0.469 -53.745 0.11 9.69 37 THR B CA 1
ATOM 2970 C C . THR B 1 37 ? 9.641 -0.404 -53.989 1.00 10.30 37 THR B C 1
ATOM 2971 O O . THR B 1 37 ? 10.430 -0.462 -53.052 1.00 14.31 37 THR B O 1
ATOM 2978 N N . GLY B 1 38 ? 10.018 -0.304 -55.262 1.00 11.54 38 GLY B N 1
ATOM 2979 C CA . GLY B 1 38 ? 11.397 -0.078 -55.669 1.00 14.27 38 GLY B CA 1
ATOM 2980 C C . GLY B 1 38 ? 12.377 -1.227 -55.638 1.00 16.46 38 GLY B C 1
ATOM 2981 O O . GLY B 1 38 ? 13.589 -1.013 -55.664 1.00 17.87 38 GLY B O 1
ATOM 2982 N N . LYS B 1 39 ? 11.855 -2.440 -55.678 1.00 13.79 39 LYS B N 1
ATOM 2983 C CA . LYS B 1 39 ? 12.676 -3.640 -55.677 1.00 14.00 39 LYS B CA 1
ATOM 2984 C C . LYS B 1 39 ? 12.743 -4.163 -57.097 1.00 14.93 39 LYS B C 1
ATOM 2985 O O . LYS B 1 39 ? 11.919 -3.800 -57.938 1.00 16.95 39 LYS B O 1
ATOM 2991 N N . PRO B 1 40 ? 13.753 -4.993 -57.392 1.00 14.52 40 PRO B N 1
ATOM 2992 C CA . PRO B 1 40 ? 13.780 -5.623 -58.714 1.00 15.87 40 PRO B CA 1
ATOM 2993 C C . PRO B 1 40 ? 12.524 -6.448 -58.956 1.00 13.92 40 PRO B C 1
ATOM 2994 O O . PRO B 1 40 ? 11.918 -6.958 -58.005 1.00 14.48 40 PRO B O 1
ATOM 2998 N N . VAL B 1 41 ? 12.144 -6.571 -60.220 1.00 13.51 41 VAL B N 1
ATOM 2999 C CA . VAL B 1 41 ? 10.935 -7.284 -60.593 1.00 13.52 41 VAL B CA 1
ATOM 3000 C C . VAL B 1 41 ? 10.912 -8.704 -60.017 1.00 11.71 41 VAL B C 1
ATOM 3001 O O . VAL B 1 41 ? 9.890 -9.160 -59.494 1.00 10.19 41 VAL B O 1
ATOM 3005 N N . ALA B 1 42 ? 12.049 -9.387 -60.092 1.00 12.63 42 ALA B N 1
ATOM 3006 C CA . ALA B 1 42 ? 12.109 -10.777 -59.653 1.00 10.46 42 ALA B CA 1
ATOM 3007 C C . ALA B 1 42 ? 11.886 -10.914 -58.160 1.00 9.30 42 ALA B C 1
ATOM 3008 O O . ALA B 1 42 ? 11.450 -11.960 -57.698 1.00 8.63 42 ALA B O 1
ATOM 3010 N N . THR B 1 43 ? 12.183 -9.862 -57.405 1.00 11.50 43 THR B N 1
ATOM 3011 C CA . THR B 1 43 ? 11.994 -9.902 -55.963 1.00 11.31 43 THR B CA 1
ATOM 3012 C C . THR B 1 43 ? 10.519 -10.092 -55.637 1.00 10.51 43 THR B C 1
ATOM 3013 O O . THR B 1 43 ? 10.172 -10.828 -54.717 1.00 9.85 43 THR B O 1
ATOM 3017 N N . TYR B 1 44 ? 9.651 -9.477 -56.435 1.00 9.79 44 TYR B N 1
ATOM 3018 C CA . TYR B 1 44 ? 8.211 -9.634 -56.260 1.00 8.11 44 TYR B CA 1
ATOM 3019 C C . TYR B 1 44 ? 7.732 -11.001 -56.696 1.00 6.30 44 TYR B C 1
ATOM 3020 O O . TYR B 1 44 ? 6.996 -11.677 -55.967 1.00 7.42 44 TYR B O 1
ATOM 3029 N N . GLU B 1 45 ? 8.127 -11.391 -57.903 1.00 7.45 45 GLU B N 1
ATOM 3030 C CA . GLU B 1 45 ? 7.615 -12.611 -58.498 1.00 8.79 45 GLU B CA 1
ATOM 3031 C C . GLU B 1 45 ? 7.962 -13.841 -57.643 1.00 10.76 45 GLU B C 1
ATOM 3032 O O . GLU B 1 45 ? 7.198 -14.804 -57.587 1.00 9.38 45 GLU B O 1
ATOM 3038 N N . THR B 1 46 ? 9.095 -13.790 -56.945 1.00 7.83 46 THR B N 1
ATOM 3039 C CA . THR B 1 46 ? 9.533 -14.917 -56.106 1.00 6.62 46 THR B CA 1
ATOM 3040 C C . THR B 1 46 ? 9.300 -14.726 -54.604 1.00 7.81 46 THR B C 1
ATOM 3041 O O . THR B 1 46 ? 9.685 -15.589 -53.812 1.00 8.85 46 THR B O 1
ATOM 3045 N N . PHE B 1 47 ? 8.648 -13.628 -54.217 1.00 7.34 47 PHE B N 1
ATOM 3046 C CA . PHE B 1 47 ? 8.524 -13.267 -52.801 1.00 7.41 47 PHE B CA 1
ATOM 3047 C C . PHE B 1 47 ? 7.711 -14.260 -51.975 1.00 6.54 47 PHE B C 1
ATOM 3048 O O . PHE B 1 47 ? 7.880 -14.345 -50.753 1.00 7.55 47 PHE B O 1
ATOM 3056 N N . TRP B 1 48 ? 6.815 -15.002 -52.622 1.00 7.04 48 TRP B N 1
ATOM 3057 C CA . TRP B 1 48 ? 5.990 -15.972 -51.921 1.00 7.17 48 TRP B CA 1
ATOM 3058 C C . TRP B 1 48 ? 6.340 -17.395 -52.361 1.00 7.83 48 TRP B C 1
ATOM 3059 O O . TRP B 1 48 ? 5.510 -18.305 -52.304 1.00 9.33 48 TRP B O 1
ATOM 3070 N N . GLY B 1 49 ? 7.576 -17.568 -52.805 1.00 9.12 49 GLY B N 1
ATOM 3071 C CA . GLY B 1 49 ? 8.146 -18.897 -52.969 1.00 10.38 49 GLY B CA 1
ATOM 3072 C C . GLY B 1 49 ? 7.871 -19.584 -54.291 1.00 14.15 49 GLY B C 1
ATOM 3073 O O . GLY B 1 49 ? 8.107 -20.791 -54.428 1.00 17.94 49 GLY B O 1
ATOM 3074 N N . GLN B 1 50 ? 7.393 -18.836 -55.278 1.00 11.01 50 GLN B N 1
ATOM 3075 C CA . GLN B 1 50 ? 7.250 -19.411 -56.617 1.00 9.96 50 GLN B CA 1
ATOM 3076 C C . GLN B 1 50 ? 8.469 -19.070 -57.456 1.00 8.93 50 GLN B C 1
ATOM 3077 O O . GLN B 1 50 ? 9.106 -18.034 -57.244 1.00 9.19 50 GLN B O 1
ATOM 3083 N N . PRO B 1 51 ? 8.812 -19.952 -58.409 1.00 7.87 51 PRO B N 1
ATOM 3084 C CA . PRO B 1 51 ? 9.907 -19.660 -59.342 1.00 7.85 51 PRO B CA 1
ATOM 3085 C C . PRO B 1 51 ? 9.497 -18.563 -60.326 1.00 9.09 51 PRO B C 1
ATOM 3086 O O . PRO B 1 51 ? 8.302 -18.337 -60.543 1.00 9.78 51 PRO B O 1
ATOM 3090 N N . GLU B 1 52 ? 10.469 -17.888 -60.920 1.00 10.32 52 GLU B N 1
ATOM 3091 C CA . GLU B 1 52 ? 10.168 -16.972 -62.016 1.00 9.82 52 GLU B CA 1
ATOM 3092 C C . GLU B 1 52 ? 9.506 -17.742 -63.149 1.00 10.90 52 GLU B C 1
ATOM 3093 O O . GLU B 1 52 ? 9.943 -18.836 -63.515 1.00 11.52 52 GLU B O 1
ATOM 3099 N N . THR B 1 53 ? 8.446 -17.156 -63.694 1.00 9.66 53 THR B N 1
ATOM 3100 C CA . THR B 1 53 ? 7.634 -17.793 -64.717 1.00 9.47 53 THR B CA 1
ATOM 3101 C C . THR B 1 53 ? 8.373 -17.909 -66.054 1.00 10.02 53 THR B C 1
ATOM 3102 O O . THR B 1 53 ? 9.142 -17.024 -66.437 1.00 10.88 53 THR B O 1
ATOM 3106 N N . THR B 1 54 ? 8.162 -19.022 -66.748 1.00 9.42 54 THR B N 1
ATOM 3107 C CA . THR B 1 54 ? 8.778 -19.225 -68.057 1.00 10.55 54 THR B CA 1
ATOM 3108 C C . THR B 1 54 ? 7.766 -19.612 -69.123 1.00 9.57 54 THR B C 1
ATOM 3109 O O . THR B 1 54 ? 6.649 -20.063 -68.825 1.00 9.33 54 THR B O 1
ATOM 3113 N N . GLN B 1 55 ? 8.169 -19.438 -70.375 1.00 11.67 55 GLN B N 1
ATOM 3114 C CA . GLN B 1 55 ? 7.375 -19.887 -71.501 1.00 9.94 55 GLN B CA 1
ATOM 3115 C C . GLN B 1 55 ? 7.030 -21.369 -71.400 1.00 9.99 55 GLN B C 1
ATOM 3116 O O . GLN B 1 55 ? 5.898 -21.767 -71.696 1.00 10.03 55 GLN B O 1
ATOM 3122 N N . ASP B 1 56 ? 8.003 -22.173 -70.980 1.00 8.76 56 ASP B N 1
ATOM 3123 C CA . ASP B 1 56 ? 7.811 -23.619 -70.848 1.00 11.81 56 ASP B CA 1
ATOM 3124 C C . ASP B 1 56 ? 6.605 -23.951 -69.964 1.00 10.44 56 ASP B C 1
ATOM 3125 O O . ASP B 1 56 ? 5.897 -24.931 -70.206 1.00 11.07 56 ASP B O 1
ATOM 3130 N N . MET B 1 57 ? 6.364 -23.127 -68.949 1.00 9.29 57 MET B N 1
ATOM 3131 C CA . MET B 1 57 ? 5.261 -23.391 -68.028 1.00 9.88 57 MET B CA 1
ATOM 3132 C C . MET B 1 57 ? 3.920 -23.239 -68.725 1.00 10.90 57 MET B C 1
ATOM 3133 O O . MET B 1 57 ? 3.008 -24.031 -68.516 1.00 11.14 57 MET B O 1
ATOM 3138 N N . MET B 1 58 ? 3.803 -22.208 -69.555 1.00 8.76 58 MET B N 1
ATOM 3139 C CA . MET B 1 58 ? 2.548 -21.997 -70.278 1.00 9.72 58 MET B CA 1
ATOM 3140 C C . MET B 1 58 ? 2.353 -23.058 -71.360 1.00 10.03 58 MET B C 1
ATOM 3141 O O . MET B 1 58 ? 1.251 -23.567 -71.547 1.00 10.61 58 MET B O 1
ATOM 3146 N N . THR B 1 59 ? 3.430 -23.394 -72.057 1.00 12.05 59 THR B N 1
ATOM 3147 C CA . THR B 1 59 ? 3.391 -24.446 -73.063 1.00 9.97 59 THR B CA 1
ATOM 3148 C C . THR B 1 59 ? 2.956 -25.774 -72.438 1.00 10.83 59 THR B C 1
ATOM 3149 O O . THR B 1 59 ? 2.152 -26.508 -73.020 1.00 13.05 59 THR B O 1
ATOM 3153 N N . PHE B 1 60 ? 3.458 -26.048 -71.236 1.00 9.13 60 PHE B N 1
ATOM 3154 C CA . PHE B 1 60 ? 3.131 -27.275 -70.509 1.00 10.39 60 PHE B CA 1
ATOM 3155 C C . PHE B 1 60 ? 1.625 -27.359 -70.220 1.00 10.15 60 PHE B C 1
ATOM 3156 O O . PHE B 1 60 ? 1.018 -28.426 -70.353 1.00 12.13 60 PHE B O 1
ATOM 3164 N N . LEU B 1 61 ? 1.034 -26.246 -69.799 1.00 10.74 61 LEU B N 1
ATOM 3165 C CA . LEU B 1 61 ? -0.400 -26.227 -69.538 1.00 9.82 61 LEU B CA 1
ATOM 3166 C C . LEU B 1 61 ? -1.173 -26.596 -70.802 1.00 9.73 61 LEU B C 1
ATOM 3167 O O . LEU B 1 61 ? -2.039 -27.481 -70.784 1.00 11.46 61 LEU B O 1
ATOM 3172 N N . MET B 1 62 ? -0.838 -25.945 -71.913 1.00 11.80 62 MET B N 1
ATOM 3173 C CA . MET B 1 62 ? -1.563 -26.192 -73.156 1.00 13.14 62 MET B CA 1
ATOM 3174 C C . MET B 1 62 ? -1.391 -27.631 -73.626 1.00 13.71 62 MET B C 1
ATOM 3175 O O . MET B 1 62 ? -2.352 -28.282 -74.045 1.00 13.97 62 MET B O 1
ATOM 3180 N N . GLN B 1 63 ? -0.167 -28.137 -73.539 1.00 13.29 63 GLN B N 1
ATOM 3181 C CA A GLN B 1 63 ? 0.135 -29.469 -74.051 0.42 15.16 63 GLN B CA 1
ATOM 3182 C CA B GLN B 1 63 ? 0.140 -29.467 -74.057 0.58 15.09 63 GLN B CA 1
ATOM 3183 C C . GLN B 1 63 ? -0.401 -30.561 -73.135 1.00 14.81 63 GLN B C 1
ATOM 3184 O O . GLN B 1 63 ? -0.380 -31.740 -73.486 1.00 18.45 63 GLN B O 1
ATOM 3195 N N . ASN B 1 64 ? -0.897 -30.169 -71.964 1.00 13.41 64 ASN B N 1
ATOM 3196 C CA . ASN B 1 64 ? -1.450 -31.147 -71.036 1.00 12.02 64 ASN B CA 1
ATOM 3197 C C . ASN B 1 64 ? -2.916 -30.879 -70.691 1.00 11.93 64 ASN B C 1
ATOM 3198 O O . ASN B 1 64 ? -3.361 -31.116 -69.569 1.00 13.71 64 ASN B O 1
ATOM 3203 N N . GLY B 1 65 ? -3.660 -30.390 -71.679 1.00 12.84 65 GLY B N 1
ATOM 3204 C CA . GLY B 1 65 ? -5.108 -30.373 -71.599 1.00 11.52 65 GLY B CA 1
ATOM 3205 C C . GLY B 1 65 ? -5.767 -29.171 -70.958 1.00 9.42 65 GLY B C 1
ATOM 3206 O O . GLY B 1 65 ? -6.953 -29.220 -70.672 1.00 12.63 65 GLY B O 1
ATOM 3207 N N . PHE B 1 66 ? -5.010 -28.104 -70.722 1.00 8.72 66 PHE B N 1
ATOM 3208 C CA . PHE B 1 66 ? -5.576 -26.866 -70.187 1.00 8.33 66 PHE B CA 1
ATOM 3209 C C . PHE B 1 66 ? -5.650 -25.811 -71.293 1.00 10.42 66 PHE B C 1
ATOM 3210 O O . PHE B 1 66 ? -4.780 -25.763 -72.159 1.00 12.20 66 PHE B O 1
ATOM 3218 N N . ASN B 1 67 ? -6.690 -24.983 -71.290 1.00 10.13 67 ASN B N 1
ATOM 3219 C CA . ASN B 1 67 ? -6.846 -24.000 -72.365 1.00 10.33 67 ASN B CA 1
ATOM 3220 C C . ASN B 1 67 ? -6.941 -22.558 -71.883 1.00 8.39 67 ASN B C 1
ATOM 3221 O O . ASN B 1 67 ? -7.108 -21.637 -72.670 1.00 10.33 67 ASN B O 1
ATOM 3226 N N . ALA B 1 68 ? -6.792 -22.355 -70.582 1.00 9.15 68 ALA B N 1
ATOM 3227 C CA . ALA B 1 68 ? -6.902 -21.016 -70.036 1.00 9.19 68 ALA B CA 1
ATOM 3228 C C . ALA B 1 68 ? -6.064 -20.859 -68.782 1.00 10.35 68 ALA B C 1
ATOM 3229 O O . ALA B 1 68 ? -5.947 -21.788 -67.978 1.00 8.39 68 ALA B O 1
ATOM 3231 N N . VAL B 1 69 ? -5.484 -19.676 -68.616 1.00 10.09 69 VAL B N 1
ATOM 3232 C CA . VAL B 1 69 ? -4.713 -19.372 -67.421 1.00 7.14 69 VAL B CA 1
ATOM 3233 C C . VAL B 1 69 ? -5.132 -18.012 -66.867 1.00 6.98 69 VAL B C 1
ATOM 3234 O O . VAL B 1 69 ? -5.267 -17.039 -67.605 1.00 9.58 69 VAL B O 1
ATOM 3238 N N . ARG B 1 70 ? -5.340 -17.952 -65.559 1.00 6.70 70 ARG B N 1
ATOM 3239 C CA . ARG B 1 70 ? -5.575 -16.677 -64.888 1.00 6.55 70 ARG B CA 1
ATOM 3240 C C . ARG B 1 70 ? -4.258 -16.232 -64.278 1.00 8.05 70 ARG B C 1
ATOM 3241 O O . ARG B 1 70 ? -3.598 -17.022 -63.596 1.00 7.42 70 ARG B O 1
ATOM 3249 N N . ILE B 1 71 ? -3.875 -14.989 -64.575 1.00 7.42 71 ILE B N 1
ATOM 3250 C CA . ILE B 1 71 ? -2.612 -14.397 -64.131 1.00 8.19 71 ILE B CA 1
ATOM 3251 C C . ILE B 1 71 ? -2.894 -13.277 -63.148 1.00 7.35 71 ILE B C 1
ATOM 3252 O O . ILE B 1 71 ? -3.050 -12.116 -63.548 1.00 7.58 71 ILE B O 1
ATOM 3257 N N . PRO B 1 72 ? -2.984 -13.610 -61.857 1.00 6.00 72 PRO B N 1
ATOM 3258 C CA . PRO B 1 72 ? -3.219 -12.578 -60.843 1.00 6.28 72 PRO B CA 1
ATOM 3259 C C . PRO B 1 72 ? -2.070 -11.594 -60.785 1.00 6.91 72 PRO B C 1
ATOM 3260 O O . PRO B 1 72 ? -0.912 -12.008 -60.817 1.00 8.03 72 PRO B O 1
ATOM 3264 N N . VAL B 1 73 ? -2.379 -10.305 -60.707 1.00 6.43 73 VAL B N 1
ATOM 3265 C CA . VAL B 1 73 ? -1.335 -9.298 -60.576 1.00 5.97 73 VAL B CA 1
ATOM 3266 C C . VAL B 1 73 ? -1.698 -8.306 -59.480 1.00 6.25 73 VAL B C 1
ATOM 3267 O O . VAL B 1 73 ? -2.805 -7.770 -59.454 1.00 7.68 73 VAL B O 1
ATOM 3271 N N . THR B 1 74 ? -0.761 -8.076 -58.569 1.00 6.38 74 THR B N 1
ATOM 3272 C CA . THR B 1 74 ? -0.917 -7.054 -57.542 1.00 6.48 74 THR B CA 1
ATOM 3273 C C . THR B 1 74 ? -0.090 -5.836 -57.949 1.00 7.61 74 THR B C 1
ATOM 3274 O O . THR B 1 74 ? 1.094 -5.971 -58.267 1.00 9.06 74 THR B O 1
ATOM 3278 N N . TRP B 1 75 ? -0.715 -4.654 -57.959 1.00 6.21 75 TRP B N 1
ATOM 3279 C CA . TRP B 1 75 ? -0.121 -3.490 -58.604 1.00 7.23 75 TRP B CA 1
ATOM 3280 C C . TRP B 1 75 ? 0.440 -2.418 -57.670 1.00 7.28 75 TRP B C 1
ATOM 3281 O O . TRP B 1 75 ? 1.326 -1.670 -58.088 1.00 6.79 75 TRP B O 1
ATOM 3292 N N . TYR B 1 76 ? -0.005 -2.365 -56.412 1.00 8.68 76 TYR B N 1
ATOM 3293 C CA . TYR B 1 76 ? 0.274 -1.173 -55.605 1.00 8.73 76 TYR B CA 1
ATOM 3294 C C . TYR B 1 76 ? 1.779 -0.927 -55.349 1.00 9.04 76 TYR B C 1
ATOM 3295 O O . TYR B 1 76 ? 2.199 0.230 -55.215 1.00 10.11 76 TYR B O 1
ATOM 3304 N N . GLU B 1 77 ? 2.598 -1.976 -55.302 1.00 8.09 77 GLU B N 1
ATOM 3305 C CA . GLU B 1 77 ? 4.032 -1.764 -55.077 1.00 7.62 77 GLU B CA 1
ATOM 3306 C C . GLU B 1 77 ? 4.760 -1.364 -56.357 1.00 9.29 77 GLU B C 1
ATOM 3307 O O . GLU B 1 77 ? 5.989 -1.169 -56.355 1.00 8.73 77 GLU B O 1
ATOM 3313 N N . HIS B 1 78 ? 3.999 -1.236 -57.440 1.00 9.02 78 HIS B N 1
ATOM 3314 C CA . HIS B 1 78 ? 4.549 -0.883 -58.745 1.00 8.72 78 HIS B CA 1
ATOM 3315 C C . HIS B 1 78 ? 3.965 0.406 -59.255 1.00 10.86 78 HIS B C 1
ATOM 3316 O O . HIS B 1 78 ? 4.092 0.723 -60.435 1.00 11.57 78 HIS B O 1
ATOM 3323 N N . MET B 1 79 ? 3.353 1.163 -58.348 1.00 9.58 79 MET B N 1
ATOM 3324 C CA . MET B 1 79 ? 2.780 2.445 -58.691 1.00 12.14 79 MET B CA 1
ATOM 3325 C C . MET B 1 79 ? 3.527 3.512 -57.918 1.00 14.61 79 MET B C 1
ATOM 3326 O O . MET B 1 79 ? 3.798 3.356 -56.726 1.00 16.97 79 MET B O 1
ATOM 3331 N N . ASP B 1 80 ? 3.898 4.575 -58.611 1.00 16.71 80 ASP B N 1
ATOM 3332 C CA . ASP B 1 80 ? 4.555 5.685 -57.947 1.00 15.84 80 ASP B CA 1
ATOM 3333 C C . ASP B 1 80 ? 3.505 6.575 -57.301 1.00 16.07 80 ASP B C 1
ATOM 3334 O O . ASP B 1 80 ? 2.315 6.226 -57.262 1.00 16.09 80 ASP B O 1
ATOM 3339 N N . ALA B 1 81 ? 3.949 7.716 -56.784 1.00 16.47 81 ALA B N 1
ATOM 3340 C CA . ALA B 1 81 ? 3.083 8.593 -56.007 1.00 18.26 81 ALA B CA 1
ATOM 3341 C C . ALA B 1 81 ? 1.836 9.013 -56.790 1.00 24.92 81 ALA B C 1
ATOM 3342 O O . ALA B 1 81 ? 0.763 9.172 -56.204 1.00 27.75 81 ALA B O 1
ATOM 3344 N N . GLU B 1 82 ? 1.966 9.090 -58.111 1.00 25.96 82 GLU B N 1
ATOM 3345 C CA . GLU B 1 82 ? 0.864 9.484 -59.001 1.00 29.48 82 GLU B CA 1
ATOM 3346 C C . GLU B 1 82 ? -0.067 8.370 -59.435 1.00 26.69 82 GLU B C 1
ATOM 3347 O O . GLU B 1 82 ? -1.174 8.621 -59.918 1.00 26.72 82 GLU B O 1
ATOM 3353 N N . GLY B 1 83 ? 0.367 7.135 -59.240 1.00 24.02 83 GLY B N 1
ATOM 3354 C CA . GLY B 1 83 ? -0.387 6.006 -59.736 1.00 21.12 83 GLY B CA 1
ATOM 3355 C C . GLY B 1 83 ? 0.124 5.506 -61.080 1.00 19.09 83 GLY B C 1
ATOM 3356 O O . GLY B 1 83 ? -0.538 4.699 -61.729 1.00 16.68 83 GLY B O 1
ATOM 3357 N N . ASN B 1 84 ? 1.286 5.984 -61.523 1.00 18.34 84 ASN B N 1
ATOM 3358 C CA . ASN B 1 84 ? 1.879 5.436 -62.749 1.00 17.06 84 ASN B CA 1
ATOM 3359 C C . ASN B 1 84 ? 2.569 4.112 -62.467 1.00 14.91 84 ASN B C 1
ATOM 3360 O O . ASN B 1 84 ? 3.238 3.965 -61.439 1.00 13.38 84 ASN B O 1
ATOM 3365 N N . VAL B 1 85 ? 2.369 3.141 -63.357 1.00 13.18 85 VAL B N 1
ATOM 3366 C CA . VAL B 1 85 ? 2.952 1.814 -63.174 1.00 11.47 85 VAL B CA 1
ATOM 3367 C C . VAL B 1 85 ? 4.392 1.785 -63.692 1.00 10.61 85 VAL B C 1
ATOM 3368 O O . VAL B 1 85 ? 4.667 2.251 -64.800 1.00 12.70 85 VAL B O 1
ATOM 3372 N N . ASP B 1 86 ? 5.302 1.261 -62.872 1.00 11.17 86 ASP B N 1
ATOM 3373 C CA . ASP B 1 86 ? 6.699 1.078 -63.260 1.00 12.15 86 ASP B CA 1
ATOM 3374 C C . ASP B 1 86 ? 6.803 0.362 -64.597 1.00 13.30 86 ASP B C 1
ATOM 3375 O O . ASP B 1 86 ? 6.143 -0.660 -64.822 1.00 12.89 86 ASP B O 1
ATOM 3380 N N . GLU B 1 87 ? 7.628 0.896 -65.485 1.00 14.08 87 GLU B N 1
ATOM 3381 C CA . GLU B 1 87 ? 7.748 0.327 -66.818 1.00 14.19 87 GLU B CA 1
ATOM 3382 C C . GLU B 1 87 ? 8.273 -1.109 -66.782 1.00 12.74 87 GLU B C 1
ATOM 3383 O O . GLU B 1 87 ? 7.783 -1.961 -67.518 1.00 13.34 87 GLU B O 1
ATOM 3389 N N . ALA B 1 88 ? 9.234 -1.385 -65.903 1.00 12.51 88 ALA B N 1
ATOM 3390 C CA . ALA B 1 88 ? 9.791 -2.735 -65.802 1.00 12.41 88 ALA B CA 1
ATOM 3391 C C . ALA B 1 88 ? 8.729 -3.736 -65.364 1.00 12.29 88 ALA B C 1
ATOM 3392 O O . ALA B 1 88 ? 8.705 -4.883 -65.834 1.00 11.85 88 ALA B O 1
ATOM 3394 N N . TRP B 1 89 ? 7.839 -3.298 -64.478 1.00 10.41 89 TRP B N 1
ATOM 3395 C CA . TRP B 1 89 ? 6.779 -4.174 -64.002 1.00 8.90 89 TRP B CA 1
ATOM 3396 C C . TRP B 1 89 ? 5.783 -4.480 -65.106 1.00 10.68 89 TRP B C 1
ATOM 3397 O O . TRP B 1 89 ? 5.462 -5.642 -65.364 1.00 9.64 89 TRP B O 1
ATOM 3408 N N . MET B 1 90 ? 5.321 -3.439 -65.787 1.00 10.09 90 MET B N 1
ATOM 3409 C CA . MET B 1 90 ? 4.394 -3.645 -66.890 1.00 10.76 90 MET B CA 1
ATOM 3410 C C . MET B 1 90 ? 5.000 -4.523 -67.993 1.00 11.08 90 MET B C 1
ATOM 3411 O O . MET B 1 90 ? 4.306 -5.363 -68.568 1.00 10.75 90 MET B O 1
ATOM 3416 N N . MET B 1 91 ? 6.287 -4.349 -68.283 1.00 9.80 91 MET B N 1
ATOM 3417 C CA . MET B 1 91 ? 6.921 -5.204 -69.278 1.00 10.48 91 MET B CA 1
ATOM 3418 C C . MET B 1 91 ? 6.966 -6.669 -68.825 1.00 9.76 91 MET B C 1
ATOM 3419 O O . MET B 1 91 ? 6.903 -7.585 -69.655 1.00 11.59 91 MET B O 1
ATOM 3424 N N . ARG B 1 92 ? 7.095 -6.908 -67.525 1.00 9.85 92 ARG B N 1
ATOM 3425 C CA . ARG B 1 92 ? 7.136 -8.296 -67.069 1.00 9.40 92 ARG B CA 1
ATOM 3426 C C . ARG B 1 92 ? 5.736 -8.913 -67.169 1.00 9.19 92 ARG B C 1
ATOM 3427 O O . ARG B 1 92 ? 5.583 -10.076 -67.538 1.00 8.99 92 ARG B O 1
ATOM 3435 N N . VAL B 1 93 ? 4.713 -8.127 -66.844 1.00 10.61 93 VAL B N 1
ATOM 3436 C CA . VAL B 1 93 ? 3.329 -8.582 -66.983 1.00 10.09 93 VAL B CA 1
ATOM 3437 C C . VAL B 1 93 ? 3.071 -8.942 -68.447 1.00 9.62 93 VAL B C 1
ATOM 3438 O O . VAL B 1 93 ? 2.553 -10.006 -68.776 1.00 9.36 93 VAL B O 1
ATOM 3442 N N . LYS B 1 94 ? 3.494 -8.042 -69.317 1.00 10.47 94 LYS B N 1
ATOM 3443 C CA . LYS B 1 94 ? 3.399 -8.220 -70.746 1.00 10.25 94 LYS B CA 1
ATOM 3444 C C . LYS B 1 94 ? 4.095 -9.520 -71.171 1.00 12.70 94 LYS B C 1
ATOM 3445 O O . LYS B 1 94 ? 3.567 -10.292 -71.970 1.00 10.22 94 LYS B O 1
ATOM 3451 N N . ALA B 1 95 ? 5.280 -9.765 -70.620 1.00 11.97 95 ALA B N 1
ATOM 3452 C CA . ALA B 1 95 ? 6.050 -10.952 -70.991 1.00 12.19 95 ALA B CA 1
ATOM 3453 C C . ALA B 1 95 ? 5.300 -12.235 -70.653 1.00 10.89 95 ALA B C 1
ATOM 3454 O O . ALA B 1 95 ? 5.280 -13.177 -71.447 1.00 10.45 95 ALA B O 1
ATOM 3456 N N . ILE B 1 96 ? 4.690 -12.278 -69.473 1.00 9.51 96 ILE B N 1
ATOM 3457 C CA . ILE B 1 96 ? 3.991 -13.477 -69.047 1.00 7.74 96 ILE B CA 1
ATOM 3458 C C . ILE B 1 96 ? 2.677 -13.652 -69.805 1.00 9.10 96 ILE B C 1
ATOM 3459 O O . ILE B 1 96 ? 2.322 -14.769 -70.187 1.00 9.41 96 ILE B O 1
ATOM 3464 N N . VAL B 1 97 ? 1.986 -12.548 -70.071 1.00 9.38 97 VAL B N 1
ATOM 3465 C CA . VAL B 1 97 ? 0.835 -12.569 -70.973 1.00 9.57 97 VAL B CA 1
ATOM 3466 C C . VAL B 1 97 ? 1.231 -13.166 -72.323 1.00 10.00 97 VAL B C 1
ATOM 3467 O O . VAL B 1 97 ? 0.521 -14.009 -72.879 1.00 11.34 97 VAL B O 1
ATOM 3471 N N . GLU B 1 98 ? 2.373 -12.728 -72.841 1.00 8.75 98 GLU B N 1
ATOM 3472 C CA . GLU B 1 98 ? 2.859 -13.245 -74.124 1.00 8.91 98 GLU B CA 1
ATOM 3473 C C . GLU B 1 98 ? 3.177 -14.733 -74.057 1.00 10.59 98 GLU B C 1
ATOM 3474 O O . GLU B 1 98 ? 2.912 -15.457 -75.005 1.00 10.68 98 GLU B O 1
ATOM 3480 N N . TYR B 1 99 ? 3.722 -15.199 -72.937 1.00 10.32 99 TYR B N 1
ATOM 3481 C CA . TYR B 1 99 ? 3.938 -16.632 -72.770 1.00 9.36 99 TYR B CA 1
ATOM 3482 C C . TYR B 1 99 ? 2.634 -17.387 -73.014 1.00 10.70 99 TYR B C 1
ATOM 3483 O O . TYR B 1 99 ? 2.598 -18.373 -73.755 1.00 10.45 99 TYR B O 1
ATOM 3492 N N . ALA B 1 100 ? 1.564 -16.900 -72.393 1.00 9.82 100 ALA B N 1
ATOM 3493 C CA . ALA B 1 100 ? 0.267 -17.546 -72.517 1.00 9.69 100 ALA B CA 1
ATOM 3494 C C . ALA B 1 100 ? -0.269 -17.415 -73.944 1.00 10.97 100 ALA B C 1
ATOM 3495 O O . ALA B 1 100 ? -0.759 -18.390 -74.502 1.00 11.54 100 ALA B O 1
ATOM 3497 N N . MET B 1 101 ? -0.157 -16.226 -74.538 1.00 11.37 101 MET B N 1
ATOM 3498 C CA . MET B 1 101 ? -0.616 -16.052 -75.915 1.00 9.22 101 MET B CA 1
ATOM 3499 C C . MET B 1 101 ? 0.144 -16.980 -76.855 1.00 10.19 101 MET B C 1
ATOM 3500 O O . MET B 1 101 ? -0.454 -17.639 -77.718 1.00 12.29 101 MET B O 1
ATOM 3505 N N . ASN B 1 102 ? 1.464 -17.030 -76.687 1.00 9.55 102 ASN B N 1
ATOM 3506 C CA . ASN B 1 102 ? 2.312 -17.864 -77.538 1.00 11.10 102 ASN B CA 1
ATOM 3507 C C . ASN B 1 102 ? 1.914 -19.323 -77.445 1.00 11.93 102 ASN B C 1
ATOM 3508 O O . ASN B 1 102 ? 1.953 -20.053 -78.428 1.00 12.18 102 ASN B O 1
ATOM 3513 N N . ALA B 1 103 ? 1.551 -19.753 -76.244 1.00 12.44 103 ALA B N 1
ATOM 3514 C CA . ALA B 1 103 ? 1.145 -21.133 -76.027 1.00 10.20 103 ALA B CA 1
ATOM 3515 C C . ALA B 1 103 ? -0.263 -21.443 -76.546 1.00 11.94 103 ALA B C 1
ATOM 3516 O O . ALA B 1 103 ? -0.672 -22.598 -76.547 1.00 16.98 103 ALA B O 1
ATOM 3518 N N . GLY B 1 104 ? -1.009 -20.433 -76.975 1.00 10.01 104 GLY B N 1
ATOM 3519 C CA . GLY B 1 104 ? -2.350 -20.669 -77.490 1.00 12.27 104 GLY B CA 1
ATOM 3520 C C . GLY B 1 104 ? -3.439 -20.665 -76.423 1.00 12.55 104 GLY B C 1
ATOM 3521 O O . GLY B 1 104 ? -4.578 -21.070 -76.678 1.00 13.48 104 GLY B O 1
ATOM 3522 N N . LEU B 1 105 ? -3.086 -20.231 -75.218 1.00 11.71 105 LEU B N 1
ATOM 3523 C CA . LEU B 1 105 ? -4.035 -20.157 -74.111 1.00 11.11 105 LEU B CA 1
ATOM 3524 C C . LEU B 1 105 ? -4.902 -18.907 -74.151 1.00 11.02 105 LEU B C 1
ATOM 3525 O O . LEU B 1 105 ? -4.528 -17.889 -74.743 1.00 10.78 105 LEU B O 1
ATOM 3530 N N . TYR B 1 106 ? -6.070 -18.993 -73.523 1.00 9.77 106 TYR B N 1
ATOM 3531 C CA . TYR B 1 106 ? -6.741 -17.786 -73.067 1.00 10.59 106 TYR B CA 1
ATOM 3532 C C . TYR B 1 106 ? -6.043 -17.341 -71.795 1.00 9.34 106 TYR B C 1
ATOM 3533 O O . TYR B 1 106 ? -5.541 -18.180 -71.038 1.00 8.09 106 TYR B O 1
ATOM 3542 N N . ALA B 1 107 ? -6.016 -16.036 -71.551 1.00 8.65 107 ALA B N 1
ATOM 3543 C CA . ALA B 1 107 ? -5.410 -15.521 -70.324 1.00 8.96 107 ALA B CA 1
ATOM 3544 C C . ALA B 1 107 ? -6.245 -14.410 -69.726 1.00 9.63 107 ALA B C 1
ATOM 3545 O O . ALA B 1 107 ? -6.852 -13.628 -70.452 1.00 11.01 107 ALA B O 1
ATOM 3547 N N . ILE B 1 108 ? -6.243 -14.343 -68.400 1.00 7.43 108 ILE B N 1
ATOM 3548 C CA . ILE B 1 108 ? -6.897 -13.275 -67.656 1.00 7.12 108 ILE B CA 1
ATOM 3549 C C . ILE B 1 108 ? -5.842 -12.536 -66.842 1.00 8.77 108 ILE B C 1
ATOM 3550 O O . ILE B 1 108 ? -5.061 -13.161 -66.115 1.00 9.04 108 ILE B O 1
ATOM 3555 N N . VAL B 1 109 ? -5.813 -11.212 -66.974 1.00 7.01 109 VAL B N 1
ATOM 3556 C CA . VAL B 1 109 ? -4.978 -10.362 -66.124 1.00 8.96 109 VAL B CA 1
ATOM 3557 C C . VAL B 1 109 ? -5.912 -9.566 -65.234 1.00 9.37 109 VAL B C 1
ATOM 3558 O O . VAL B 1 109 ? -6.890 -8.996 -65.727 1.00 8.17 109 VAL B O 1
ATOM 3562 N N . ASN B 1 110 ? -5.638 -9.538 -63.929 1.00 7.34 110 ASN B N 1
ATOM 3563 C CA . ASN B 1 110 ? -6.522 -8.831 -63.016 1.00 6.73 110 ASN B CA 1
ATOM 3564 C C . ASN B 1 110 ? -5.785 -7.827 -62.144 1.00 7.19 110 ASN B C 1
ATOM 3565 O O . ASN B 1 110 ? -4.588 -7.564 -62.346 1.00 6.81 110 ASN B O 1
ATOM 3570 N N . VAL B 1 111 ? -6.530 -7.271 -61.195 1.00 7.28 111 VAL B N 1
ATOM 3571 C CA . VAL B 1 111 ? -6.024 -6.438 -60.112 1.00 8.07 111 VAL B CA 1
ATOM 3572 C C . VAL B 1 111 ? -6.314 -7.233 -58.849 1.00 6.48 111 VAL B C 1
ATOM 3573 O O . VAL B 1 111 ? -7.473 -7.452 -58.519 1.00 6.85 111 VAL B O 1
ATOM 3577 N N . HIS B 1 112 ? -5.273 -7.714 -58.174 1.00 6.30 112 HIS B N 1
ATOM 3578 C CA . HIS B 1 112 ? -5.452 -8.793 -57.212 1.00 5.72 112 HIS B CA 1
ATOM 3579 C C . HIS B 1 112 ? -5.376 -8.327 -55.755 1.00 5.30 112 HIS B C 1
ATOM 3580 O O . HIS B 1 112 ? -6.402 -7.958 -55.198 1.00 6.71 112 HIS B O 1
ATOM 3587 N N . HIS B 1 113 ? -4.198 -8.329 -55.130 1.00 5.22 113 HIS B N 1
ATOM 3588 C CA . HIS B 1 113 ? -4.148 -8.006 -53.696 1.00 6.00 113 HIS B CA 1
ATOM 3589 C C . HIS B 1 113 ? -4.153 -6.493 -53.422 1.00 6.22 113 HIS B C 1
ATOM 3590 O O . HIS B 1 113 ? -3.953 -6.032 -52.283 1.00 7.26 113 HIS B O 1
ATOM 3597 N N . ASP B 1 114 ? -4.453 -5.724 -54.462 1.00 5.34 114 ASP B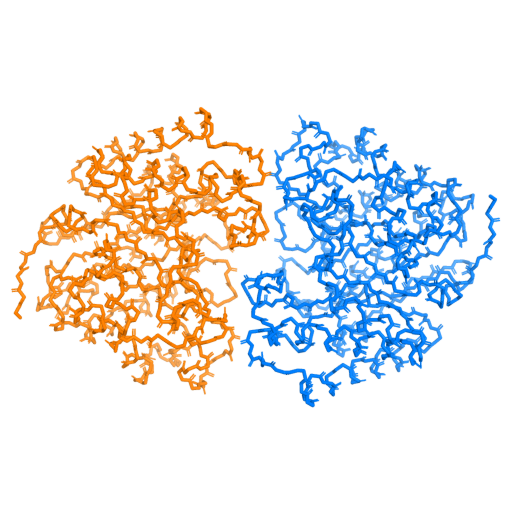 N 1
ATOM 3598 C CA . ASP B 1 114 ? -4.927 -4.368 -54.276 1.00 5.45 114 ASP B CA 1
ATOM 3599 C C . ASP B 1 114 ? -6.320 -4.379 -53.648 1.00 7.37 114 ASP B C 1
ATOM 3600 O O . ASP B 1 114 ? -6.802 -3.348 -53.176 1.00 7.43 114 ASP B O 1
ATOM 3605 N N . THR B 1 115 ? -6.945 -5.556 -53.649 1.00 6.41 115 THR B N 1
ATOM 3606 C CA . THR B 1 115 ? -8.192 -5.809 -52.923 1.00 5.67 115 THR B CA 1
ATOM 3607 C C . THR B 1 115 ? -7.976 -6.778 -51.764 1.00 7.38 115 THR B C 1
ATOM 3608 O O . THR B 1 115 ? -6.989 -7.513 -51.740 1.00 6.37 115 THR B O 1
ATOM 3612 N N . ALA B 1 116 ? -8.941 -6.753 -50.845 1.00 6.28 116 ALA B N 1
ATOM 3613 C CA . ALA B 1 116 ? -9.189 -7.727 -49.770 1.00 7.64 116 ALA B CA 1
ATOM 3614 C C . ALA B 1 116 ? -8.465 -7.384 -48.466 1.00 8.63 116 ALA B C 1
ATOM 3615 O O . ALA B 1 116 ? -8.407 -6.211 -48.090 1.00 8.95 116 ALA B O 1
ATOM 3617 N N . ALA B 1 117 ? -7.946 -8.391 -47.763 1.00 7.92 117 ALA B N 1
ATOM 3618 C CA . ALA B 1 117 ? -7.609 -8.219 -46.344 1.00 7.90 117 ALA B CA 1
ATOM 3619 C C . ALA B 1 117 ? -6.134 -7.912 -46.093 1.00 11.22 117 ALA B C 1
ATOM 3620 O O . ALA B 1 117 ? -5.726 -7.765 -44.944 1.00 13.78 117 ALA B O 1
ATOM 3622 N N . GLY B 1 118 ? -5.341 -7.851 -47.155 1.00 11.12 118 GLY B N 1
ATOM 3623 C CA . GLY B 1 118 ? -3.912 -7.594 -47.038 1.00 11.19 118 GLY B CA 1
ATOM 3624 C C . GLY B 1 118 ? -3.624 -6.169 -46.611 1.00 12.92 118 GLY B C 1
ATOM 3625 O O . GLY B 1 118 ? -4.451 -5.277 -46.785 1.00 12.71 118 GLY B O 1
ATOM 3626 N N . SER B 1 119 ? -2.428 -5.940 -46.073 1.00 17.76 119 SER B N 1
ATOM 3627 C CA . SER B 1 119 ? -2.060 -4.608 -45.590 1.00 20.54 119 SER B CA 1
ATOM 3628 C C . SER B 1 119 ? -2.005 -3.528 -46.679 1.00 19.65 119 SER B C 1
ATOM 3629 O O . SER B 1 119 ? -2.262 -2.352 -46.411 1.00 21.63 119 SER B O 1
ATOM 3632 N N . GLY B 1 120 ? -1.702 -3.931 -47.906 1.00 15.71 120 GLY B N 1
ATOM 3633 C CA . GLY B 1 120 ? -1.586 -3.003 -49.019 1.00 13.36 120 GLY B CA 1
ATOM 3634 C C . GLY B 1 120 ? -2.866 -2.731 -49.790 1.00 11.02 120 GLY B C 1
ATOM 3635 O O . GLY B 1 120 ? -2.884 -1.869 -50.675 1.00 11.72 120 GLY B O 1
ATOM 3636 N N . ALA B 1 121 ? -3.925 -3.481 -49.494 1.00 8.85 121 ALA B N 1
ATOM 3637 C CA . ALA B 1 121 ? -5.181 -3.314 -50.213 1.00 7.57 121 ALA B CA 1
ATOM 3638 C C . ALA B 1 121 ? -5.683 -1.870 -50.127 1.00 9.52 121 ALA B C 1
ATOM 3639 O O . ALA B 1 121 ? -5.672 -1.253 -49.054 1.00 10.13 121 ALA B O 1
ATOM 3641 N N . TRP B 1 122 ? -6.103 -1.320 -51.263 1.00 7.82 122 TRP B N 1
ATOM 3642 C CA . TRP B 1 122 ? -6.548 0.070 -51.304 1.00 7.70 122 TRP B CA 1
ATOM 3643 C C . TRP B 1 122 ? -7.883 0.237 -52.038 1.00 7.90 122 TRP B C 1
ATOM 3644 O O . TRP B 1 122 ? -8.485 1.323 -52.009 1.00 8.76 122 TRP B O 1
ATOM 3655 N N . ILE B 1 123 ? -8.311 -0.827 -52.723 1.00 6.79 123 ILE B N 1
ATOM 3656 C CA . ILE B 1 123 ? -9.602 -0.875 -53.409 1.00 7.21 123 ILE B CA 1
ATOM 3657 C C . ILE B 1 123 ? -10.590 -1.592 -52.510 1.00 8.30 123 ILE B C 1
ATOM 3658 O O . ILE B 1 123 ? -10.455 -2.794 -52.293 1.00 7.45 123 ILE B O 1
ATOM 3663 N N . LYS B 1 124 ? -11.575 -0.864 -51.976 1.00 6.48 124 LYS B N 1
ATOM 3664 C CA . LYS B 1 124 ? -12.479 -1.436 -50.975 1.00 5.71 124 LYS B CA 1
ATOM 3665 C C . LYS B 1 124 ? -13.945 -1.069 -51.223 1.00 6.64 124 LYS B C 1
ATOM 3666 O O . LYS B 1 124 ? -14.242 0.015 -51.735 1.00 7.40 124 LYS B O 1
ATOM 3672 N N . ALA B 1 125 ? -14.843 -1.992 -50.882 1.00 5.81 125 ALA B N 1
ATOM 3673 C CA . ALA B 1 125 ? -16.281 -1.773 -51.040 1.00 7.09 125 ALA B CA 1
ATOM 3674 C C . ALA B 1 125 ? -16.755 -0.887 -49.896 1.00 7.94 125 ALA B C 1
ATOM 3675 O O . ALA B 1 125 ? -17.364 -1.350 -48.930 1.00 8.81 125 ALA B O 1
ATOM 3677 N N . ASP B 1 126 ? -16.440 0.395 -50.029 1.00 6.80 126 ASP B N 1
ATOM 3678 C CA . ASP B 1 126 ? -16.581 1.393 -48.971 1.00 6.29 126 ASP B CA 1
ATOM 3679 C C . ASP B 1 126 ? -16.704 2.707 -49.708 1.00 6.55 126 ASP B C 1
ATOM 3680 O O . ASP B 1 126 ? -15.830 3.046 -50.508 1.00 7.69 126 ASP B O 1
ATOM 3685 N N . THR B 1 127 ? -17.778 3.451 -49.462 1.00 6.76 127 THR B N 1
ATOM 3686 C CA . THR B 1 127 ? -18.040 4.627 -50.280 1.00 7.04 127 THR B CA 1
ATOM 3687 C C . THR B 1 127 ? -16.982 5.713 -50.095 1.00 8.41 127 THR B C 1
ATOM 3688 O O . THR B 1 127 ? -16.664 6.413 -51.053 1.00 9.04 127 THR B O 1
ATOM 3692 N N . ASP B 1 128 ? -16.409 5.834 -48.900 1.00 8.63 128 ASP B N 1
ATOM 3693 C CA . ASP B 1 128 ? -15.327 6.806 -48.708 1.00 7.87 128 ASP B CA 1
ATOM 3694 C C . ASP B 1 128 ? -14.083 6.410 -49.487 1.00 7.43 128 ASP B C 1
ATOM 3695 O O . ASP B 1 128 ? -13.477 7.247 -50.169 1.00 9.64 128 ASP B O 1
ATOM 3700 N N . VAL B 1 129 ? -13.717 5.134 -49.398 1.00 6.69 129 VAL B N 1
ATOM 3701 C CA . VAL B 1 129 ? -12.547 4.631 -50.112 1.00 7.69 129 VAL B CA 1
ATOM 3702 C C . VAL B 1 129 ? -12.747 4.769 -51.616 1.00 7.62 129 VAL B C 1
ATOM 3703 O O . VAL B 1 129 ? -11.833 5.187 -52.319 1.00 8.73 129 VAL B O 1
ATOM 3707 N N . TYR B 1 130 ? -13.946 4.430 -52.105 1.00 6.77 130 TYR B N 1
ATOM 3708 C CA . TYR B 1 130 ? -14.235 4.558 -53.525 1.00 6.94 130 TYR B CA 1
ATOM 3709 C C . TYR B 1 130 ? -14.028 5.992 -54.011 1.00 7.53 130 TYR B C 1
ATOM 3710 O O . TYR B 1 130 ? -13.341 6.237 -55.002 1.00 7.32 130 TYR B O 1
ATOM 3719 N N . ALA B 1 131 ? -14.600 6.954 -53.296 1.00 7.38 131 ALA B N 1
ATOM 3720 C CA . ALA B 1 131 ? -14.479 8.350 -53.717 1.00 7.69 131 ALA B CA 1
ATOM 3721 C C . ALA B 1 131 ? -13.013 8.784 -53.760 1.00 9.86 131 ALA B C 1
ATOM 3722 O O . ALA B 1 131 ? -12.606 9.511 -54.672 1.00 12.28 131 ALA B O 1
ATOM 3724 N N . ALA B 1 132 ? -12.220 8.293 -52.808 1.00 9.08 132 ALA B N 1
ATOM 3725 C CA . ALA B 1 132 ? -10.827 8.707 -52.695 1.00 9.11 132 ALA B CA 1
ATOM 3726 C C . ALA B 1 132 ? -9.923 8.041 -53.721 1.00 11.45 132 ALA B C 1
ATOM 3727 O O . ALA B 1 132 ? -8.851 8.566 -54.036 1.00 11.75 132 ALA B O 1
ATOM 3729 N N . THR B 1 133 ? -10.360 6.910 -54.271 1.00 10.18 133 THR B N 1
ATOM 3730 C CA . THR B 1 133 ? -9.473 6.086 -55.091 1.00 9.39 133 THR B CA 1
ATOM 3731 C C . THR B 1 133 ? -9.970 5.908 -56.515 1.00 9.33 133 THR B C 1
ATOM 3732 O O . THR B 1 133 ? -9.284 5.282 -57.327 1.00 10.49 133 THR B O 1
ATOM 3736 N N . LYS B 1 134 ? -11.157 6.431 -56.816 1.00 9.96 134 LYS B N 1
ATOM 3737 C CA . LYS B 1 134 ? -11.773 6.240 -58.129 1.00 9.45 134 LYS B CA 1
ATOM 3738 C C . LYS B 1 134 ? -10.855 6.631 -59.286 1.00 11.46 134 LYS B C 1
ATOM 3739 O O . LYS B 1 134 ? -10.712 5.887 -60.259 1.00 9.38 134 LYS B O 1
ATOM 3745 N N . GLU B 1 135 ? -10.228 7.792 -59.192 1.00 13.27 135 GLU B N 1
ATOM 3746 C CA . GLU B 1 135 ? -9.411 8.251 -60.305 1.00 14.22 135 GLU B CA 1
ATOM 37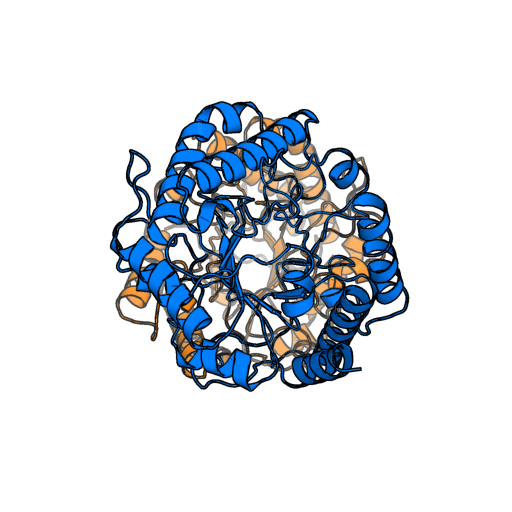47 C C . GLU B 1 135 ? -8.110 7.461 -60.411 1.00 12.01 135 GLU B C 1
ATOM 3748 O O . GLU B 1 135 ? -7.674 7.137 -61.512 1.00 12.77 135 GLU B O 1
ATOM 3754 N N . LYS B 1 136 ? -7.527 7.093 -59.274 1.00 10.13 136 LYS B N 1
ATOM 3755 C CA . LYS B 1 136 ? -6.341 6.240 -59.278 1.00 10.57 136 LYS B CA 1
ATOM 3756 C C . LYS B 1 136 ? -6.675 4.875 -59.906 1.00 11.14 136 LYS B C 1
ATOM 3757 O O . LYS B 1 136 ? -5.890 4.325 -60.679 1.00 9.40 136 LYS B O 1
ATOM 3763 N N . PHE B 1 137 ? -7.857 4.351 -59.587 1.00 8.30 137 PHE B N 1
ATOM 3764 C CA . PHE B 1 137 ? -8.292 3.058 -60.116 1.00 7.74 137 PHE B CA 1
ATOM 3765 C C . PHE B 1 137 ? -8.501 3.134 -61.629 1.00 8.00 137 PHE B C 1
ATOM 3766 O O . PHE B 1 137 ? -8.091 2.231 -62.378 1.00 8.79 137 PHE B O 1
ATOM 3774 N N . LYS B 1 138 ? -9.135 4.209 -62.088 1.00 8.77 138 LYS B N 1
ATOM 3775 C CA . LYS B 1 138 ? -9.363 4.357 -63.525 1.00 7.94 138 LYS B CA 1
ATOM 3776 C C . LYS B 1 138 ? -8.036 4.587 -64.256 1.00 9.58 138 LYS B C 1
ATOM 3777 O O . LYS B 1 138 ? -7.835 4.096 -65.374 1.00 9.93 138 LYS B O 1
ATOM 3783 N N . LYS B 1 139 ? -7.117 5.311 -63.620 1.00 10.62 139 LYS B N 1
ATOM 3784 C CA . LYS B 1 139 ? -5.805 5.549 -64.222 1.00 11.04 139 LYS B CA 1
ATOM 3785 C C . LYS B 1 139 ? -4.993 4.248 -64.318 1.00 9.89 139 LYS B C 1
ATOM 3786 O O . LYS B 1 139 ? -4.273 4.024 -65.304 1.00 11.28 139 LYS B O 1
ATOM 3792 N N . LEU B 1 140 ? -5.089 3.398 -63.296 1.00 8.68 140 LEU B N 1
ATOM 3793 C CA . LEU B 1 140 ? -4.411 2.114 -63.340 1.00 8.61 140 LEU B CA 1
ATOM 3794 C C . LEU B 1 140 ? -4.967 1.297 -64.500 1.00 10.38 140 LEU B C 1
ATOM 3795 O O . LEU B 1 140 ? -4.206 0.763 -65.300 1.00 10.55 140 LEU B O 1
ATOM 3800 N N . TRP B 1 141 ? -6.291 1.219 -64.614 1.00 7.60 141 TRP B N 1
ATOM 3801 C CA . TRP B 1 141 ? -6.858 0.422 -65.703 1.00 7.70 141 TRP B CA 1
ATOM 3802 C C . TRP B 1 141 ? -6.599 1.033 -67.075 1.00 10.41 141 TRP B C 1
ATOM 3803 O O . TRP B 1 141 ? -6.443 0.305 -68.048 1.00 9.93 141 TRP B O 1
ATOM 3814 N N . THR B 1 142 ? -6.533 2.354 -67.166 1.00 9.29 142 THR B N 1
ATOM 3815 C CA . THR B 1 142 ? -6.153 2.978 -68.427 1.00 8.58 142 THR B CA 1
ATOM 3816 C C . THR B 1 142 ? -4.754 2.514 -68.839 1.00 9.29 142 THR B C 1
ATOM 3817 O O . THR B 1 142 ? -4.515 2.154 -69.994 1.00 9.88 142 THR B O 1
ATOM 3821 N N . GLN B 1 143 ? -3.832 2.519 -67.891 1.00 8.55 143 GLN B N 1
ATOM 3822 C CA . GLN B 1 143 ? -2.473 2.064 -68.173 1.00 8.70 143 GLN B CA 1
ATOM 3823 C C . GLN B 1 143 ? -2.409 0.587 -68.542 1.00 9.76 143 GLN B C 1
ATOM 3824 O O . GLN B 1 143 ? -1.709 0.222 -69.481 1.00 9.88 143 GLN B O 1
ATOM 3830 N N . ILE B 1 144 ? -3.121 -0.263 -67.803 1.00 8.04 144 ILE B N 1
ATOM 3831 C CA . ILE B 1 144 ? -3.104 -1.695 -68.101 1.00 8.11 144 ILE B CA 1
ATOM 3832 C C . ILE B 1 144 ? -3.689 -1.937 -69.493 1.00 8.59 144 ILE B C 1
ATOM 3833 O O . ILE B 1 144 ? -3.117 -2.659 -70.316 1.00 9.91 144 ILE B O 1
ATOM 3838 N N . ALA B 1 145 ? -4.825 -1.306 -69.754 1.00 10.80 145 ALA B N 1
ATOM 3839 C CA . ALA B 1 145 ? -5.478 -1.432 -71.052 1.00 9.32 145 ALA B CA 1
ATOM 3840 C C . ALA B 1 145 ? -4.578 -0.990 -72.201 1.00 11.30 145 ALA B C 1
ATOM 3841 O O . ALA B 1 145 ? -4.503 -1.664 -73.233 1.00 10.72 145 ALA B O 1
ATOM 3843 N N . ASN B 1 146 ? -3.906 0.142 -72.033 1.00 10.50 146 ASN B N 1
ATOM 3844 C CA . ASN B 1 146 ? -3.009 0.646 -73.065 1.00 11.40 146 ASN B CA 1
ATOM 3845 C C . ASN B 1 146 ? -1.838 -0.305 -73.314 1.00 11.16 146 ASN B C 1
ATOM 3846 O O . ASN B 1 146 ? -1.431 -0.542 -74.457 1.00 12.99 146 ASN B O 1
ATOM 3851 N N . ALA B 1 147 ? -1.271 -0.826 -72.229 1.00 9.00 147 ALA B N 1
ATOM 3852 C CA . ALA B 1 147 ? -0.104 -1.684 -72.359 1.00 11.30 147 ALA B CA 1
ATOM 3853 C C . ALA B 1 147 ? -0.452 -3.016 -73.003 1.00 11.76 147 ALA B C 1
ATOM 3854 O O . ALA B 1 147 ? 0.371 -3.596 -73.700 1.00 14.15 147 ALA B O 1
ATOM 3856 N N . LEU B 1 148 ? -1.664 -3.503 -72.765 1.00 10.10 148 LEU B N 1
ATOM 3857 C CA . LEU B 1 148 ? -2.023 -4.835 -73.241 1.00 9.17 148 LEU B CA 1
ATOM 3858 C C . LEU B 1 148 ? -2.974 -4.770 -74.442 1.00 10.67 148 LEU B C 1
ATOM 3859 O O . LEU B 1 148 ? -3.557 -5.785 -74.835 1.00 11.41 148 LEU B O 1
ATOM 3864 N N . ALA B 1 149 ? -3.110 -3.585 -75.038 1.00 9.36 149 ALA B N 1
ATOM 3865 C CA . ALA B 1 149 ? -4.154 -3.336 -76.037 1.00 10.89 149 ALA B CA 1
ATOM 3866 C C . ALA B 1 149 ? -4.028 -4.181 -77.309 1.00 12.11 149 ALA B C 1
ATOM 3867 O O . ALA B 1 149 ? -5.034 -4.508 -77.944 1.00 12.01 149 ALA B O 1
ATOM 3869 N N . ASP B 1 150 ? -2.800 -4.512 -77.693 1.00 11.26 150 ASP B N 1
ATOM 3870 C CA . ASP B 1 150 ? -2.580 -5.141 -78.992 1.00 11.94 150 ASP B CA 1
ATOM 3871 C C . ASP B 1 150 ? -2.736 -6.664 -78.972 1.00 13.41 150 ASP B C 1
ATOM 3872 O O . ASP B 1 150 ? -2.727 -7.298 -80.026 1.00 13.54 150 ASP B O 1
ATOM 3877 N N . TYR B 1 151 ? -2.884 -7.251 -77.790 1.00 11.28 151 TYR B N 1
ATOM 3878 C CA . TYR B 1 151 ? -3.121 -8.693 -77.706 1.00 11.22 151 TYR B CA 1
ATOM 3879 C C . TYR B 1 151 ? -4.527 -9.008 -78.176 1.00 11.72 151 TYR B C 1
ATOM 3880 O O . TYR B 1 151 ? -5.439 -8.197 -78.016 1.00 12.79 151 TYR B O 1
ATOM 3889 N N . ASP B 1 152 ? -4.685 -10.171 -78.794 1.00 11.46 152 ASP B N 1
ATOM 3890 C CA . ASP B 1 152 ? -5.958 -10.522 -79.401 1.00 11.74 152 ASP B CA 1
ATOM 3891 C C . ASP B 1 152 ? -6.994 -10.956 -78.364 1.00 10.61 152 ASP B C 1
ATOM 3892 O O . ASP B 1 152 ? -6.811 -10.781 -77.146 1.00 11.68 152 ASP B O 1
ATOM 3897 N N . GLN B 1 153 ? -8.095 -11.494 -78.860 1.00 11.12 153 GLN B N 1
ATOM 3898 C CA . GLN B 1 153 ? -9.255 -11.758 -78.030 1.00 10.87 153 GLN B CA 1
ATOM 3899 C C . GLN B 1 153 ? -9.017 -12.859 -76.995 1.00 10.06 153 GLN B C 1
ATOM 3900 O O . GLN B 1 153 ? -9.848 -13.074 -76.122 1.00 12.52 153 GLN B O 1
ATOM 3906 N N . HIS B 1 154 ? -7.877 -13.537 -77.071 1.00 11.07 154 HIS B N 1
ATOM 3907 C CA . HIS B 1 154 ? -7.562 -14.541 -76.070 1.00 10.57 154 HIS B CA 1
ATOM 3908 C C . HIS B 1 154 ? -7.203 -13.918 -74.733 1.00 9.20 154 HIS B C 1
ATOM 3909 O O . HIS B 1 154 ? -7.203 -14.610 -73.723 1.00 8.92 154 HIS B O 1
ATOM 3916 N N . LEU B 1 155 ? -6.880 -12.627 -74.725 1.00 8.81 155 LEU B N 1
ATOM 3917 C CA . LEU B 1 155 ? -6.587 -11.944 -73.471 1.00 8.67 155 LEU B CA 1
ATOM 3918 C C . LEU B 1 155 ? -7.820 -11.207 -72.958 1.00 8.40 155 LEU B C 1
ATOM 3919 O O . LEU B 1 155 ? -8.426 -10.437 -73.693 1.00 8.72 155 LEU B O 1
ATOM 3924 N N . LEU B 1 156 ? -8.176 -11.458 -71.700 1.00 8.09 156 LEU B N 1
ATOM 3925 C CA . LEU B 1 156 ? -9.288 -10.791 -71.034 1.00 8.60 156 LEU B CA 1
ATOM 3926 C C . LEU B 1 156 ? -8.770 -10.005 -69.837 1.00 8.39 156 LEU B C 1
ATOM 3927 O O . LEU B 1 156 ? -7.721 -10.339 -69.283 1.00 8.87 156 LEU B O 1
ATOM 3932 N N . PHE B 1 157 ? -9.505 -8.966 -69.450 1.00 7.70 157 PHE B N 1
ATOM 3933 C CA . PHE B 1 157 ? -9.173 -8.193 -68.253 1.00 7.47 157 PHE B CA 1
ATOM 3934 C C . PHE B 1 157 ? -10.195 -8.472 -67.166 1.00 7.26 157 PHE B C 1
ATOM 3935 O O . PHE B 1 157 ? -11.393 -8.570 -67.442 1.00 8.72 157 PHE B O 1
ATOM 3943 N N . GLU B 1 158 ? -9.723 -8.571 -65.926 1.00 8.50 158 GLU B N 1
ATOM 3944 C CA . GLU B 1 158 ? -10.602 -8.733 -64.766 1.00 8.46 158 GLU B CA 1
ATOM 3945 C C . GLU B 1 158 ? -10.380 -7.559 -63.815 1.00 6.68 158 GLU B C 1
ATOM 3946 O O . GLU B 1 158 ? -9.274 -7.355 -63.339 1.00 6.57 158 GLU B O 1
ATOM 3952 N N . GLY B 1 159 ? -11.436 -6.787 -63.563 1.00 7.09 159 GLY B N 1
ATOM 3953 C CA . GLY B 1 159 ? -11.306 -5.505 -62.881 1.00 7.54 159 GLY B CA 1
ATOM 3954 C C . GLY B 1 159 ? -10.693 -5.496 -61.491 1.00 7.39 159 GLY B C 1
ATOM 3955 O O . GLY B 1 159 ? -9.953 -4.579 -61.144 1.00 6.86 159 GLY B O 1
ATOM 3956 N N . TYR B 1 160 ? -11.036 -6.493 -60.684 1.00 7.26 160 TYR B N 1
ATOM 3957 C CA . TYR B 1 160 ? -10.630 -6.548 -59.271 1.00 6.03 160 TYR B CA 1
ATOM 3958 C C . TYR B 1 160 ? -10.933 -7.955 -58.752 1.00 7.65 160 TYR B C 1
ATOM 3959 O O . TYR B 1 160 ? -11.844 -8.614 -59.242 1.00 7.44 160 TYR B O 1
ATOM 3968 N N . ASN B 1 161 ? -10.178 -8.417 -57.757 1.00 7.50 161 ASN B N 1
ATOM 3969 C CA . ASN B 1 161 ? -10.248 -9.811 -57.314 1.00 7.03 161 ASN B CA 1
ATOM 3970 C C . ASN B 1 161 ? -11.336 -10.115 -56.279 1.00 6.67 161 ASN B C 1
ATOM 3971 O O . ASN B 1 161 ? -12.396 -10.657 -56.616 1.00 6.89 161 ASN B O 1
ATOM 3976 N N . GLU B 1 162 ? -11.050 -9.777 -55.024 1.00 5.91 162 GLU B N 1
ATOM 3977 C CA . GLU B 1 162 ? -11.945 -10.067 -53.904 1.00 5.21 162 GLU B CA 1
ATOM 3978 C C . GLU B 1 162 ? -12.136 -8.797 -53.091 1.00 5.20 162 GLU B C 1
ATOM 3979 O O . GLU B 1 162 ? -11.507 -8.593 -52.052 1.00 5.49 162 GLU B O 1
ATOM 3985 N N . MET B 1 163 ? -12.994 -7.922 -53.596 1.00 5.37 163 MET B N 1
ATOM 3986 C CA . MET B 1 163 ? -13.226 -6.643 -52.929 1.00 5.69 163 MET B CA 1
ATOM 3987 C C . MET B 1 163 ? -14.057 -6.829 -51.667 1.00 6.26 163 MET B C 1
ATOM 3988 O O . MET B 1 163 ? -15.140 -7.445 -51.702 1.00 6.09 163 MET B O 1
ATOM 3993 N N . LEU B 1 164 ? -13.546 -6.297 -50.555 1.00 6.99 164 LEU B N 1
ATOM 3994 C CA . LEU B 1 164 ? -14.240 -6.344 -49.276 1.00 5.20 164 LEU B CA 1
ATOM 3995 C C . LEU B 1 164 ? -14.480 -4.947 -48.746 1.00 7.87 164 LEU B C 1
ATOM 3996 O O . LEU B 1 164 ? -13.886 -3.981 -49.228 1.00 8.78 164 LEU B O 1
ATOM 4001 N N . ASP B 1 165 ? -15.334 -4.838 -47.737 1.00 7.07 165 ASP B N 1
ATOM 4002 C CA . ASP B 1 165 ? -15.524 -3.546 -47.078 1.00 7.33 165 ASP B CA 1
ATOM 4003 C C . ASP B 1 165 ? -14.329 -3.265 -46.170 1.00 7.94 165 ASP B C 1
ATOM 4004 O O . ASP B 1 165 ? -13.360 -4.027 -46.157 1.00 8.41 165 ASP B O 1
ATOM 4009 N N . GLY B 1 166 ? -14.378 -2.174 -45.411 1.00 9.27 166 GLY B N 1
ATOM 4010 C CA . GLY B 1 166 ? -13.238 -1.796 -44.596 1.00 9.06 166 GLY B CA 1
ATOM 4011 C C . GLY B 1 166 ? -12.973 -2.692 -43.398 1.00 9.80 166 GLY B C 1
ATOM 4012 O O . GLY B 1 166 ? -11.897 -2.642 -42.812 1.00 12.96 166 GLY B O 1
ATOM 4013 N N . ASN B 1 167 ? -13.928 -3.546 -43.064 1.00 9.72 167 ASN B N 1
ATOM 4014 C CA . ASN B 1 167 ? -13.738 -4.507 -41.985 1.00 11.48 167 ASN B CA 1
ATOM 4015 C C . ASN B 1 167 ? -13.398 -5.903 -42.496 1.00 8.48 167 ASN B C 1
ATOM 4016 O O . ASN B 1 167 ? -13.397 -6.868 -41.724 1.00 9.59 167 ASN B O 1
ATOM 4021 N N . ASN B 1 168 ? -13.125 -5.997 -43.797 1.00 9.80 168 ASN B N 1
ATOM 4022 C CA . ASN B 1 168 ? -12.752 -7.255 -44.423 1.00 10.63 168 ASN B CA 1
ATOM 4023 C C . ASN B 1 168 ? -13.818 -8.313 -44.195 1.00 9.77 168 ASN B C 1
ATOM 4024 O O . ASN B 1 168 ? -13.510 -9.457 -43.855 1.00 11.76 168 ASN B O 1
ATOM 4029 N N . SER B 1 169 ? -15.078 -7.912 -44.332 1.00 7.65 169 SER B N 1
ATOM 4030 C CA A SER B 1 169 ? -16.197 -8.822 -44.136 0.63 7.90 169 SER B CA 1
ATOM 4031 C CA B SER B 1 169 ? -16.202 -8.823 -44.133 0.37 7.87 169 SER B CA 1
ATOM 4032 C C . SER B 1 169 ? -16.367 -9.732 -45.349 1.00 7.94 169 SER B C 1
ATOM 4033 O O . SER B 1 169 ? -16.709 -9.272 -46.435 1.00 10.16 169 SER B O 1
ATOM 4038 N N . TRP B 1 170 ? -16.136 -11.025 -45.159 1.00 7.61 170 TRP B N 1
ATOM 4039 C CA . TRP B 1 170 ? -16.098 -11.938 -46.306 1.00 7.40 170 TRP B CA 1
ATOM 4040 C C . TRP B 1 170 ? -17.447 -12.367 -46.889 1.00 9.52 170 TRP B C 1
ATOM 4041 O O . TRP B 1 170 ? -17.538 -12.664 -48.081 1.00 10.26 170 TRP B O 1
ATOM 4052 N N . ASP B 1 171 ? -18.511 -12.348 -46.103 1.00 9.13 171 ASP B N 1
ATOM 4053 C CA . ASP B 1 171 ? -19.767 -12.882 -46.621 1.00 10.05 171 ASP B CA 1
ATOM 4054 C C . ASP B 1 171 ? -20.629 -11.815 -47.278 1.00 10.86 171 ASP B C 1
ATOM 4055 O O . ASP B 1 171 ? -21.377 -12.102 -48.218 1.00 11.98 171 ASP B O 1
ATOM 4060 N N . GLU B 1 172 ? -20.624 -10.627 -46.690 1.00 10.25 172 GLU B N 1
ATOM 4061 C CA . GLU B 1 172 ? -21.326 -9.485 -47.247 1.00 8.09 172 GLU B CA 1
ATOM 4062 C C . GLU B 1 172 ? -20.808 -8.250 -46.528 1.00 7.67 172 GLU B C 1
ATOM 4063 O O . GLU B 1 172 ? -20.324 -8.350 -45.411 1.00 9.96 172 GLU B O 1
ATOM 4069 N N . PRO B 1 173 ? -20.907 -7.079 -47.158 1.00 9.05 173 PRO B N 1
ATOM 4070 C CA . PRO B 1 173 ? -20.499 -5.872 -46.429 1.00 7.83 173 PRO B CA 1
ATOM 4071 C C . PRO B 1 173 ? -21.392 -5.607 -45.219 1.00 6.03 173 PRO B C 1
ATOM 4072 O O . PRO B 1 173 ? -22.599 -5.904 -45.264 1.00 8.50 173 PRO B O 1
ATOM 4076 N N . GLN B 1 174 ? -20.825 -5.024 -44.167 1.00 7.89 174 GLN B N 1
ATOM 4077 C CA . GLN B 1 174 ? -21.599 -4.739 -42.967 1.00 9.29 174 GLN B CA 1
ATOM 4078 C C . GLN B 1 174 ? -22.620 -3.631 -43.204 1.00 9.11 174 GLN B C 1
ATOM 4079 O O . GLN B 1 174 ? -23.701 -3.648 -42.602 1.00 11.68 174 GLN B O 1
ATOM 4085 N N . LYS B 1 175 ? -22.345 -2.765 -44.177 1.00 9.83 175 LYS B N 1
ATOM 4086 C CA . LYS B 1 175 ? -23.259 -1.691 -44.564 1.00 10.64 175 LYS B CA 1
ATOM 4087 C C . LYS B 1 175 ? -23.635 -1.879 -46.030 1.00 9.62 175 LYS B C 1
ATOM 4088 O O . LYS B 1 175 ? -22.782 -2.167 -46.855 1.00 8.95 175 LYS B O 1
ATOM 4094 N N . ALA B 1 176 ? -24.914 -1.722 -46.347 1.00 8.83 176 ALA B N 1
ATOM 4095 C CA . ALA B 1 176 ? -25.371 -1.948 -47.711 1.00 7.43 176 ALA B CA 1
ATOM 4096 C C . ALA B 1 176 ? -24.741 -0.976 -48.701 1.00 8.31 176 ALA B C 1
ATOM 4097 O O . ALA B 1 176 ? -24.702 -1.258 -49.890 1.00 8.53 176 ALA B O 1
ATOM 4099 N N . SER B 1 177 ? -24.255 0.166 -48.215 1.00 8.90 177 SER B N 1
ATOM 4100 C CA . SER B 1 177 ? -23.637 1.136 -49.103 1.00 9.19 177 SER B CA 1
ATOM 4101 C C . SER B 1 177 ? -22.351 0.592 -49.739 1.00 7.27 177 SER B C 1
ATOM 4102 O O . SER B 1 177 ? -21.938 1.069 -50.788 1.00 7.75 177 SER B O 1
ATOM 4105 N N . GLY B 1 178 ? -21.768 -0.446 -49.143 1.00 7.56 178 GLY B N 1
ATOM 4106 C CA . GLY B 1 178 ? -20.597 -1.097 -49.707 1.00 8.21 178 GLY B CA 1
ATOM 4107 C C . GLY B 1 178 ? -20.863 -1.581 -51.119 1.00 6.80 178 GLY B C 1
ATOM 4108 O O . GLY B 1 178 ? -19.972 -1.595 -51.947 1.00 8.62 178 GLY B O 1
ATOM 4109 N N . TYR B 1 179 ? -22.105 -1.967 -51.393 1.00 6.82 179 TYR B N 1
ATOM 4110 C CA . TYR B 1 179 ? -22.456 -2.447 -52.724 1.00 6.78 179 TYR B CA 1
ATOM 4111 C C . TYR B 1 179 ? -22.414 -1.318 -53.759 1.00 9.30 179 TYR B C 1
ATOM 4112 O O . TYR B 1 179 ? -22.122 -1.552 -54.935 1.00 8.87 179 TYR B O 1
ATOM 4121 N N . GLU B 1 180 ? -22.751 -0.100 -53.338 1.00 7.73 180 GLU B N 1
ATOM 4122 C CA . GLU B 1 180 ? -22.681 1.048 -54.236 1.00 7.38 180 GLU B CA 1
ATOM 4123 C C . GLU B 1 180 ? -21.242 1.230 -54.695 1.00 7.75 180 GLU B C 1
ATOM 4124 O O . GLU B 1 180 ? -20.982 1.448 -55.883 1.00 7.83 180 GLU B O 1
ATOM 4130 N N . ALA B 1 181 ? -20.309 1.114 -53.750 1.00 8.93 181 ALA B N 1
ATOM 4131 C CA . ALA B 1 181 ? -18.894 1.268 -54.076 1.00 8.81 181 ALA B CA 1
ATOM 4132 C C . ALA B 1 181 ? -18.462 0.177 -55.053 1.00 8.76 181 ALA B C 1
ATOM 4133 O O . ALA B 1 181 ? -17.834 0.476 -56.063 1.00 9.76 181 ALA B O 1
ATOM 4135 N N . LEU B 1 182 ? -18.810 -1.079 -54.763 1.00 6.66 182 LEU B N 1
ATOM 4136 C CA . LEU B 1 182 ? -18.419 -2.167 -55.660 1.00 9.03 182 LEU B CA 1
ATOM 4137 C C . LEU B 1 182 ? -18.976 -1.957 -57.049 1.00 10.06 182 LEU B C 1
ATOM 4138 O O . LEU B 1 182 ? -18.259 -2.077 -58.045 1.00 6.87 182 LEU B O 1
ATOM 4143 N N . ASN B 1 183 ? -20.266 -1.652 -57.120 1.00 7.65 183 ASN B N 1
ATOM 4144 C CA . ASN B 1 183 ? -20.908 -1.479 -58.415 1.00 8.51 183 ASN B CA 1
ATOM 4145 C C . ASN B 1 183 ? -20.324 -0.299 -59.192 1.00 7.73 183 ASN B C 1
ATOM 4146 O O . ASN B 1 183 ? -20.225 -0.343 -60.423 1.00 8.96 183 ASN B O 1
ATOM 4151 N N . ASN B 1 184 ? -19.913 0.746 -58.477 1.00 8.27 184 ASN B N 1
ATOM 4152 C CA . ASN B 1 184 ? -19.306 1.893 -59.127 1.00 9.48 184 ASN B CA 1
ATOM 4153 C C . ASN B 1 184 ? -17.903 1.578 -59.644 1.00 8.92 184 ASN B C 1
ATOM 4154 O O . ASN B 1 184 ? -17.551 1.982 -60.759 1.00 10.03 184 ASN B O 1
ATOM 4159 N N . TYR B 1 185 ? -17.112 0.847 -58.861 1.00 8.52 185 TYR B N 1
ATOM 4160 C CA . TYR B 1 185 ? -15.801 0.412 -59.332 1.00 8.86 185 TYR B CA 1
ATOM 4161 C C . TYR B 1 185 ? -15.953 -0.409 -60.622 1.00 9.88 185 TYR B C 1
ATOM 4162 O O . TYR B 1 185 ? -15.187 -0.241 -61.568 1.00 10.01 185 TYR B O 1
ATOM 4171 N N . ALA B 1 186 ? -16.935 -1.318 -60.641 1.00 9.07 186 ALA B N 1
ATOM 4172 C CA . ALA B 1 186 ? -17.128 -2.197 -61.795 1.00 7.27 186 ALA B CA 1
ATOM 4173 C C . ALA B 1 186 ? -17.441 -1.384 -63.043 1.00 7.59 186 ALA B C 1
ATOM 4174 O O . ALA B 1 186 ? -16.948 -1.673 -64.140 1.00 7.69 186 ALA B O 1
ATOM 4176 N N . GLN B 1 187 ? -18.260 -0.356 -62.879 1.00 7.76 187 GLN B N 1
ATOM 4177 C CA . GLN B 1 187 ? -18.579 0.498 -64.008 1.00 8.09 187 GLN B CA 1
ATOM 4178 C C . GLN B 1 187 ? -17.359 1.302 -64.466 1.00 10.47 187 GLN B C 1
ATOM 4179 O O . GLN B 1 187 ? -17.132 1.463 -65.668 1.00 12.14 187 GLN B O 1
ATOM 4185 N N . ASP B 1 188 ? -16.578 1.806 -63.514 1.00 7.98 188 ASP B N 1
ATOM 4186 C CA . ASP B 1 188 ? -15.393 2.600 -63.842 1.00 9.94 188 ASP B CA 1
ATOM 4187 C C . ASP B 1 188 ? -14.359 1.769 -64.586 1.00 9.91 188 ASP B C 1
ATOM 4188 O O . ASP B 1 188 ? -13.669 2.273 -65.476 1.00 9.64 188 ASP B O 1
ATOM 4193 N N . PHE B 1 189 ? -14.235 0.501 -64.196 1.00 9.11 189 PHE B N 1
ATOM 4194 C CA . PHE B 1 189 ? -13.346 -0.454 -64.855 1.00 7.67 189 PHE B CA 1
ATOM 4195 C C . PHE B 1 189 ? -13.732 -0.613 -66.320 1.00 8.17 189 PHE B C 1
ATOM 4196 O O . PHE B 1 189 ? -12.902 -0.457 -67.207 1.00 8.96 189 PHE B O 1
ATOM 4204 N N . VAL B 1 190 ? -15.007 -0.891 -66.565 1.00 8.05 190 VAL B N 1
ATOM 4205 C CA . VAL B 1 190 ? -15.488 -1.032 -67.931 1.00 8.34 190 VAL B CA 1
ATOM 4206 C C . VAL B 1 190 ? -15.299 0.266 -68.724 1.00 9.03 190 VAL B C 1
ATOM 4207 O O . VAL B 1 190 ? -14.818 0.245 -69.864 1.00 8.83 190 VAL B O 1
ATOM 4211 N N . ASP B 1 191 ? -15.666 1.389 -68.117 1.00 9.24 191 ASP B N 1
ATOM 4212 C CA . ASP B 1 191 ? -15.532 2.685 -68.776 1.00 9.28 191 ASP B CA 1
ATOM 4213 C C . ASP B 1 191 ? -14.074 2.964 -69.138 1.00 10.47 191 ASP B C 1
ATOM 4214 O O . ASP B 1 191 ? -13.775 3.364 -70.263 1.00 11.01 191 ASP B O 1
ATOM 4219 N N . ALA B 1 192 ? -13.167 2.758 -68.187 1.00 8.83 192 ALA B N 1
ATOM 4220 C CA . ALA B 1 192 ? -11.764 3.100 -68.418 1.00 8.73 192 ALA B CA 1
ATOM 4221 C C . ALA B 1 192 ? -11.162 2.241 -69.529 1.00 8.81 192 ALA B C 1
ATOM 4222 O O . ALA B 1 192 ? -10.410 2.736 -70.365 1.00 10.22 192 ALA B O 1
ATOM 4224 N N . VAL B 1 193 ? -11.491 0.954 -69.536 1.00 8.65 193 VAL B N 1
ATOM 4225 C CA . VAL B 1 193 ? -10.969 0.056 -70.555 1.00 10.33 193 VAL B CA 1
ATOM 4226 C C . VAL B 1 193 ? -11.553 0.395 -71.932 1.00 9.11 193 VAL B C 1
ATOM 4227 O O . VAL B 1 193 ? -10.824 0.525 -72.923 1.00 9.33 193 VAL B O 1
ATOM 4231 N N . ARG B 1 194 ? -12.872 0.549 -71.995 1.00 11.50 194 ARG B N 1
ATOM 4232 C CA . ARG B 1 194 ? -13.529 0.798 -73.272 1.00 12.85 194 ARG B CA 1
ATOM 4233 C C . ARG B 1 194 ? -13.071 2.112 -73.892 1.00 9.87 194 ARG B C 1
ATOM 4234 O O . ARG B 1 194 ? -13.015 2.242 -75.110 1.00 12.05 194 ARG B O 1
ATOM 4242 N N . ALA B 1 195 ? -12.739 3.092 -73.058 1.00 10.81 195 ALA B N 1
ATOM 4243 C CA . ALA B 1 195 ? -12.352 4.407 -73.578 1.00 10.28 195 ALA B CA 1
ATOM 4244 C C . ALA B 1 195 ? -11.041 4.363 -74.375 1.00 11.55 195 ALA B C 1
ATOM 4245 O O . ALA B 1 195 ? -10.757 5.272 -75.155 1.00 11.91 195 ALA B O 1
ATOM 4247 N N . THR B 1 196 ? -10.224 3.338 -74.148 1.00 10.37 196 THR B N 1
ATOM 4248 C CA . THR B 1 196 ? -8.955 3.239 -74.861 1.00 12.53 196 THR B CA 1
ATOM 4249 C C . THR B 1 196 ? -9.147 2.721 -76.289 1.00 12.94 196 THR B C 1
ATOM 4250 O O . THR B 1 196 ? -8.236 2.800 -77.097 1.00 14.35 196 THR B O 1
ATOM 4254 N N . GLY B 1 197 ? -10.333 2.194 -76.588 1.00 13.21 197 GLY B N 1
ATOM 4255 C CA . GLY B 1 197 ? -10.673 1.812 -77.953 1.00 12.05 197 GLY B CA 1
ATOM 4256 C C . GLY B 1 197 ? -9.815 0.687 -78.499 1.00 13.40 197 GLY B C 1
ATOM 4257 O O . GLY B 1 197 ? -9.184 -0.049 -77.740 1.00 13.07 197 GLY B O 1
ATOM 4258 N N . GLY B 1 198 ? -9.759 0.577 -79.825 1.00 14.42 198 GLY B N 1
ATOM 4259 C CA . GLY B 1 198 ? -9.037 -0.506 -80.473 1.00 13.27 198 GLY B CA 1
ATOM 4260 C C . GLY B 1 198 ? -9.636 -1.847 -80.091 1.00 11.43 198 GLY B C 1
ATOM 4261 O O . GLY B 1 198 ? -10.858 -1.968 -79.977 1.00 12.92 198 GLY B O 1
ATOM 4262 N N . ASN B 1 199 ? -8.789 -2.852 -79.889 1.00 11.87 199 ASN B N 1
ATOM 4263 C CA . ASN B 1 199 ? -9.264 -4.156 -79.435 1.00 12.36 199 ASN B CA 1
ATOM 4264 C C . ASN B 1 199 ? -10.030 -4.042 -78.115 1.00 11.03 199 ASN B C 1
ATOM 4265 O O . ASN B 1 199 ? -10.964 -4.803 -77.857 1.00 10.74 199 ASN B O 1
ATOM 4270 N N . ASN B 1 200 ? -9.650 -3.069 -77.292 1.00 10.62 200 ASN B N 1
ATOM 4271 C CA . ASN B 1 200 ? -10.284 -2.916 -75.989 1.00 11.46 200 ASN B CA 1
ATOM 4272 C C . ASN B 1 200 ? -11.738 -2.448 -76.096 1.00 11.81 200 ASN B C 1
ATOM 4273 O O . ASN B 1 200 ? -12.474 -2.489 -75.113 1.00 11.95 200 ASN B O 1
ATOM 4278 N N . ALA B 1 201 ? -12.154 -2.013 -77.284 1.00 12.91 201 ALA B N 1
ATOM 4279 C CA . ALA B 1 201 ? -13.545 -1.632 -77.492 1.00 12.73 201 ALA B CA 1
ATOM 4280 C C . ALA B 1 201 ? -14.475 -2.829 -77.360 1.00 11.98 201 ALA B C 1
ATOM 4281 O O . ALA B 1 201 ? -15.639 -2.682 -76.968 1.00 12.85 201 ALA B O 1
ATOM 4283 N N . THR B 1 202 ? -13.974 -4.018 -77.696 1.00 12.33 202 THR B N 1
ATOM 4284 C CA . THR B 1 202 ? -14.832 -5.206 -77.685 1.00 11.76 202 THR B CA 1
ATOM 4285 C C . THR B 1 202 ? -14.221 -6.396 -76.942 1.00 14.43 202 THR B C 1
ATOM 4286 O O . THR B 1 202 ? -14.793 -7.490 -76.943 1.00 16.03 202 THR B O 1
ATOM 4290 N N . ARG B 1 203 ? -13.071 -6.184 -76.300 1.00 9.68 203 ARG B N 1
ATOM 4291 C CA . ARG B 1 203 ? -12.449 -7.230 -75.474 1.00 9.37 203 ARG B CA 1
ATOM 4292 C C . ARG B 1 203 ? -13.392 -7.721 -74.390 1.00 10.40 203 ARG B C 1
ATOM 4293 O O . ARG B 1 203 ? -14.123 -6.945 -73.786 1.00 10.44 203 ARG B O 1
ATOM 4301 N N . ASN B 1 204 ? -13.371 -9.020 -74.135 1.00 9.57 204 ASN B N 1
ATOM 4302 C CA . ASN B 1 204 ? -14.190 -9.545 -73.056 1.00 9.98 204 ASN B CA 1
ATOM 4303 C C . ASN B 1 204 ? -13.608 -9.172 -71.697 1.00 10.18 204 ASN B C 1
ATOM 4304 O O . ASN B 1 204 ? -12.418 -9.361 -71.434 1.00 9.54 204 ASN B O 1
ATOM 4309 N N . LEU B 1 205 ? -14.471 -8.612 -70.852 1.00 9.73 205 LEU B N 1
ATOM 4310 C CA . LEU B 1 205 ? -14.077 -8.083 -69.551 1.00 8.01 205 LEU B CA 1
ATOM 4311 C C . LEU B 1 205 ? -14.802 -8.848 -68.469 1.00 10.83 205 LEU B C 1
ATOM 4312 O O . LEU B 1 205 ? -15.963 -9.228 -68.654 1.00 9.45 205 LEU B O 1
ATOM 4317 N N . ILE B 1 206 ? -14.141 -9.020 -67.330 1.00 7.50 206 ILE B N 1
ATOM 4318 C CA . ILE B 1 206 ? -14.678 -9.821 -66.240 1.00 8.38 206 ILE B CA 1
ATOM 4319 C C . ILE B 1 206 ? -14.873 -8.980 -64.989 1.00 8.80 206 ILE B C 1
ATOM 4320 O O . ILE B 1 206 ? -13.955 -8.284 -64.539 1.00 8.21 206 ILE B O 1
ATOM 4325 N N . VAL B 1 207 ? -16.083 -9.033 -64.442 1.00 7.21 207 VAL B N 1
ATOM 4326 C CA . VAL B 1 207 ? -16.386 -8.300 -63.215 1.00 9.01 207 VAL B CA 1
ATOM 4327 C C . VAL B 1 207 ? -16.789 -9.262 -62.100 1.00 9.27 207 VAL B C 1
ATOM 4328 O O . VAL B 1 207 ? -17.581 -10.181 -62.300 1.00 8.39 207 VAL B O 1
ATOM 4332 N N . ASN B 1 208 ? -16.236 -9.041 -60.914 1.00 6.73 208 ASN B N 1
ATOM 4333 C CA . ASN B 1 208 ? -16.446 -9.977 -59.813 1.00 8.26 208 ASN B CA 1
ATO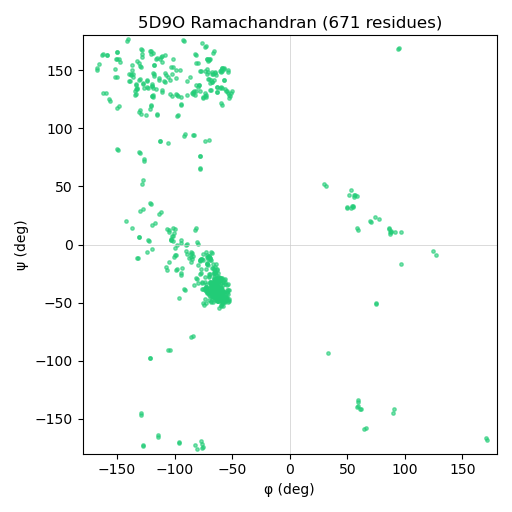M 4334 C C . ASN B 1 208 ? -17.502 -9.455 -58.838 1.00 7.53 208 ASN B C 1
ATOM 4335 O O . ASN B 1 208 ? -17.704 -8.255 -58.684 1.00 6.53 208 ASN B O 1
ATOM 4340 N N . THR B 1 209 ? -18.177 -10.372 -58.165 1.00 6.26 209 THR B N 1
ATOM 4341 C CA . THR B 1 209 ? -19.108 -9.995 -57.115 1.00 6.76 209 THR B CA 1
ATOM 4342 C C . THR B 1 209 ? -18.319 -9.534 -55.889 1.00 8.59 209 THR B C 1
ATOM 4343 O O . THR B 1 209 ? -17.103 -9.699 -55.841 1.00 7.02 209 THR B O 1
ATOM 4347 N N . TYR B 1 210 ? -1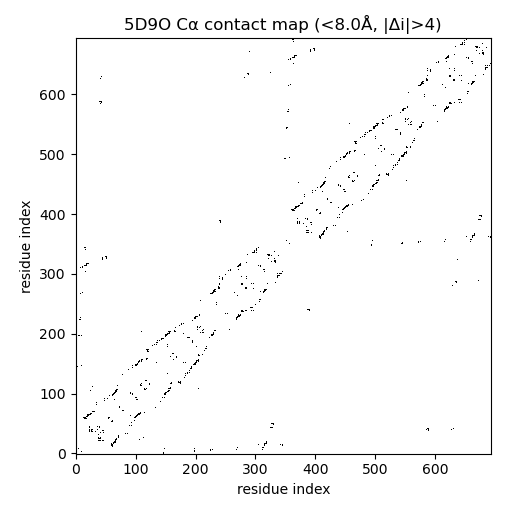9.010 -8.966 -54.903 1.00 8.29 210 TYR B N 1
ATOM 4348 C CA . TYR B 1 210 ? -18.402 -8.661 -53.606 1.00 7.45 210 TYR B CA 1
ATOM 4349 C C . TYR B 1 210 ? -17.728 -9.904 -53.056 1.00 7.33 210 TYR B C 1
ATOM 4350 O O . TYR B 1 210 ? -18.349 -10.955 -53.010 1.00 9.35 210 TYR B O 1
ATOM 4359 N N . ALA B 1 211 ? -16.453 -9.778 -52.681 1.00 7.59 211 ALA B N 1
ATOM 4360 C CA . ALA B 1 211 ? -15.647 -10.875 -52.140 1.00 8.77 211 ALA B CA 1
ATOM 4361 C C . ALA B 1 211 ? -15.523 -12.051 -53.104 1.00 6.95 211 ALA B C 1
ATOM 4362 O O . ALA B 1 211 ? -15.038 -13.115 -52.709 1.00 7.46 211 ALA B O 1
ATOM 4364 N N . ALA B 1 212 ? -15.918 -11.851 -54.365 1.00 5.69 212 ALA B N 1
ATOM 4365 C CA . ALA B 1 212 ? -16.116 -12.952 -55.317 1.00 6.45 212 ALA B CA 1
ATOM 4366 C C . ALA B 1 212 ? -16.983 -14.037 -54.675 1.00 8.96 212 ALA B C 1
ATOM 4367 O O . ALA B 1 212 ? -16.840 -15.227 -54.974 1.00 7.25 212 ALA B O 1
ATOM 4369 N N . ALA B 1 213 ? -17.889 -13.611 -53.795 1.00 6.41 213 ALA B N 1
ATOM 4370 C CA . ALA B 1 213 ? -18.772 -14.516 -53.058 1.00 6.40 213 ALA B CA 1
ATOM 4371 C C . ALA B 1 213 ? -20.101 -14.714 -53.786 1.00 7.59 213 ALA B C 1
ATOM 4372 O O . ALA B 1 213 ? -20.367 -14.084 -54.818 1.00 7.83 213 ALA B O 1
ATOM 4374 N N . LYS B 1 214 ? -20.945 -15.589 -53.235 1.00 6.64 214 LYS B N 1
ATOM 4375 C CA . LYS B 1 214 ? -22.139 -16.038 -53.932 1.00 8.29 214 LYS B CA 1
ATOM 4376 C C . LYS B 1 214 ? -23.369 -16.085 -53.031 1.00 8.35 214 LYS B C 1
ATOM 4377 O O . LYS B 1 214 ? -24.385 -16.664 -53.410 1.00 9.95 214 LYS B O 1
ATOM 4383 N N . GLY B 1 215 ? -23.291 -15.453 -51.863 1.00 8.91 215 GLY B N 1
ATOM 4384 C CA . GLY B 1 215 ? -24.431 -15.403 -50.965 1.00 8.56 215 GLY B CA 1
ATOM 4385 C C . GLY B 1 215 ? -25.588 -14.603 -51.524 1.00 8.33 215 GLY B C 1
ATOM 4386 O O . GLY B 1 215 ? -25.413 -13.839 -52.464 1.00 8.07 215 GLY B O 1
ATOM 4387 N N . GLU B 1 216 ? -26.768 -14.761 -50.926 1.00 8.72 216 GLU B N 1
ATOM 4388 C CA . GLU B 1 216 ? -27.991 -14.132 -51.416 1.00 8.58 216 GLU B CA 1
ATOM 4389 C C . GLU B 1 216 ? -27.891 -12.597 -51.534 1.00 6.95 216 GLU B C 1
ATOM 4390 O O . GLU B 1 216 ? -28.247 -12.034 -52.571 1.00 8.21 216 GLU B O 1
ATOM 4396 N N . ASN B 1 217 ? -27.420 -11.922 -50.487 1.00 9.31 217 ASN B N 1
ATOM 4397 C CA . ASN B 1 217 ? -27.349 -10.466 -50.548 1.00 9.43 217 ASN B CA 1
ATOM 4398 C C . ASN B 1 217 ? -26.308 -9.987 -51.561 1.00 6.74 217 ASN B C 1
ATOM 4399 O O . ASN B 1 217 ? -26.511 -8.981 -52.242 1.00 8.05 217 ASN B O 1
ATOM 4404 N N . VAL B 1 218 ? -25.206 -10.719 -51.651 1.00 6.52 218 VAL B N 1
ATOM 4405 C CA . VAL B 1 218 ? -24.130 -10.368 -52.563 1.00 6.84 218 VAL B CA 1
ATOM 4406 C C . VAL B 1 218 ? -24.607 -10.463 -53.998 1.00 7.85 218 VAL B C 1
ATOM 4407 O O . VAL B 1 218 ? -24.362 -9.559 -54.796 1.00 8.76 218 VAL B O 1
ATOM 4411 N N . LEU B 1 219 ? -25.321 -11.532 -54.330 1.00 8.79 219 LEU B N 1
ATOM 4412 C CA . LEU B 1 219 ? -25.812 -11.674 -55.703 1.00 9.09 219 LEU B CA 1
ATOM 4413 C C . LEU B 1 219 ? -26.948 -10.701 -55.991 1.00 8.52 219 LEU B C 1
ATOM 4414 O O . LEU B 1 219 ? -27.032 -10.134 -57.075 1.00 10.01 219 LEU B O 1
ATOM 4419 N N . ASN B 1 220 ? -27.840 -10.508 -55.029 1.00 9.47 220 ASN B N 1
ATOM 4420 C CA . ASN B 1 220 ? -28.993 -9.648 -55.278 1.00 10.38 220 ASN B CA 1
ATOM 4421 C C . ASN B 1 220 ? -28.642 -8.157 -55.330 1.00 10.10 220 ASN B C 1
ATOM 4422 O O . ASN B 1 220 ? -29.402 -7.360 -55.883 1.00 12.25 220 ASN B O 1
ATOM 4427 N N . ASN B 1 221 ? -27.507 -7.782 -54.748 1.00 9.10 221 ASN B N 1
ATOM 4428 C CA . ASN B 1 221 ? -27.074 -6.389 -54.775 1.00 9.59 221 ASN B CA 1
ATOM 4429 C C . ASN B 1 221 ? -25.943 -6.156 -55.764 1.00 9.65 221 ASN B C 1
ATOM 4430 O O . ASN B 1 221 ? -25.299 -5.105 -55.749 1.00 10.33 221 ASN B O 1
ATOM 4435 N N . PHE B 1 222 ? -25.680 -7.157 -56.595 1.00 9.61 222 PHE B N 1
ATOM 4436 C CA . PHE B 1 222 ? -24.725 -7.008 -57.686 1.00 9.67 222 PHE B CA 1
ATOM 4437 C C . PHE B 1 222 ? -25.387 -6.384 -58.898 1.00 10.62 222 PHE B C 1
ATOM 4438 O O . PHE B 1 222 ? -26.436 -6.846 -59.344 1.00 12.23 222 PHE B O 1
ATOM 4446 N N . MET B 1 223 ? -24.767 -5.341 -59.432 1.00 9.37 223 MET B N 1
ATOM 4447 C CA A MET B 1 223 ? -25.273 -4.690 -60.630 0.50 11.17 223 MET B CA 1
ATOM 4448 C CA B MET B 1 223 ? -25.273 -4.689 -60.630 0.50 11.17 223 MET B CA 1
ATOM 4449 C C . MET B 1 223 ? -24.236 -4.777 -61.740 1.00 10.73 223 MET B C 1
ATOM 4450 O O . MET B 1 223 ? -23.151 -4.208 -61.632 1.00 12.85 223 MET B O 1
ATOM 4459 N N . LEU B 1 224 ? -24.576 -5.497 -62.803 1.00 10.86 224 LEU B N 1
ATOM 4460 C CA . LEU B 1 224 ? -23.695 -5.588 -63.951 1.00 11.96 224 LEU B CA 1
ATOM 4461 C C . LEU B 1 224 ? -23.535 -4.201 -64.561 1.00 10.75 224 LEU B C 1
ATOM 4462 O O . LEU B 1 224 ? -24.509 -3.492 -64.745 1.00 11.57 224 LEU B O 1
ATOM 4467 N N . PRO B 1 225 ? -22.293 -3.797 -64.831 1.00 10.19 225 PRO B N 1
ATOM 4468 C CA . PRO B 1 225 ? -22.032 -2.513 -65.490 1.00 12.64 225 PRO B CA 1
ATOM 4469 C C . PRO B 1 225 ? -22.725 -2.387 -66.838 1.00 13.65 225 PRO B C 1
ATOM 4470 O O . PRO B 1 225 ? -22.961 -3.386 -67.520 1.00 15.06 225 PRO B O 1
ATOM 4474 N N . THR B 1 226 ? -23.051 -1.154 -67.207 1.00 12.78 226 THR B N 1
ATOM 4475 C CA . THR B 1 226 ? -23.578 -0.868 -68.522 1.00 13.95 226 THR B CA 1
ATOM 4476 C C . THR B 1 226 ? -22.415 -0.844 -69.496 1.00 16.48 226 THR B C 1
ATOM 4477 O O . THR B 1 226 ? -21.355 -0.313 -69.186 1.00 17.78 226 THR B O 1
ATOM 4481 N N . ASP B 1 227 ? -22.613 -1.446 -70.662 1.00 14.67 227 ASP B N 1
ATOM 4482 C CA . ASP B 1 227 ? -21.558 -1.591 -71.661 1.00 13.68 227 ASP B CA 1
ATOM 4483 C C . ASP B 1 227 ? -22.128 -1.200 -73.029 1.00 17.01 227 ASP B C 1
ATOM 4484 O O . ASP B 1 227 ? -23.236 -1.623 -73.378 1.00 19.99 227 ASP B O 1
ATOM 4489 N N . ALA B 1 228 ? -21.398 -0.387 -73.796 1.00 16.97 228 ALA B N 1
ATOM 4490 C CA . ALA B 1 228 ? -21.933 0.143 -75.057 1.00 18.42 228 ALA B CA 1
ATOM 4491 C C . ALA B 1 228 ? -21.898 -0.917 -76.153 1.00 19.71 228 ALA B C 1
ATOM 4492 O O . ALA B 1 228 ? -22.463 -0.739 -77.240 1.00 22.47 228 ALA B O 1
ATOM 4494 N N . VAL B 1 229 ? -21.175 -1.999 -75.869 1.00 17.15 229 VAL B N 1
ATOM 4495 C CA . VAL B 1 229 ? -21.161 -3.131 -76.759 1.00 13.98 229 VAL B CA 1
ATOM 4496 C C . VAL B 1 229 ? -21.834 -4.275 -76.049 1.00 15.08 229 VAL B C 1
ATOM 4497 O O . VAL B 1 229 ? -22.034 -4.305 -74.854 1.00 14.78 229 VAL B O 1
ATOM 4501 N N . ASN B 1 230 ? -22.255 -5.208 -76.854 1.00 17.11 230 ASN B N 1
ATOM 4502 C CA . ASN B 1 230 ? -23.059 -6.342 -76.441 1.00 18.62 230 ASN B CA 1
ATOM 4503 C C . ASN B 1 230 ? -22.289 -7.653 -76.292 1.00 17.87 230 ASN B C 1
ATOM 4504 O O . ASN B 1 230 ? -21.359 -7.972 -77.053 1.00 18.14 230 ASN B O 1
ATOM 4509 N N . ASN B 1 231 ? -22.758 -8.435 -75.322 1.00 16.63 231 ASN B N 1
ATOM 4510 C CA . ASN B 1 231 ? -22.177 -9.747 -75.026 1.00 16.37 231 ASN B CA 1
ATOM 4511 C C . ASN B 1 231 ? -20.627 -9.768 -74.811 1.00 10.39 231 ASN B C 1
ATOM 4512 O O . ASN B 1 231 ? -19.953 -10.667 -75.306 1.00 11.83 231 ASN B O 1
ATOM 4517 N N . HIS B 1 232 ? -20.062 -8.807 -74.080 1.00 11.58 232 HIS B N 1
ATOM 4518 C CA . HIS B 1 232 ? -18.618 -8.831 -73.803 1.00 11.33 232 HIS B CA 1
ATOM 4519 C C . HIS B 1 232 ? -18.308 -8.654 -72.318 1.00 11.09 232 HIS B C 1
ATOM 4520 O O . HIS B 1 232 ? -17.248 -8.133 -71.959 1.00 10.62 232 HIS B O 1
ATOM 4527 N N . LEU B 1 233 ? -19.239 -9.089 -71.469 1.00 9.46 233 LEU B N 1
ATOM 4528 C CA . LEU B 1 233 ? -19.022 -9.123 -70.025 1.00 10.38 233 LEU B CA 1
ATOM 4529 C C . LEU B 1 233 ? -19.246 -10.518 -69.455 1.00 11.01 233 LEU B C 1
ATOM 4530 O O . LEU B 1 233 ? -20.164 -11.234 -69.863 1.00 10.91 233 LEU B O 1
ATOM 4535 N N . ILE B 1 234 ? -18.398 -10.873 -68.496 1.00 10.11 234 ILE B N 1
ATOM 4536 C CA . ILE B 1 234 ? -18.451 -12.134 -67.773 1.00 8.99 234 ILE B CA 1
ATOM 4537 C C . ILE B 1 234 ? -18.444 -11.826 -66.288 1.00 8.68 234 ILE B C 1
ATOM 4538 O O . ILE B 1 234 ? -17.710 -10.945 -65.861 1.00 9.29 234 ILE B O 1
ATOM 4543 N N . VAL B 1 235 ? -19.257 -12.516 -65.495 1.00 7.53 235 VAL B N 1
ATOM 4544 C CA A VAL B 1 235 ? -19.158 -12.326 -64.054 0.32 8.02 235 VAL B CA 1
ATOM 4545 C CA B VAL B 1 235 ? -19.227 -12.387 -64.037 0.68 8.07 235 VAL B CA 1
ATOM 4546 C C . VAL B 1 235 ? -18.342 -13.467 -63.437 1.00 7.04 235 VAL B C 1
ATOM 4547 O O . VAL B 1 235 ? -18.348 -14.597 -63.912 1.00 7.12 235 VAL B O 1
ATOM 4554 N N . GLN B 1 236 ? -17.574 -13.135 -62.405 1.00 6.78 236 GLN B N 1
ATOM 4555 C CA . GLN B 1 236 ? -16.703 -14.109 -61.761 1.00 6.92 236 GLN B CA 1
ATOM 4556 C C . GLN B 1 236 ? -16.985 -14.241 -60.271 1.00 7.14 236 GLN B C 1
ATOM 4557 O O . GLN B 1 236 ? -17.145 -13.239 -59.580 1.00 8.51 236 GLN B O 1
ATOM 4563 N N . VAL B 1 237 ? -17.054 -15.488 -59.802 1.00 6.29 237 VAL B N 1
ATOM 4564 C CA . VAL B 1 237 ? -17.086 -15.826 -58.385 1.00 6.09 237 VAL B CA 1
ATOM 4565 C C . VAL B 1 237 ? -16.006 -16.872 -58.094 1.00 8.30 237 VAL B C 1
ATOM 4566 O O . VAL B 1 237 ? -15.445 -17.480 -59.013 1.00 7.53 237 VAL B O 1
ATOM 4570 N N . HIS B 1 238 ? -15.729 -17.091 -56.811 1.00 7.00 238 HIS B N 1
ATOM 4571 C CA . HIS B 1 238 ? -14.750 -18.079 -56.384 1.00 6.78 238 HIS B CA 1
ATOM 4572 C C . HIS B 1 238 ? -15.446 -19.129 -55.539 1.00 7.38 238 HIS B C 1
ATOM 4573 O O . HIS B 1 238 ? -16.579 -18.920 -55.109 1.00 7.85 238 HIS B O 1
ATOM 4580 N N . SER B 1 239 ? -14.793 -20.265 -55.325 1.00 7.32 239 SER B N 1
ATOM 4581 C CA . SER B 1 239 ? -15.433 -21.323 -54.556 1.00 7.52 239 SER B CA 1
ATOM 4582 C C . SER B 1 239 ? -14.449 -22.177 -53.785 1.00 7.09 239 SER B C 1
ATOM 4583 O O . SER B 1 239 ? -13.619 -22.848 -54.379 1.00 6.87 239 SER B O 1
ATOM 4586 N N . TYR B 1 240 ? -14.561 -22.160 -52.458 1.00 6.97 240 TYR B N 1
ATOM 4587 C CA . TYR B 1 240 ? -13.806 -23.075 -51.599 1.00 7.65 240 TYR B CA 1
ATOM 4588 C C . TYR B 1 240 ? -14.841 -23.742 -50.705 1.00 8.55 240 TYR B C 1
ATOM 4589 O O . TYR B 1 240 ? -14.784 -23.676 -49.476 1.00 9.64 240 TYR B O 1
ATOM 4598 N N . ASP B 1 241 ? -15.828 -24.344 -51.363 1.00 8.88 241 ASP B N 1
ATOM 4599 C CA . ASP B 1 241 ? -17.061 -24.795 -50.728 1.00 8.68 241 ASP B CA 1
ATOM 4600 C C . ASP B 1 241 ? -17.266 -26.306 -50.807 1.00 8.18 241 ASP B C 1
ATOM 4601 O O . ASP B 1 241 ? -16.907 -26.927 -51.800 1.00 8.40 241 ASP B O 1
ATOM 4606 N N . PRO B 1 242 ? -17.855 -26.903 -49.760 1.00 8.60 242 PRO B N 1
ATOM 4607 C CA . PRO B 1 242 ? -18.302 -26.296 -48.495 1.00 8.13 242 PRO B CA 1
ATOM 4608 C C . PRO B 1 242 ? -17.112 -25.833 -47.693 1.00 7.61 242 PRO B C 1
ATOM 4609 O O . PRO B 1 242 ? -16.101 -26.527 -47.688 1.00 9.36 242 PRO B O 1
ATOM 4613 N N . TRP B 1 243 ? -17.218 -24.677 -47.051 1.00 7.23 243 TRP B N 1
ATOM 4614 C CA . TRP B 1 243 ? -16.068 -24.075 -46.396 1.00 7.93 243 TRP B CA 1
ATOM 4615 C C . TRP B 1 243 ? -15.378 -25.043 -45.443 1.00 6.91 243 TRP B C 1
ATOM 4616 O O . TRP B 1 243 ? -16.024 -25.670 -44.593 1.00 7.68 243 TRP B O 1
ATOM 4627 N N . ASN B 1 244 ? -14.063 -25.159 -45.619 1.00 6.48 244 ASN B N 1
ATOM 4628 C CA . ASN B 1 244 ? -13.192 -25.966 -44.764 1.00 4.79 244 ASN B CA 1
ATOM 4629 C C . ASN B 1 244 ? -13.404 -27.470 -44.928 1.00 6.69 244 ASN B C 1
ATOM 4630 O O . ASN B 1 244 ? -12.970 -28.254 -44.086 1.00 7.33 244 ASN B O 1
ATOM 4635 N N . PHE B 1 245 ? -13.993 -27.887 -46.046 1.00 6.82 245 PHE B N 1
ATOM 4636 C CA . PHE B 1 245 ? -14.246 -29.324 -46.273 1.00 5.77 245 PHE B CA 1
ATOM 4637 C C . PHE B 1 245 ? -12.956 -30.152 -46.257 1.00 7.24 245 PHE B C 1
ATOM 4638 O O . PHE B 1 245 ? -12.977 -31.340 -45.913 1.00 8.89 245 PHE B O 1
ATOM 4646 N N . PHE B 1 246 ? -11.834 -29.545 -46.636 1.00 6.79 246 PHE B N 1
ATOM 4647 C CA . PHE B 1 246 ? -10.598 -30.310 -46.720 1.00 7.13 246 PHE B CA 1
ATOM 4648 C C . PHE B 1 246 ? -10.186 -30.816 -45.348 1.00 6.94 246 PHE B C 1
ATOM 4649 O O . PHE B 1 246 ? -9.549 -31.866 -45.244 1.00 7.15 246 PHE B O 1
ATOM 4657 N N . ASN B 1 247 ? -10.567 -30.072 -44.310 1.00 8.36 247 ASN B N 1
ATOM 4658 C CA . ASN B 1 247 ? -10.259 -30.452 -42.936 1.00 9.61 247 ASN B CA 1
ATOM 4659 C C . ASN B 1 247 ? -11.369 -31.240 -42.240 1.00 13.60 247 ASN B C 1
ATOM 4660 O O . ASN B 1 247 ? -11.098 -31.979 -41.295 1.00 18.37 247 ASN B O 1
ATOM 4665 N N . THR B 1 248 ? -12.609 -31.077 -42.687 1.00 12.49 248 THR B N 1
ATOM 4666 C CA . THR B 1 248 ? -13.749 -31.708 -42.004 1.00 12.86 248 THR B CA 1
ATOM 4667 C C . THR B 1 248 ? -14.230 -33.006 -42.656 1.00 13.33 248 THR B C 1
ATOM 4668 O O . THR B 1 248 ? -14.884 -33.815 -42.004 1.00 17.76 248 THR B O 1
ATOM 4672 N N . LYS B 1 249 ? -13.928 -33.203 -43.935 1.00 11.36 249 LYS B N 1
ATOM 4673 C CA . LYS B 1 249 ? -14.458 -34.351 -44.682 1.00 12.27 249 LYS B CA 1
ATOM 4674 C C . LYS B 1 249 ? -13.421 -35.426 -44.981 1.00 13.04 249 LYS B C 1
ATOM 4675 O O . LYS B 1 249 ? -12.255 -35.130 -45.237 1.00 13.65 249 LYS B O 1
ATOM 4681 N N . THR B 1 250 ? -13.876 -36.677 -44.975 1.00 13.82 250 THR B N 1
ATOM 4682 C CA A THR B 1 250 ? -13.040 -37.815 -45.331 0.52 15.28 250 THR B CA 1
ATOM 4683 C CA B THR B 1 250 ? -13.040 -37.814 -45.336 0.48 15.25 250 THR B CA 1
ATOM 4684 C C . THR B 1 250 ? -13.153 -38.092 -46.831 1.00 13.81 250 THR B C 1
ATOM 4685 O O . THR B 1 250 ? -12.185 -38.488 -47.483 1.00 13.20 250 THR B O 1
ATOM 4692 N N . THR B 1 251 ? -14.342 -37.866 -47.372 1.00 12.53 251 THR B N 1
ATOM 4693 C CA . THR B 1 251 ? -14.598 -38.067 -48.797 1.00 12.37 251 THR B CA 1
ATOM 4694 C C . THR B 1 251 ? -15.421 -36.907 -49.326 1.00 9.32 251 THR B C 1
ATOM 4695 O O . THR B 1 251 ? -16.107 -36.232 -48.563 1.00 10.47 251 THR B O 1
ATOM 4699 N N . TRP B 1 252 ? -15.307 -36.650 -50.622 1.00 10.28 252 TRP B N 1
ATOM 4700 C CA . TRP B 1 252 ? -16.164 -35.679 -51.281 1.00 9.45 252 TRP B CA 1
ATOM 4701 C C . TRP B 1 252 ? -17.544 -36.308 -51.318 1.00 10.47 252 TRP B C 1
ATOM 4702 O O . TRP B 1 252 ? -17.874 -37.028 -52.256 1.00 11.79 252 TRP B O 1
ATOM 4713 N N . ASP B 1 253 ? -18.327 -36.052 -50.273 1.00 10.45 253 ASP B N 1
ATOM 4714 C CA . ASP B 1 253 ? -19.538 -36.826 -50.029 1.00 9.50 253 ASP B CA 1
ATOM 4715 C C . ASP B 1 253 ? -20.796 -36.174 -50.578 1.00 10.43 253 ASP B C 1
ATOM 4716 O O . ASP B 1 253 ? -20.731 -35.209 -51.335 1.00 11.92 253 ASP B O 1
ATOM 4721 N N . SER B 1 254 ? -21.952 -36.728 -50.215 1.00 11.92 254 SER B N 1
ATOM 4722 C CA . SER B 1 254 ? -23.211 -36.216 -50.724 1.00 11.76 254 SER B CA 1
ATOM 4723 C C . SER B 1 254 ? -23.404 -34.753 -50.343 1.00 12.05 254 SER B C 1
ATOM 4724 O O . SER B 1 254 ? -23.885 -33.961 -51.157 1.00 12.69 254 SER B O 1
ATOM 4727 N N . GLU B 1 255 ? -23.041 -34.396 -49.114 1.00 12.82 255 GLU B N 1
ATOM 4728 C CA . GLU B 1 255 ? -23.183 -33.011 -48.673 1.00 14.23 255 GLU B CA 1
ATOM 4729 C C . GLU B 1 255 ? -22.327 -32.087 -49.547 1.00 12.15 255 GLU B C 1
ATOM 4730 O O . GLU B 1 255 ? -22.771 -30.999 -49.927 1.00 12.58 255 GLU B O 1
ATOM 4736 N N . CYS B 1 256 ? -21.102 -32.508 -49.853 1.00 11.11 256 CYS B N 1
ATOM 4737 C CA . CYS B 1 256 ? -20.217 -31.722 -50.719 1.00 9.57 256 CYS B CA 1
ATOM 4738 C C . CYS B 1 256 ? -20.789 -31.545 -52.118 1.00 10.39 256 CYS B C 1
ATOM 4739 O O . CYS B 1 256 ? -20.824 -30.435 -52.648 1.00 10.57 256 CYS B O 1
ATOM 4742 N N . HIS B 1 257 ? -21.232 -32.653 -52.708 1.00 9.98 257 HIS B N 1
ATOM 4743 C CA . HIS B 1 257 ? -21.779 -32.628 -54.058 1.00 10.99 257 HIS B CA 1
ATOM 4744 C C . HIS B 1 257 ? -23.030 -31.764 -54.121 1.00 10.67 257 HIS B C 1
ATOM 4745 O O . HIS B 1 257 ? -23.203 -30.977 -55.053 1.00 12.57 257 HIS B O 1
ATOM 4752 N N . ASN B 1 258 ? -23.910 -31.918 -53.139 1.00 12.11 258 ASN B N 1
ATOM 4753 C CA . ASN B 1 258 ? -25.151 -31.156 -53.128 1.00 13.33 258 ASN B CA 1
ATOM 4754 C C . ASN B 1 258 ? -24.860 -29.679 -52.942 1.00 10.86 258 ASN B C 1
ATOM 4755 O O . ASN B 1 258 ? -25.552 -28.831 -53.502 1.00 12.27 258 ASN B O 1
ATOM 4760 N N . THR B 1 259 ? -23.834 -29.376 -52.154 1.00 11.25 259 THR B N 1
ATOM 4761 C CA . THR B 1 259 ? -23.416 -27.993 -51.974 1.00 12.52 259 THR B CA 1
ATOM 4762 C C . THR B 1 259 ? -23.026 -27.373 -53.324 1.00 10.99 259 THR B C 1
ATOM 4763 O O . THR B 1 259 ? -23.473 -26.274 -53.666 1.00 11.17 259 THR B O 1
ATOM 4767 N N . LEU B 1 260 ? -22.217 -28.080 -54.106 1.00 10.36 260 LEU B N 1
ATOM 4768 C CA . LEU B 1 260 ? -21.815 -27.533 -55.400 1.00 12.04 260 LEU B CA 1
ATOM 4769 C C . LEU B 1 260 ? -22.957 -27.451 -56.387 1.00 12.71 260 LEU B C 1
ATOM 4770 O O . LEU B 1 260 ? -23.063 -26.472 -57.118 1.00 13.20 260 LEU B O 1
ATOM 4775 N N . THR B 1 261 ? -23.811 -28.472 -56.426 1.00 12.00 261 THR B N 1
ATOM 4776 C CA . THR B 1 261 ? -24.930 -28.433 -57.358 1.00 13.33 261 THR B CA 1
ATOM 4777 C C . THR B 1 261 ? -25.826 -27.249 -57.010 1.00 12.21 261 THR B C 1
ATOM 4778 O O . THR B 1 261 ? -26.298 -26.551 -57.905 1.00 14.17 261 THR B O 1
ATOM 4782 N N . GLU B 1 262 ? -26.005 -26.987 -55.716 1.00 11.89 262 GLU B N 1
ATOM 4783 C CA . GLU B 1 262 ? -26.813 -25.852 -55.280 1.00 13.40 262 GLU B CA 1
ATOM 4784 C C . GLU B 1 262 ? -26.147 -24.514 -55.640 1.00 11.46 262 GLU B C 1
ATOM 4785 O O . GLU B 1 262 ? -26.821 -23.549 -56.020 1.00 15.16 262 GLU B O 1
ATOM 4791 N N . ILE B 1 263 ? -24.824 -24.469 -55.575 1.00 11.73 263 ILE B N 1
ATOM 4792 C CA . ILE B 1 263 ? -24.111 -23.247 -55.929 1.00 9.66 263 ILE B CA 1
ATOM 4793 C C . ILE B 1 263 ? -24.314 -22.911 -57.416 1.00 10.45 263 ILE B C 1
ATOM 4794 O O . ILE B 1 263 ? -24.645 -21.774 -57.755 1.00 11.60 263 ILE B O 1
ATOM 4799 N N . PHE B 1 264 ? -24.154 -23.895 -58.299 1.00 9.62 264 PHE B N 1
ATOM 4800 C CA . PHE B 1 264 ? -24.309 -23.647 -59.733 1.00 9.63 264 PHE B CA 1
ATOM 4801 C C . PHE B 1 264 ? -25.763 -23.331 -60.076 1.00 12.36 264 PHE B C 1
ATOM 4802 O O . PHE B 1 264 ? -26.043 -22.549 -60.989 1.00 12.55 264 PHE B O 1
ATOM 4810 N N . SER B 1 265 ? -26.684 -23.962 -59.357 1.00 14.58 265 SER B N 1
ATOM 4811 C CA A SER B 1 265 ? -28.104 -23.676 -59.507 0.58 15.16 265 SER B CA 1
ATOM 4812 C CA B SER B 1 265 ? -28.103 -23.671 -59.519 0.42 15.19 265 SER B CA 1
ATOM 4813 C C . SER B 1 265 ? -28.396 -22.205 -59.200 1.00 14.53 265 SER B C 1
ATOM 4814 O O . SER B 1 265 ? -29.115 -21.530 -59.942 1.00 17.86 265 SER B O 1
ATOM 4819 N N . ALA B 1 266 ? -27.838 -21.710 -58.100 1.00 13.27 266 ALA B N 1
ATOM 4820 C CA . ALA B 1 266 ? -28.043 -20.315 -57.708 1.00 12.04 266 ALA B CA 1
ATOM 4821 C C . ALA B 1 266 ? -27.409 -19.360 -58.715 1.00 14.09 266 ALA B C 1
ATOM 4822 O O . ALA B 1 266 ? -27.981 -18.324 -59.055 1.00 15.03 266 ALA B O 1
ATOM 4824 N N . LEU B 1 267 ? -26.220 -19.705 -59.190 1.00 12.21 267 LEU B N 1
ATOM 4825 C CA . LEU B 1 267 ? -25.539 -18.861 -60.160 1.00 11.85 267 LEU B CA 1
ATOM 4826 C C . LEU B 1 267 ? -26.283 -18.815 -61.490 1.00 11.74 267 LEU B C 1
ATOM 4827 O O . LEU B 1 267 ? -26.455 -17.737 -62.060 1.00 11.06 267 LEU B O 1
ATOM 4832 N N . SER B 1 268 ? -26.726 -19.969 -61.981 1.00 12.56 268 SER B N 1
ATOM 4833 C CA . SER B 1 268 ? -27.399 -20.014 -63.278 1.00 14.17 268 SER B CA 1
ATOM 4834 C C . SER B 1 268 ? -28.781 -19.354 -63.214 1.00 18.29 268 SER B C 1
ATOM 4835 O O . SER B 1 268 ? -29.274 -18.846 -64.219 1.00 19.82 268 SER B O 1
ATOM 4838 N N . LYS B 1 269 ? -29.395 -19.350 -62.034 1.00 18.57 269 LYS B N 1
ATOM 4839 C CA . LYS B 1 269 ? -30.710 -18.722 -61.915 1.00 21.62 269 LYS B CA 1
ATOM 4840 C C . LYS B 1 269 ? -30.542 -17.213 -61.755 1.00 20.91 269 LYS B C 1
ATOM 4841 O O . LYS B 1 269 ? -31.376 -16.438 -62.213 1.00 21.98 269 LYS B O 1
ATOM 4847 N N . LYS B 1 270 ? -29.421 -16.790 -61.174 1.00 19.34 270 LYS B N 1
ATOM 4848 C CA . LYS B 1 270 ? -29.119 -15.372 -61.060 1.00 17.92 270 LYS B CA 1
ATOM 4849 C C . LYS B 1 270 ? -28.687 -14.799 -62.407 1.00 19.32 270 LYS B C 1
ATOM 4850 O O . LYS B 1 270 ? -29.212 -13.783 -62.868 1.00 20.66 270 LYS B O 1
ATOM 4856 N N . PHE B 1 271 ? -27.712 -15.460 -63.031 1.00 17.52 271 PHE B N 1
ATOM 4857 C CA . PHE B 1 271 ? -27.098 -14.979 -64.261 1.00 17.47 271 PHE B CA 1
ATOM 4858 C C . PHE B 1 271 ? -27.587 -15.809 -65.432 1.00 23.55 271 PHE B C 1
ATOM 4859 O O . PHE B 1 271 ? -26.952 -16.789 -65.817 1.00 27.00 271 PHE B O 1
ATOM 4867 N N . THR B 1 272 ? -28.710 -15.419 -66.010 1.00 26.70 272 THR B N 1
ATOM 4868 C CA . THR B 1 272 ? -29.285 -16.197 -67.092 1.00 29.74 272 THR B CA 1
ATOM 4869 C C . THR B 1 272 ? -28.818 -15.764 -68.481 1.00 32.70 272 THR B C 1
ATOM 4870 O O . THR B 1 272 ? -28.609 -16.606 -69.349 1.00 35.68 272 THR B O 1
ATOM 4874 N N . THR B 1 273 ? -28.678 -14.466 -68.717 1.00 31.86 273 THR B N 1
ATOM 4875 C CA . THR B 1 273 ? -28.295 -14.027 -70.053 1.00 33.99 273 THR B CA 1
ATOM 4876 C C . THR B 1 273 ? -26.780 -13.851 -70.207 1.00 33.62 273 THR B C 1
ATOM 4877 O O . THR B 1 273 ? -26.265 -13.823 -71.324 1.00 36.90 273 THR B O 1
ATOM 4881 N N . ILE B 1 274 ? -26.075 -13.710 -69.087 1.00 27.98 274 ILE B N 1
ATOM 4882 C CA . ILE B 1 274 ? -24.623 -13.511 -69.112 1.00 22.99 274 ILE B CA 1
ATOM 4883 C C . ILE B 1 274 ? -23.827 -14.681 -68.509 1.00 17.06 274 ILE B C 1
ATOM 4884 O O . ILE B 1 274 ? -24.251 -15.293 -67.539 1.00 15.23 274 ILE B O 1
ATOM 4889 N N . PRO B 1 275 ? -22.682 -15.018 -69.117 1.00 13.65 275 PRO B N 1
ATOM 4890 C CA . PRO B 1 275 ? -21.863 -16.124 -68.625 1.00 13.06 275 PRO B CA 1
ATOM 4891 C C . PRO B 1 275 ? -21.158 -15.795 -67.315 1.00 10.55 275 PRO B C 1
ATOM 4892 O O . PRO B 1 275 ? -20.850 -14.628 -67.048 1.00 9.64 275 PRO B O 1
ATOM 4896 N N . TYR B 1 276 ? -20.905 -16.827 -66.515 1.00 8.33 276 TYR B N 1
ATOM 4897 C CA . TYR B 1 276 ? -20.118 -16.680 -65.299 1.00 8.88 276 TYR B CA 1
ATOM 4898 C C . TYR B 1 276 ? -19.032 -17.747 -65.240 1.00 7.50 276 TYR B C 1
ATOM 4899 O O . TYR B 1 276 ? -19.149 -18.803 -65.863 1.00 8.78 276 TYR B O 1
ATOM 4908 N N . ILE B 1 277 ? -17.978 -17.461 -64.488 1.00 7.23 277 ILE B N 1
ATOM 4909 C CA . ILE B 1 277 ? -16.897 -18.404 -64.293 1.00 8.11 277 ILE B CA 1
ATOM 4910 C C . ILE B 1 277 ? -16.580 -18.567 -62.819 1.00 9.22 277 ILE B C 1
ATOM 4911 O O . ILE B 1 277 ? -16.822 -17.659 -62.001 1.00 8.88 277 ILE B O 1
ATOM 4916 N N . ILE B 1 278 ? -16.063 -19.747 -62.491 1.00 8.88 278 ILE B N 1
ATOM 4917 C CA . ILE B 1 278 ? -15.469 -20.017 -61.191 1.00 6.47 278 ILE B CA 1
ATOM 4918 C C . ILE B 1 278 ? -13.983 -19.715 -61.312 1.00 7.35 278 ILE B C 1
ATOM 4919 O O . ILE B 1 278 ? -13.204 -20.558 -61.754 1.00 8.08 278 ILE B O 1
ATOM 4924 N N . GLY B 1 279 ? -13.615 -18.489 -60.962 1.00 6.22 279 GLY B N 1
ATOM 4925 C CA . GLY B 1 279 ? -12.297 -17.970 -61.293 1.00 8.11 279 GLY B CA 1
ATOM 4926 C C . GLY B 1 279 ? -11.196 -18.471 -60.394 1.00 9.34 279 GLY B C 1
ATOM 4927 O O . GLY B 1 279 ? -10.020 -18.314 -60.699 1.00 5.95 279 GLY B O 1
ATOM 4928 N N . ALA B 1 280 ? -11.581 -19.063 -59.269 1.00 6.93 280 ALA B N 1
ATOM 4929 C CA . ALA B 1 280 ? -10.617 -19.668 -58.359 1.00 6.62 280 ALA B CA 1
ATOM 4930 C C . ALA B 1 280 ? -11.361 -20.651 -57.484 1.00 7.27 280 ALA B C 1
ATOM 4931 O O . ALA B 1 280 ? -12.421 -20.316 -56.947 1.00 8.14 280 ALA B O 1
ATOM 4933 N N . TYR B 1 281 ? -10.832 -21.870 -57.386 1.00 7.80 281 TYR B N 1
ATOM 4934 C CA . TYR B 1 281 ? -11.372 -22.885 -56.471 1.00 5.58 281 TYR B CA 1
ATOM 4935 C C . TYR B 1 281 ? -10.247 -23.808 -56.023 1.00 6.11 281 TYR B C 1
ATOM 4936 O O . TYR B 1 281 ? -9.202 -23.889 -56.671 1.00 5.97 281 TYR B O 1
ATOM 4945 N N . GLY B 1 282 ? -10.461 -24.501 -54.910 1.00 5.43 282 GLY B N 1
ATOM 4946 C CA . GLY B 1 282 ? -9.463 -25.421 -54.411 1.00 7.32 282 GLY B CA 1
ATOM 4947 C C . GLY B 1 282 ? -9.836 -25.914 -53.027 1.00 7.67 282 GLY B C 1
ATOM 4948 O O . GLY B 1 282 ? -10.977 -25.745 -52.571 1.00 5.27 282 GLY B O 1
ATOM 4949 N N . THR B 1 283 ? -8.867 -26.532 -52.369 1.00 7.95 283 THR B N 1
ATOM 4950 C CA . THR B 1 283 ? -9.091 -27.139 -51.064 1.00 6.46 283 THR B CA 1
ATOM 4951 C C . THR B 1 283 ? -8.827 -26.166 -49.922 1.00 5.56 283 THR B C 1
ATOM 4952 O O . THR B 1 283 ? -8.978 -26.522 -48.758 1.00 7.47 283 THR B O 1
ATOM 4956 N N . HIS B 1 284 ? -8.435 -24.940 -50.254 1.00 6.39 284 HIS B N 1
ATOM 4957 C CA . HIS B 1 284 ? -7.995 -23.977 -49.248 1.00 7.17 284 HIS B CA 1
ATOM 4958 C C . HIS B 1 284 ? -9.095 -23.688 -48.234 1.00 8.11 284 HIS B C 1
ATOM 4959 O O . HIS B 1 284 ? -10.194 -23.273 -48.598 1.00 8.13 284 HIS B O 1
ATOM 4966 N N . GLY B 1 285 ? -8.783 -23.952 -46.967 1.00 8.58 285 GLY B N 1
ATOM 4967 C CA . GLY B 1 285 ? -9.759 -23.818 -45.901 1.00 8.64 285 GLY B CA 1
ATOM 4968 C C . GLY B 1 285 ? -9.247 -22.981 -44.746 1.00 9.15 285 GLY B C 1
ATOM 4969 O O . GLY B 1 285 ? -8.510 -22.004 -44.943 1.00 11.11 285 GLY B O 1
ATOM 4970 N N . GLU B 1 286 ? -9.643 -23.354 -43.532 1.00 8.44 286 GLU B N 1
ATOM 4971 C CA . GLU B 1 286 ? -9.227 -22.606 -42.355 1.00 8.58 286 GLU B CA 1
ATOM 4972 C C . GLU B 1 286 ? -7.710 -22.606 -42.240 1.00 11.66 286 GLU B C 1
ATOM 4973 O O . GLU B 1 286 ? -7.050 -23.559 -42.661 1.00 11.09 286 GLU B O 1
ATOM 4979 N N . SER B 1 287 ? -7.179 -21.516 -41.690 1.00 14.87 287 SER B N 1
ATOM 4980 C CA . SER B 1 287 ? -5.736 -21.320 -41.505 1.00 15.82 287 SER B CA 1
ATOM 4981 C C . SER B 1 287 ? -4.977 -21.514 -42.824 1.00 17.60 287 SER B C 1
ATOM 4982 O O . SER B 1 287 ? -3.809 -21.917 -42.827 1.00 18.12 287 SER B O 1
ATOM 4985 N N . ASP B 1 288 ? -5.659 -21.170 -43.918 1.00 16.93 288 ASP B N 1
ATOM 4986 C CA . ASP B 1 288 ? -5.285 -21.465 -45.303 1.00 19.40 288 ASP B CA 1
ATOM 4987 C C . ASP B 1 288 ? -4.521 -22.785 -45.426 1.00 18.31 288 ASP B C 1
ATOM 4988 O O . ASP B 1 288 ? -3.451 -22.858 -46.035 1.00 22.01 288 ASP B O 1
ATOM 4993 N N . ILE B 1 289 ? -5.092 -23.828 -44.831 1.00 12.14 289 ILE B N 1
ATOM 4994 C CA . ILE B 1 289 ? -4.633 -25.194 -45.016 1.00 12.29 289 ILE B CA 1
ATOM 4995 C C . ILE B 1 289 ? -5.168 -25.721 -46.347 1.00 11.29 289 ILE B C 1
ATOM 4996 O O . ILE B 1 289 ? -6.345 -25.525 -46.697 1.00 9.96 289 ILE B O 1
ATOM 5001 N N . SER B 1 290 ? -4.297 -26.381 -47.099 1.00 8.78 290 SER B N 1
ATOM 5002 C CA . SER B 1 290 ? -4.664 -26.907 -48.404 1.00 9.14 290 SER B CA 1
ATOM 5003 C C . SER B 1 290 ? -3.873 -28.159 -48.723 1.00 11.85 290 SER B C 1
ATOM 5004 O O . SER B 1 290 ? -2.866 -28.456 -48.070 1.00 13.93 290 SER B O 1
ATOM 5007 N N . VAL B 1 291 ? -4.328 -28.878 -49.744 1.00 9.79 291 VAL B N 1
ATOM 5008 C CA . VAL B 1 291 ? -3.722 -30.147 -50.143 1.00 10.04 291 VAL B CA 1
ATOM 5009 C C . VAL B 1 291 ? -2.306 -29.930 -50.690 1.00 10.72 291 VAL B C 1
ATOM 5010 O O . VAL B 1 291 ? -2.006 -28.884 -51.285 1.00 11.57 291 VAL B O 1
ATOM 5014 N N . SER B 1 292 ? -1.422 -30.891 -50.450 1.00 9.55 292 SER B N 1
ATOM 5015 C CA . SER B 1 292 ? -0.108 -30.886 -51.099 1.00 11.55 292 SER B CA 1
ATOM 5016 C C . SER B 1 292 ? 0.258 -32.312 -51.469 1.00 10.88 292 SER B C 1
ATOM 5017 O O . SER B 1 292 ? -0.449 -33.248 -51.115 1.00 9.62 292 SER B O 1
ATOM 5020 N N . LYS B 1 293 ? 1.380 -32.495 -52.154 1.00 12.45 293 LYS B N 1
ATOM 5021 C CA . LYS B 1 293 ? 1.709 -33.838 -52.620 1.00 14.74 293 LYS B CA 1
ATOM 5022 C C . LYS B 1 293 ? 2.089 -34.780 -51.477 1.00 13.34 293 LYS B C 1
ATOM 5023 O O . LYS B 1 293 ? 2.170 -35.994 -51.690 1.00 15.18 293 LYS B O 1
ATOM 5029 N N . SER B 1 294 ? 2.272 -34.241 -50.270 1.00 13.73 294 SER B N 1
ATOM 5030 C CA . SER B 1 294 ? 2.542 -35.092 -49.104 1.00 16.41 294 SER B CA 1
ATOM 5031 C C . SER B 1 294 ? 1.308 -35.301 -48.214 1.00 15.44 294 SER B C 1
ATOM 5032 O O . SER B 1 294 ? 1.397 -35.962 -47.174 1.00 14.67 294 SER B O 1
ATOM 5035 N N . SER B 1 295 ? 0.160 -34.754 -48.623 1.00 12.81 295 SER B N 1
ATOM 5036 C CA . SER B 1 295 ? -1.111 -35.081 -47.975 1.00 12.48 295 SER B CA 1
ATOM 5037 C C . SER B 1 295 ? -1.360 -36.578 -48.079 1.00 13.10 295 SER B C 1
ATOM 5038 O O . SER B 1 295 ? -0.934 -37.212 -49.045 1.00 12.25 295 SER B O 1
ATOM 5041 N N . PRO B 1 296 ? -2.061 -37.151 -47.088 1.00 11.28 296 PRO B N 1
ATOM 5042 C CA . PRO B 1 296 ? -2.447 -38.561 -47.195 1.00 11.27 296 PRO B CA 1
ATOM 5043 C C . PRO B 1 296 ? -3.183 -38.848 -48.502 1.00 11.27 296 PRO B C 1
ATOM 5044 O O . PRO B 1 296 ? -3.854 -37.953 -49.043 1.00 11.17 296 PRO B O 1
ATOM 5048 N N . ALA B 1 297 ? -3.050 -40.066 -49.014 1.00 10.83 297 ALA B N 1
ATOM 5049 C CA . ALA B 1 297 ? -3.662 -40.417 -50.296 1.00 11.47 297 ALA B CA 1
ATOM 5050 C C . ALA B 1 297 ? -5.148 -40.099 -50.305 1.00 12.08 297 ALA B C 1
ATOM 5051 O O . ALA B 1 297 ? -5.684 -39.617 -51.303 1.00 14.25 297 ALA B O 1
ATOM 5053 N N . GLU B 1 298 ? -5.799 -40.354 -49.178 1.00 12.11 298 GLU B N 1
ATOM 5054 C CA . GLU B 1 298 ? -7.231 -40.134 -49.060 1.00 11.74 298 GLU B CA 1
ATOM 5055 C C . GLU B 1 298 ? -7.581 -38.653 -49.221 1.00 10.14 298 GLU B C 1
ATOM 5056 O O . GLU B 1 298 ? -8.634 -38.304 -49.787 1.00 9.89 298 GLU B O 1
ATOM 5062 N N . LYS B 1 299 ? -6.698 -37.782 -48.736 1.00 9.62 299 LYS B N 1
ATOM 5063 C CA . LYS B 1 299 ? -6.922 -36.338 -48.845 1.00 7.80 299 LYS B CA 1
ATOM 5064 C C . LYS B 1 299 ? -6.638 -35.861 -50.267 1.00 9.70 299 LYS B C 1
ATOM 5065 O O . LYS B 1 299 ? -7.284 -34.934 -50.765 1.00 9.48 299 LYS B O 1
ATOM 5071 N N . ILE B 1 300 ? -5.677 -36.494 -50.931 1.00 9.55 300 ILE B N 1
ATOM 5072 C CA . ILE B 1 300 ? -5.436 -36.171 -52.325 1.00 10.13 300 ILE B CA 1
ATOM 5073 C C . ILE B 1 300 ? -6.653 -36.600 -53.171 1.00 10.24 300 ILE B C 1
ATOM 5074 O O . ILE B 1 300 ? -7.058 -35.883 -54.091 1.00 9.95 300 ILE B O 1
ATOM 5079 N N . LYS B 1 301 ? -7.251 -37.741 -52.831 1.00 9.76 301 LYS B N 1
ATOM 5080 C CA . LYS B 1 301 ? -8.466 -38.217 -53.504 1.00 11.10 301 LYS B CA 1
ATOM 5081 C C . LYS B 1 301 ? -9.631 -37.253 -53.280 1.00 9.35 301 LYS B C 1
ATOM 5082 O O . LYS B 1 301 ? -10.429 -36.992 -54.183 1.00 9.27 301 LYS B O 1
ATOM 5088 N N . LEU B 1 302 ? -9.741 -36.749 -52.053 1.00 10.13 302 LEU B N 1
ATOM 5089 C CA . LEU B 1 302 ? -10.725 -35.723 -51.749 1.00 8.07 302 LEU B CA 1
ATOM 5090 C C . LEU B 1 302 ? -10.548 -34.523 -52.678 1.00 8.33 302 LEU B C 1
ATOM 5091 O O . LEU B 1 302 ? -11.514 -34.015 -53.230 1.00 8.38 302 LEU B O 1
ATOM 5096 N N . ALA B 1 303 ? -9.307 -34.077 -52.850 1.00 6.54 303 ALA B N 1
ATOM 5097 C CA . ALA B 1 303 ? -9.020 -32.956 -53.739 1.00 6.45 303 ALA B CA 1
ATOM 5098 C C . ALA B 1 303 ? -9.378 -33.293 -55.177 1.00 6.65 303 ALA B C 1
ATOM 5099 O O . ALA B 1 303 ? -9.915 -32.468 -55.912 1.00 7.70 303 ALA B O 1
ATOM 5101 N N . ALA B 1 304 ? -9.050 -34.509 -55.586 1.00 6.61 304 ALA B N 1
ATOM 5102 C CA . ALA B 1 304 ? -9.331 -34.936 -56.948 1.00 6.90 304 ALA B CA 1
ATOM 5103 C C . ALA B 1 304 ? -10.834 -34.939 -57.202 1.00 7.21 304 ALA B C 1
ATOM 5104 O O . ALA B 1 304 ? -11.302 -34.480 -58.255 1.00 8.15 304 ALA B O 1
ATOM 5106 N N . ASP B 1 305 ? -11.585 -35.448 -56.234 1.00 9.16 305 ASP B N 1
ATOM 5107 C CA . ASP B 1 305 ? -13.033 -35.533 -56.377 1.00 8.59 305 ASP B CA 1
ATOM 5108 C C . ASP B 1 305 ? -13.707 -34.143 -56.386 1.00 8.78 305 ASP B C 1
ATOM 5109 O O . ASP B 1 305 ? -14.640 -33.928 -57.152 1.00 8.91 305 ASP B O 1
ATOM 5114 N N . GLN B 1 306 ? -13.234 -33.201 -55.568 1.00 8.88 306 GLN B N 1
ATOM 5115 C CA . GLN B 1 306 ? -13.760 -31.836 -55.644 1.00 8.65 306 GLN B CA 1
ATOM 5116 C C . GLN B 1 306 ? -13.578 -31.283 -57.044 1.00 8.80 306 GLN B C 1
ATOM 5117 O O . GLN B 1 306 ? -14.500 -30.715 -57.621 1.00 8.50 306 GLN B O 1
ATOM 5123 N N . ALA B 1 307 ? -12.363 -31.436 -57.565 1.00 7.49 307 ALA B N 1
ATOM 5124 C CA . ALA B 1 307 ? -12.002 -30.827 -58.840 1.00 7.04 307 ALA B CA 1
ATOM 5125 C C . ALA B 1 307 ? -12.801 -31.457 -59.976 1.00 7.09 307 ALA B C 1
ATOM 5126 O O . ALA B 1 307 ? -13.285 -30.756 -60.876 1.00 8.41 307 ALA B O 1
ATOM 5128 N N . ALA B 1 308 ? -12.958 -32.776 -59.925 1.00 7.92 308 ALA B N 1
ATOM 5129 C CA . ALA B 1 308 ? -13.741 -33.478 -60.938 1.00 8.54 308 ALA B CA 1
ATOM 5130 C C . ALA B 1 308 ? -15.178 -32.978 -60.958 1.00 9.49 308 ALA B C 1
ATOM 5131 O O . ALA B 1 308 ? -15.735 -32.715 -62.020 1.00 10.55 308 ALA B O 1
ATOM 5133 N N . ASP B 1 309 ? -15.770 -32.842 -59.773 1.00 8.00 309 ASP B N 1
ATOM 5134 C CA . ASP B 1 309 ? -17.159 -32.389 -59.646 1.00 9.70 309 ASP B CA 1
ATOM 5135 C C . ASP B 1 309 ? -17.303 -30.947 -60.129 1.00 10.32 309 ASP B C 1
ATOM 5136 O O . ASP B 1 309 ? -18.231 -30.610 -60.859 1.00 11.09 309 ASP B O 1
ATOM 5141 N N . MET B 1 310 ? -16.361 -30.102 -59.730 1.00 8.34 310 MET B N 1
ATOM 5142 C CA . MET B 1 310 ? -16.358 -28.709 -60.156 1.00 7.10 310 MET B CA 1
ATOM 5143 C C . MET B 1 310 ? -16.309 -28.565 -61.683 1.00 7.34 310 MET B C 1
ATOM 5144 O O . MET B 1 310 ? -17.072 -27.790 -62.268 1.00 7.46 310 MET B O 1
ATOM 5149 N N . VAL B 1 311 ? -15.413 -29.320 -62.321 1.00 8.93 311 VAL B N 1
ATOM 5150 C CA . VAL B 1 311 ? -15.260 -29.265 -63.773 1.00 9.16 311 VAL B CA 1
ATOM 5151 C C . VAL B 1 311 ? -16.516 -29.737 -64.499 1.00 10.57 311 VAL B C 1
ATOM 5152 O O . VAL B 1 311 ? -16.957 -29.110 -65.470 1.00 11.87 311 VAL B O 1
ATOM 5156 N N . LYS B 1 312 ? -17.107 -30.829 -64.029 1.00 9.59 312 LYS B N 1
ATOM 5157 C CA . LYS B 1 312 ? -18.259 -31.372 -64.723 1.00 11.29 312 LYS B CA 1
ATOM 5158 C C . LYS B 1 312 ? -19.471 -30.478 -64.564 1.00 9.68 312 LYS B C 1
ATOM 5159 O O . LYS B 1 312 ? -20.166 -30.196 -65.533 1.00 12.26 312 LYS B O 1
ATOM 5165 N N . LEU B 1 313 ? -19.698 -29.983 -63.354 1.00 8.23 313 LEU B N 1
ATOM 5166 C CA . LEU B 1 313 ? -20.844 -29.111 -63.132 1.00 8.48 313 LEU B CA 1
ATOM 5167 C C . LEU B 1 313 ? -20.688 -27.807 -63.907 1.00 8.80 313 LEU B C 1
ATOM 5168 O O . LEU B 1 313 ? -21.651 -27.286 -64.437 1.00 10.62 313 LEU B O 1
ATOM 5173 N N . ALA B 1 314 ? -19.473 -27.267 -63.967 1.00 7.99 314 ALA B N 1
ATOM 5174 C CA . ALA B 1 314 ? -19.261 -26.042 -64.732 1.00 9.09 314 ALA B CA 1
ATOM 5175 C C . ALA B 1 314 ? -19.563 -26.261 -66.208 1.00 9.92 314 ALA B C 1
ATOM 5176 O O . ALA B 1 314 ? -20.164 -25.410 -66.853 1.00 11.39 314 ALA B O 1
ATOM 5178 N N . LYS B 1 315 ? -19.153 -27.411 -66.728 1.00 11.70 315 LYS B N 1
ATOM 5179 C CA . LYS B 1 315 ? -19.408 -27.735 -68.120 1.00 13.96 315 LYS B CA 1
ATOM 5180 C C . LYS B 1 315 ? -20.927 -27.796 -68.346 1.00 13.63 315 LYS B C 1
ATOM 5181 O O . LYS B 1 315 ? -21.439 -27.223 -69.315 1.00 15.12 315 LYS B O 1
ATOM 5187 N N . ASP B 1 316 ? -21.642 -28.456 -67.431 1.00 12.85 316 ASP B N 1
ATOM 5188 C CA . ASP B 1 316 ? -23.100 -28.582 -67.513 1.00 16.51 316 ASP B CA 1
ATOM 5189 C C . ASP B 1 316 ? -23.795 -27.231 -67.553 1.00 14.09 316 ASP B C 1
ATOM 5190 O O . ASP B 1 316 ? -24.825 -27.072 -68.212 1.00 16.72 316 ASP B O 1
ATOM 5195 N N . HIS B 1 317 ? -23.220 -26.264 -66.841 1.00 11.55 317 HIS B N 1
ATOM 5196 C CA . HIS B 1 317 ? -23.818 -24.946 -66.666 1.00 12.39 317 HIS B CA 1
ATOM 5197 C C . HIS B 1 317 ? -23.217 -23.894 -67.590 1.00 13.75 317 HIS B C 1
ATOM 5198 O O . HIS B 1 317 ? -23.434 -22.693 -67.404 1.00 15.42 317 HIS B O 1
ATOM 5205 N N . HIS B 1 318 ? -22.469 -24.355 -68.586 1.00 12.21 318 HIS B N 1
ATOM 5206 C CA . HIS B 1 318 ? -21.882 -23.475 -69.594 1.00 13.89 318 HIS B CA 1
ATOM 5207 C C . HIS B 1 318 ? -20.994 -22.440 -68.911 1.00 12.20 318 HIS B C 1
ATOM 5208 O O . HIS B 1 318 ? -20.989 -21.257 -69.269 1.00 12.17 318 HIS B O 1
ATOM 5215 N N . SER B 1 319 ? -20.240 -22.914 -67.931 1.00 9.91 319 SER B N 1
ATOM 5216 C CA . SER B 1 319 ? -19.313 -22.092 -67.178 1.00 10.64 319 SER B CA 1
ATOM 5217 C C . SER B 1 319 ? -17.886 -22.564 -67.465 1.00 9.53 319 SER B C 1
ATOM 5218 O O . SER B 1 319 ? -17.638 -23.259 -68.455 1.00 8.71 319 SER B O 1
ATOM 5221 N N . ALA B 1 320 ? -16.946 -22.153 -66.630 1.00 9.70 320 ALA B N 1
ATOM 5222 C CA . ALA B 1 320 ? -15.553 -22.595 -66.750 1.00 8.30 320 ALA B CA 1
ATOM 5223 C C . ALA B 1 320 ? -14.891 -22.389 -65.418 1.00 10.71 320 ALA B C 1
ATOM 5224 O O . ALA B 1 320 ? -15.397 -21.620 -64.587 1.00 10.76 320 ALA B O 1
ATOM 5226 N N . THR B 1 321 ? -13.749 -23.041 -65.203 1.00 7.25 321 THR B N 1
ATOM 5227 C CA A THR B 1 321 ? -13.139 -23.080 -63.876 0.89 7.13 321 THR B CA 1
ATOM 5228 C CA B THR B 1 321 ? -13.167 -22.984 -63.885 0.11 7.30 321 THR B CA 1
ATOM 5229 C C . THR B 1 321 ? -11.636 -22.906 -63.927 1.00 7.23 321 THR B C 1
ATOM 5230 O O . THR B 1 321 ? -10.993 -23.337 -64.887 1.00 7.02 321 THR B O 1
ATOM 5237 N N . PHE B 1 322 ? -11.076 -22.294 -62.884 1.00 6.57 322 PHE B N 1
ATOM 5238 C CA . PHE B 1 322 ? -9.633 -22.050 -62.795 1.00 6.46 322 PHE B CA 1
ATOM 5239 C C . PHE B 1 322 ? -9.120 -22.524 -61.436 1.00 6.22 322 PHE B C 1
ATOM 5240 O O . PHE B 1 322 ? -9.467 -21.960 -60.388 1.00 6.56 322 PHE B O 1
ATOM 5248 N N . TYR B 1 323 ? -8.257 -23.537 -61.468 1.00 6.26 323 TYR B N 1
ATOM 5249 C CA . TYR B 1 323 ? -7.781 -24.164 -60.239 1.00 7.42 323 TYR B CA 1
ATOM 5250 C C . TYR B 1 323 ? -6.873 -23.196 -59.484 1.00 6.57 323 TYR B C 1
ATOM 5251 O O . TYR B 1 323 ? -5.962 -22.620 -60.088 1.00 7.11 323 TYR B O 1
ATOM 5260 N N . TRP B 1 324 ? -7.070 -23.029 -58.177 1.00 6.30 324 TRP B N 1
ATOM 5261 C CA . TRP B 1 324 ? -6.136 -22.173 -57.445 1.00 7.79 324 TRP B CA 1
ATOM 5262 C C . TRP B 1 324 ? -4.866 -22.932 -57.012 1.00 6.31 324 TRP B C 1
ATOM 5263 O O . TRP B 1 324 ? -4.860 -23.613 -55.986 1.00 7.49 324 TRP B O 1
ATOM 5274 N N . MET B 1 325 ? -3.824 -22.835 -57.841 1.00 6.06 325 MET B N 1
ATOM 5275 C CA . MET B 1 325 ? -2.419 -23.112 -57.473 1.00 5.51 325 MET B CA 1
ATOM 5276 C C . MET B 1 325 ? -1.979 -24.571 -57.298 1.00 5.82 325 MET B C 1
ATOM 5277 O O . MET B 1 325 ? -0.947 -24.975 -57.845 1.00 6.30 325 MET B O 1
ATOM 5282 N N . SER B 1 326 ? -2.715 -25.346 -56.509 1.00 6.34 326 SER B N 1
ATOM 5283 C CA . SER B 1 326 ? -2.149 -26.574 -55.928 1.00 6.58 326 SER B CA 1
ATOM 5284 C C . SER B 1 326 ? -1.648 -27.611 -56.928 1.00 6.75 326 SER B C 1
ATOM 5285 O O . SER B 1 326 ? -0.678 -28.330 -56.652 1.00 8.01 326 SER B O 1
ATOM 5288 N N . ILE B 1 327 ? -2.297 -27.704 -58.080 1.00 6.32 327 ILE B N 1
ATOM 5289 C CA . ILE B 1 327 ? -1.935 -28.750 -59.029 1.00 7.40 327 ILE B CA 1
ATOM 5290 C C . ILE B 1 327 ? -0.593 -28.531 -59.734 1.00 7.66 327 ILE B C 1
ATOM 5291 O O . ILE B 1 327 ? -0.046 -29.464 -60.316 1.00 8.45 327 ILE B O 1
ATOM 5296 N N . PHE B 1 328 ? -0.074 -27.309 -59.689 1.00 7.68 328 PHE B N 1
ATOM 5297 C CA . PHE B 1 328 ? 1.109 -26.941 -60.475 1.00 7.68 328 PHE B CA 1
ATOM 5298 C C . PHE B 1 328 ? 1.891 -25.870 -59.713 1.00 8.30 328 PHE B C 1
ATOM 5299 O O . PHE B 1 328 ? 1.754 -24.671 -59.983 1.00 7.62 328 PHE B O 1
ATOM 5307 N N . ASP B 1 329 ? 2.697 -26.314 -58.747 1.00 8.62 329 ASP B N 1
ATOM 5308 C CA . ASP B 1 329 ? 3.181 -25.424 -57.691 1.00 9.05 329 ASP B CA 1
ATOM 5309 C C . ASP B 1 329 ? 4.681 -25.480 -57.455 1.00 8.81 329 ASP B C 1
ATOM 5310 O O . ASP B 1 329 ? 5.279 -26.556 -57.489 1.00 9.17 329 ASP B O 1
ATOM 5315 N N . GLY B 1 330 ? 5.269 -24.314 -57.185 1.00 8.62 330 GLY B N 1
ATOM 5316 C CA . GLY B 1 330 ? 6.637 -24.252 -56.702 1.00 10.72 330 GLY B CA 1
ATOM 5317 C C . GLY B 1 330 ? 7.632 -24.880 -57.647 1.00 10.15 330 GLY B C 1
ATOM 5318 O O . GLY B 1 330 ? 7.580 -24.636 -58.851 1.00 8.86 330 GLY B O 1
ATOM 5319 N N . SER B 1 331 ? 8.529 -25.703 -57.096 1.00 11.77 331 SER B N 1
ATOM 5320 C CA A SER B 1 331 ? 9.609 -26.306 -57.871 0.71 12.60 331 SER B CA 1
ATOM 5321 C CA B SER B 1 331 ? 9.607 -26.313 -57.864 0.29 12.58 331 SER B CA 1
ATOM 5322 C C . SER B 1 331 ? 9.097 -27.186 -59.007 1.00 11.91 331 SER B C 1
ATOM 5323 O O . SER B 1 331 ? 9.811 -27.429 -59.970 1.00 13.22 331 SER B O 1
ATOM 5328 N N . ASP B 1 332 ? 7.858 -27.658 -58.895 1.00 10.17 332 ASP B N 1
ATOM 5329 C CA . ASP B 1 332 ? 7.278 -28.479 -59.954 1.00 9.76 332 ASP B CA 1
ATOM 5330 C C . ASP B 1 332 ? 7.108 -27.682 -61.242 1.00 8.47 332 ASP B C 1
ATOM 5331 O O . ASP B 1 332 ? 7.223 -28.229 -62.319 1.00 8.65 332 ASP B O 1
ATOM 5336 N N . ARG B 1 333 ? 6.864 -26.378 -61.132 1.00 8.83 333 ARG B N 1
ATOM 5337 C CA . ARG B 1 333 ? 6.714 -25.539 -62.329 1.00 7.80 333 ARG B CA 1
ATOM 5338 C C . ARG B 1 333 ? 7.981 -25.493 -63.185 1.00 9.21 333 ARG B C 1
ATOM 5339 O O . ARG B 1 333 ? 7.915 -25.277 -64.396 1.00 9.53 333 ARG B O 1
ATOM 5347 N N . ILE B 1 334 ? 9.131 -25.675 -62.543 1.00 10.35 334 ILE B N 1
ATOM 5348 C CA . ILE B 1 334 ? 10.427 -25.559 -63.207 1.00 14.33 334 ILE B CA 1
ATOM 5349 C C . ILE B 1 334 ? 10.718 -26.749 -64.124 1.00 14.48 334 ILE B C 1
ATOM 5350 O O . ILE B 1 334 ? 11.444 -26.617 -65.110 1.00 16.20 334 ILE B O 1
ATOM 5355 N N . GLN B 1 335 ? 10.153 -27.911 -63.805 1.00 13.69 335 GLN B N 1
ATOM 5356 C CA . GLN B 1 335 ? 10.495 -29.128 -64.550 1.00 16.48 335 GLN B CA 1
ATOM 5357 C C . GLN B 1 335 ? 10.143 -29.067 -66.044 1.00 18.51 335 GLN B C 1
ATOM 5358 O O . GLN B 1 335 ? 11.015 -29.301 -66.888 1.00 21.15 335 GLN B O 1
ATOM 5364 N N . PRO B 1 336 ? 8.888 -28.765 -66.401 1.00 17.14 336 PRO B N 1
ATOM 5365 C CA . PRO B 1 336 ? 7.636 -28.606 -65.655 1.00 14.37 336 PRO B CA 1
ATOM 5366 C C . PRO B 1 336 ? 6.931 -29.946 -65.476 1.00 13.09 336 PRO B C 1
ATOM 5367 O O . PRO B 1 336 ? 7.027 -30.823 -66.341 1.00 15.49 336 PRO B O 1
ATOM 5371 N N . GLN B 1 337 ? 6.288 -30.128 -64.327 1.00 11.54 337 GLN B N 1
ATOM 5372 C CA . GLN B 1 337 ? 5.486 -31.311 -64.080 1.00 12.64 337 GLN B CA 1
ATOM 5373 C C . GLN B 1 337 ? 4.331 -30.944 -63.153 1.00 9.81 337 GLN B C 1
ATOM 5374 O O . GLN B 1 337 ? 4.374 -29.909 -62.475 1.00 10.15 337 GLN B O 1
ATOM 5380 N N . TRP B 1 338 ? 3.282 -31.758 -63.140 1.00 10.28 338 TRP B N 1
ATOM 5381 C CA . TRP B 1 338 ? 2.203 -31.547 -62.184 1.00 10.16 338 TRP B CA 1
ATOM 5382 C C . TRP B 1 338 ? 2.674 -31.827 -60.755 1.00 10.81 338 TRP B C 1
ATOM 5383 O O . TRP B 1 338 ? 3.440 -32.774 -60.513 1.00 12.01 338 TRP B O 1
ATOM 5394 N N . SER B 1 339 ? 2.206 -31.010 -59.816 1.00 10.18 339 SER B N 1
ATOM 5395 C CA . SER B 1 339 ? 2.415 -31.304 -58.405 1.00 9.95 339 SER B CA 1
ATOM 5396 C C . SER B 1 339 ? 1.474 -32.404 -57.971 1.00 9.14 339 SER B C 1
ATOM 5397 O O . SER B 1 339 ? 1.838 -33.261 -57.170 1.00 11.32 339 SER B O 1
ATOM 5400 N N . LEU B 1 340 ? 0.250 -32.359 -58.499 1.00 8.12 340 LEU B N 1
ATOM 5401 C CA . LEU B 1 340 ? -0.801 -33.289 -58.096 1.00 9.83 340 LEU B CA 1
ATOM 5402 C C . LEU B 1 340 ? -1.410 -33.984 -59.303 1.00 6.99 340 LEU B C 1
ATOM 5403 O O . LEU B 1 340 ? -2.546 -33.692 -59.678 1.00 7.43 340 LEU B O 1
ATOM 5408 N N . PRO B 1 341 ? -0.660 -34.906 -59.911 1.00 9.27 341 PRO B N 1
ATOM 5409 C CA . PRO B 1 341 ? -1.150 -35.547 -61.134 1.00 9.20 341 PRO B CA 1
ATOM 5410 C C . PRO B 1 341 ? -2.472 -36.299 -60.960 1.00 9.53 341 PRO B C 1
ATOM 5411 O O . PRO B 1 341 ? -3.218 -36.359 -61.924 1.00 10.80 341 PRO B O 1
ATOM 5415 N N . THR B 1 342 ? -2.803 -36.848 -59.793 1.00 9.34 342 THR B N 1
ATOM 5416 C CA A THR B 1 342 ? -4.066 -37.563 -59.663 0.75 10.12 342 THR B CA 1
ATOM 5417 C CA B THR B 1 342 ? -4.074 -37.567 -59.743 0.25 10.21 342 THR B CA 1
ATOM 5418 C C . THR B 1 342 ? -5.236 -36.583 -59.707 1.00 10.39 342 THR B C 1
ATOM 5419 O O . THR B 1 342 ? -6.325 -36.909 -60.175 1.00 11.95 342 THR B O 1
ATOM 5426 N N . VAL B 1 343 ? -5.013 -35.377 -59.188 1.00 9.60 343 VAL B N 1
ATOM 5427 C CA . VAL B 1 343 ? -6.066 -34.356 -59.229 1.00 8.78 343 VAL B CA 1
ATOM 5428 C C . VAL B 1 343 ? -6.278 -33.907 -60.682 1.00 9.47 343 VAL B C 1
ATOM 5429 O O . VAL B 1 343 ? -7.409 -33.790 -61.159 1.00 9.43 343 VAL B O 1
ATOM 5433 N N . VAL B 1 344 ? -5.177 -33.688 -61.393 1.00 8.52 344 VAL B N 1
ATOM 5434 C CA . VAL B 1 344 ? -5.242 -33.246 -62.783 1.00 9.06 344 VAL B CA 1
ATOM 5435 C C . VAL B 1 344 ? -5.882 -34.322 -63.647 1.00 10.43 344 VAL B C 1
ATOM 5436 O O . VAL B 1 344 ? -6.709 -34.025 -64.509 1.00 11.05 344 VAL B O 1
ATOM 5440 N N . GLU B 1 345 ? -5.531 -35.575 -63.391 1.00 10.83 345 GLU B N 1
ATOM 5441 C CA . GLU B 1 345 ? -6.125 -36.670 -64.144 1.00 9.87 345 GLU B CA 1
ATOM 5442 C C . GLU B 1 345 ? -7.638 -36.708 -63.973 1.00 8.87 345 GLU B C 1
ATOM 5443 O O . GLU B 1 345 ? -8.371 -36.949 -64.933 1.00 11.46 345 GLU B O 1
ATOM 5449 N N . ALA B 1 346 ? -8.097 -36.469 -62.748 1.00 9.12 346 ALA B N 1
ATOM 5450 C CA . ALA B 1 346 ? -9.529 -36.448 -62.462 1.00 9.04 346 ALA B CA 1
ATOM 5451 C C . ALA B 1 346 ? -10.225 -35.294 -63.195 1.00 9.90 346 ALA B C 1
ATOM 5452 O O . ALA B 1 346 ? -11.357 -35.437 -63.668 1.00 8.31 346 ALA B O 1
ATOM 5454 N N . MET B 1 347 ? -9.554 -34.146 -63.269 1.00 9.23 347 MET B N 1
ATOM 5455 C CA . MET B 1 347 ? -10.068 -32.991 -63.998 1.00 8.76 347 MET B CA 1
ATOM 5456 C C . MET B 1 347 ? -10.167 -33.284 -65.491 1.00 9.49 347 MET B C 1
ATOM 5457 O O . MET B 1 347 ? -11.158 -32.952 -66.136 1.00 9.20 347 MET B O 1
ATOM 5462 N N . GLN B 1 348 ? -9.130 -33.914 -66.036 1.00 10.86 348 GLN B N 1
ATOM 5463 C CA . GLN B 1 348 ? -9.099 -34.216 -67.460 1.00 10.98 348 GLN B CA 1
ATOM 5464 C C . GLN B 1 348 ? -10.201 -35.206 -67.833 1.00 11.50 348 GLN B C 1
ATOM 5465 O O . GLN B 1 348 ? -10.863 -35.058 -68.867 1.00 12.14 348 GLN B O 1
ATOM 5471 N N . GLU B 1 349 ? -10.401 -36.218 -66.995 1.00 11.54 349 GLU B N 1
ATOM 5472 C CA . GLU B 1 349 ? -11.476 -37.170 -67.212 1.00 11.16 349 GLU B CA 1
ATOM 5473 C C . GLU B 1 349 ? -12.821 -36.474 -67.186 1.00 12.40 349 GLU B C 1
ATOM 5474 O O . GLU B 1 349 ? -13.667 -36.740 -68.031 1.00 14.44 349 GLU B O 1
ATOM 5480 N N . ALA B 1 350 ? -13.022 -35.588 -66.213 1.00 9.00 350 ALA B N 1
ATOM 5481 C CA . ALA B 1 350 ? -14.313 -34.919 -66.085 1.00 12.00 350 ALA B CA 1
ATOM 5482 C C . ALA B 1 350 ? -14.612 -34.009 -67.271 1.00 12.52 350 ALA B C 1
ATOM 5483 O O . ALA B 1 350 ? -15.761 -33.928 -67.719 1.00 15.20 350 ALA B O 1
ATOM 5485 N N . TYR B 1 351 ? -13.586 -33.352 -67.803 1.00 12.61 351 TYR B N 1
ATOM 5486 C CA . TYR B 1 351 ? -13.830 -32.399 -68.871 1.00 13.43 351 TYR B CA 1
ATOM 5487 C C . TYR B 1 351 ? -14.005 -33.110 -70.204 1.00 15.75 351 TYR B C 1
ATOM 5488 O O . TYR B 1 351 ? -14.769 -32.651 -71.054 1.00 17.07 351 TYR B O 1
ATOM 5497 N N . ASN B 1 352 ? -13.292 -34.221 -70.379 1.00 15.19 352 ASN B N 1
ATOM 5498 C CA . ASN B 1 352 ? -13.262 -34.937 -71.656 1.00 16.17 352 ASN B CA 1
ATOM 5499 C C . ASN B 1 352 ? -14.259 -36.084 -71.775 1.00 20.64 352 ASN B C 1
ATOM 5500 O O . ASN B 1 352 ? -14.266 -36.801 -72.775 1.00 24.72 352 ASN B O 1
ATOM 5505 N N . ASN B 1 353 ? -15.088 -36.265 -70.754 1.00 24.45 353 ASN B N 1
ATOM 5506 C CA . ASN B 1 353 ? -16.219 -37.184 -70.846 1.00 29.24 353 ASN B CA 1
ATOM 5507 C C . ASN B 1 353 ? -17.538 -36.438 -70.682 1.00 34.99 353 ASN B C 1
ATOM 5508 O O . ASN B 1 353 ? -17.905 -35.626 -71.535 1.00 38.07 353 ASN B O 1
#

Organism: Segatella bryantii (NCBI:txid77095)

Radius of gyration: 26.23 Å; Cα contacts (8 Å, |Δi|>4): 1507; chains: 2; bounding box: 57×52×82 Å

B-factor: mean 13.11, std 8.84, range [3.97, 98.03]

Foldseek 3Di:
DADFDFQLRLQLQQFEEAEPPCAQQADDPAADDQSQCRRCVRFAHQDDLVLLLVCLVQGGAAYEYEHAFQSQADPVLDGNPNSLVSVVVVVVSNVVSNHQYEYEHEQCAADDPNNQQALEVVSLVVCVVSLLVNLLVNLLSNVPRYLSYEYESYHAHYHPVRDQADHPDLSSLVSLQVSQQSNLVSQCVNDHNSVRHAYEYEWHRLHQDPVRLVSHDHHDHPDPRRYEYEHADQPPAQCLPVPLACDPRNLVRLLVRLVSVCVSQVVHAYEHEEYANQHPVRDGDFLPPPPSSLNRGLVNLLSRLLSCSVSSGYYYYYAHQFHRVCSVVVDTRRVSSSVSNSVSRVD/DADFDFQLRLQLQQFAAAEPPCALQADDPAADDDLQCRRCVRFAHQDDLVLLLVCLVQGGAAYEYEHAFQSQQPPQLDGPPNSLVSVVVVVVSNVVSNHQYEYEHEQCAADDPNNQQALEVVSLVVCVVSLLVNLLVNLVSCVPRYLSYEYESYAAHYHPVRDQAHHPDLSSLVSLQVSQQSNLVSQCVNDDNSVRHAYEYAWHRLHQDDSRLVSHDHHDHPDPRRYEYEHADLPPAQCLPVDLACDPVNLVRVLVSLVSVCVSDVPHAYEHEEYANQHPVRDHDFLPPPPSSLNRRLVSLLSNSQSCSVSSGYYYYYAHQFHRPCSVVPDTRRVSSSVSNSVSSVD

Sequence (694 aa):
TYMEESAQSSAVDNFGLGFNLGNTLDANGCGTGKPVATYETFWGQPETTQDMMTFLMQNGFNAVRIPVTWYEHMDAEGNVDEAWMMRVKAIVEYAMNAGLYAIVNVHHDTAAGSGAWIKADTDVYAATKEKFKKLWTQIANALADYDQHLLFEGYNEMLDGNNSSWDEPQKASGYEALNNYAQDFVDAVRATGGNNATRNLIVNTYAAAKGENVLNNFMLPTTDAVNNHLIVVQVHSYDPWNFFNTKTTWDSSECHNTLTEIFSSALSKKFTTIPYIIGAYGTHGESDISVSKSSPAEKIKLAADQAADMVKLAKDHHSATFYWMSIFDGSDRIIQPQWSLPTVVEAMQEAYNNTYMEESAQSAVDNFGLGFNLGNTLDANGCGTTGKPVATYETFWGQPETTQDMMTFLMQQNGFNAVRIPVTWYEHMDAEGNVDEAWMMRVKAIVEYAMNAGLYAIVNVHHDTAAGSGAWIKADTDVYAATKEKFKKLWTQIANALADYDQHLLFEGYNEMLDGNNSSWDEPQKASGYEALNNYAQDFVDAVRATGGNNATRNLIVNTYAAAKGENVLNNFMMLPTDAVNNHLIVVQVHSYDPWNFFNTKTTTWDSECHNTLTEIFSSALSKKFTTIPYIIGAYGTHGESDISVSKSSPAEKIKLAADQAADMVKLAKDHHSATTFYWMSIFDGSSDRIQPQWSLPTTVVEAMQEAYNN

Solvent-accessible surface area: 25588 Å² total; per-residue (Å²): 159,49,126,91,26,45,0,57,42,0,1,67,72,0,6,2,0,0,0,2,0,16,0,0,0,0,12,39,28,30,93,79,105,98,33,34,44,6,0,42,13,21,34,11,25,87,3,58,54,97,0,0,56,14,1,61,141,41,39,0,52,1,0,0,0,0,0,1,0,48,12,5,22,70,116,129,4,54,16,66,139,63,2,19,115,36,0,71,33,0,0,72,51,0,34,103,17,43,0,15,0,1,0,0,0,6,41,0,0,10,51,44,98,36,14,26,0,53,1,23,46,106,37,28,70,87,16,68,116,83,0,56,81,0,0,51,42,0,0,83,32,0,20,139,27,39,23,52,0,0,0,0,0,0,4,27,0,2,9,42,99,54,16,125,114,66,16,124,128,84,42,2,20,98,0,3,26,51,0,0,47,16,0,2,59,4,0,37,88,36,20,69,33,0,37,26,0,2,0,0,0,0,0,2,8,1,18,34,37,152,70,1,9,118,60,15,130,53,8,105,31,114,44,103,94,5,10,0,0,0,0,9,1,43,30,20,142,1,3,12,14,77,39,75,75,28,45,82,95,0,73,72,34,0,41,118,25,0,64,45,0,35,162,72,11,108,117,48,11,8,0,0,0,2,0,0,1,25,4,32,45,77,42,38,7,43,93,32,21,66,84,99,37,28,120,1,0,4,40,0,0,17,6,0,4,100,18,2,92,106,52,117,10,5,3,0,0,29,16,11,0,0,51,11,49,17,1,96,112,33,111,36,11,2,79,80,0,3,125,20,0,54,121,13,61,111,139,125,58,130,109,26,45,0,63,43,0,1,74,72,0,8,1,0,0,0,1,0,14,0,0,0,0,16,44,24,28,84,72,93,95,38,37,47,4,0,44,20,21,35,11,23,90,3,59,55,94,2,0,55,28,1,59,135,49,36,0,50,1,0,0,0,0,0,1,0,47,7,5,20,67,107,118,0,50,18,61,147,63,2,18,108,38,0,63,32,0,0,71,44,0,37,108,17,37,1,17,0,1,0,0,0,6,44,0,0,9,54,44,127,18,11,37,0,53,1,41,58,116,37,28,78,86,17,71,119,73,0,55,78,0,0,50,35,0,0,88,26,0,24,136,29,42,24,51,0,0,0,0,0,0,4,27,0,2,13,41,105,53,19,121,115,72,8,131,157,76,38,4,17,99,0,2,32,65,0,0,47,10,0,2,61,5,0,35,90,42,22,68,33,0,35,25,1,3,0,0,0,0,0,2,6,1,19,39,37,117,55,2,10,90,62,14,126,54,8,109,27,108,44,118,108,6,13,0,0,0,0,9,1,42,27,26,137,1,2,12,15,73,37,81,76,29,46,86,105,0,75,72,32,0,41,114,25,0,65,48,0,36,174,71,16,105,126,35,12,6,0,0,0,1,0,0,1,22,4,30,44,81,40,39,7,43,90,30,22,62,86,98,46,27,121,1,0,5,41,0,0,26,21,0,4,81,19,2,65,82,47,121,9,5,4,0,0,31,17,13,0,0,52,10,54,5,2,107,121,40,86,35,12,4,65,74,0,1,105,19,0,48,118,14,70,107,120